Protein 6HXM (pdb70)

InterPro domains:
  IPR002020 Citrate synthase [PF00285] (888-1081)
  IPR002020 Citrate synthase [PTHR23118] (472-1094)
  IPR003781 CoA-binding [PF02629] (495-600)
  IPR003781 CoA-binding [SM00881] (492-601)
  IPR005811 ATP-citrate synthase/succinyl-CoA ligase, C-terminal domain [PF00549] (660-784)
  IPR014608 ATP-citrate synthase [PIRSF036511] (1-1100)
  IPR016102 Succinyl-CoA synthetase-like [G3DSA:3.40.50.261] (243-429)
  IPR016102 Succinyl-CoA synthetase-like [G3DSA:3.40.50.261] (625-810)
  IPR016102 Succinyl-CoA synthetase-like [SSF52210] (262-410)
  IPR016143 Citrate synthase-like, small alpha subdomain [G3DSA:1.10.230.10] (937-1035)
  IPR017440 ATP-citrate lyase/succinyl-CoA ligase, active site [PS00399] (746-762)
  IPR017866 Succinyl-CoA synthetase, beta subunit, conserved site [PS01217] (273-297)
  IPR032263 ATP-citrate synthase, citrate-binding domain [PF16114] (244-420)
  IPR033847 ATP-citrate lyase/succinyl-CoA ligase, conserved site [PS01216] (661-690)
  IPR036291 NAD(P)-binding domain superfamily [SSF51735] (492-623)
  IPR036969 Citrate synthase superfamily [SSF48256] (617-1095)
  IPR056749 ATP-citrate synthase, ATP-grasp domain [PF24948] (2-233)

Organism: Homo sapiens (NCBI:txid9606)

Secondary structure (DSSP, 8-state):
-PPPS----SEE-SSSS-EETTEEHHHHHHTT-HHHHHHHHHHHSS---HHHHHHHHHHHHHTS---SSSHHHHHHHHHHHTT--HHHHHHHHHTT-BTTTB--HHHHHHHHHHHHHHT--HHHHHHHHHHHT---TTB--SS-BTTB--HHHHHHHHHHHHH-S--HHHHHHHHHHHHHHHH-TT--B-HHHHHHHHHHHHHHHSSSS-HHHHHHHHHHTHHHHHHHHHHHHHHHHHHHHHHHTT-------GGG-------/---S----SEE-SSSS-EETTEEHHHHHHTT-HHHHHHIIIII-----HHHHHHHHHHHHHTS---SSSHHHHHHHHHHHTT--HHHHHHHHHTT-SSTTT-HHHHHHHHHHHHHHHT--HHHHHHHHHHHT-PPTTB--SS-BTTB--HHHHHHHHHHHHH-S--HHHHHHHHHHHHHTTT-TT--B-HHHHHHHHHHHHHHHSSS--HHHHHHHHHTTHHHHHHHHHHHHHHHHHHHHHHHTT-------GGG----PPPTT-

Solvent-accessible surface area: 24512 Å² total; per-residue (Å²): 239,144,113,95,56,66,103,55,46,1,8,49,46,203,41,102,33,9,45,0,30,65,19,36,0,45,73,0,35,167,60,152,16,18,5,0,1,0,0,0,6,0,0,2,59,89,114,9,39,154,49,0,12,98,0,0,19,20,0,9,10,0,0,0,0,9,0,27,76,38,58,0,0,59,55,0,1,52,21,6,28,50,69,98,72,5,8,29,0,0,6,34,0,0,96,38,15,25,110,242,36,7,6,9,1,23,28,0,0,93,35,0,11,154,5,74,79,74,61,54,109,27,79,90,3,9,57,94,19,164,186,86,68,118,151,22,29,2,23,16,48,222,84,6,16,99,108,29,75,9,55,4,12,80,20,0,46,77,33,0,125,146,88,16,95,41,14,54,4,0,62,22,0,24,76,0,31,129,32,3,19,98,115,100,64,60,34,10,1,15,7,14,0,0,1,0,0,0,0,3,2,2,0,46,55,18,72,27,20,76,123,130,70,2,64,62,15,14,100,11,8,0,0,24,0,0,6,1,11,2,4,0,8,0,0,0,0,0,4,0,3,2,61,71,39,164,38,46,141,36,176,75,67,166,154,102,74,101,136,133,134,128,220,246,121,92,68,58,101,60,45,0,9,41,23,197,34,111,44,6,53,0,30,65,25,52,0,55,66,0,45,162,55,153,14,18,5,0,0,0,0,0,4,0,2,3,48,47,116,8,40,148,48,0,9,90,0,0,17,22,0,10,10,0,4,0,0,46,0,28,78,40,58,0,0,58,56,0,2,52,21,7,28,53,68,97,72,11,14,28,0,0,6,35,0,0,98,42,13,41,114,238,31,9,6,27,0,15,32,0,0,84,38,0,12,153,7,70,76,80,60,40,98,16,112,95,4,22,83,95,16,138,189,83,69,113,146,20,59,3,24,17,30,238,106,18,27,94,138,65,50,5,48,21,7,52,28,0,25,82,38,0,134,150,84,16,116,43,15,50,3,0,67,19,0,20,85,0,31,148,45,7,16,101,116,117,76,59,41,10,1,23,15,28,0,0,0,0,0,0,0,2,1,2,1,37,58,19,73,30,17,76,114,131,60,2,61,50,8,15,102,12,4,0,0,33,0,0,9,0,9,3,10,0,8,0,0,0,0,0,6,0,0,2,63,36,45,169,36,45,142,32,179,76,44,169,118,99,73,96,141,130,140,115,140,174,175,113

GO terms:
  GO:0006633 fatty acid biosynthetic process (P, IDA)
  GO:0006085 acetyl-CoA biosynthetic process (P, IMP)
  GO:0110076 negative regulation of ferroptosis (P, IMP)
  GO:0005829 cytosol (C, IDA)
  GO:0003878 ATP citrate synthase activity (F, IDA)
  GO:0008610 lipid biosynthetic process (P, IDA)
  GO:0003878 ATP citrate synthase activity (F, TAS)
  GO:0005515 protein binding (F, IPI)
  GO:1904813 ficolin-1-rich granule lumen (C, TAS)
  GO:0035578 azurophil granule lumen (C, TAS)
  GO:0005576 extracellular region (C, TAS)
  GO:0005829 cytosol (C, TAS)
  GO:0006085 acetyl-CoA biosynthetic process (P, IDA)
  GO:0006101 citrate metabolic process (P, IDA)
  GO:0006107 oxaloacetate metabolic process (P, IDA)
  GO:0005524 ATP binding (F, TAS)
  GO:0015936 coenzyme A metabolic process (P, TAS)
  GO:0006695 cholesterol biosynthetic process (P, TAS)
  GO:0015936 coenzyme A metabolic process (P, IDA)
  GO:0070062 extracellular exosome (C, HDA)

Structure (mmCIF, N/CA/C/O backbone):
data_6HXM
#
_entry.id   6HXM
#
_cell.length_a   82.829
_cell.length_b   111.192
_cell.length_c   143.372
_cell.angle_alpha   90.00
_cell.angle_beta   90.00
_cell.angle_gamma   90.00
#
_symmetry.space_group_name_H-M   'C 2 2 21'
#
loop_
_entity.id
_entity.type
_entity.pdbx_description
1 polymer 'ATP-citrate synthase'
2 non-polymer 'COENZYME A'
3 non-polymer 'CITRATE ANION'
4 water water
#
loop_
_atom_site.group_PDB
_atom_site.id
_atom_site.type_symbol
_atom_site.label_atom_id
_atom_site.label_alt_id
_atom_site.label_comp_id
_atom_site.label_asym_id
_atom_site.label_entity_id
_atom_site.label_seq_id
_atom_site.pdbx_PDB_ins_code
_atom_site.Cartn_x
_atom_site.Cartn_y
_atom_site.Cartn_z
_atom_site.occupancy
_atom_site.B_iso_or_equiv
_atom_site.auth_seq_id
_atom_site.auth_comp_id
_atom_site.auth_asym_id
_atom_site.auth_atom_id
_atom_site.pdbx_PDB_model_num
ATOM 1 N N . MET A 1 4 ? 77.732 71.304 29.560 1.00 46.69 835 MET A N 1
ATOM 2 C CA . MET A 1 4 ? 77.954 70.305 30.609 1.00 45.43 835 MET A CA 1
ATOM 3 C C . MET A 1 4 ? 78.479 69.018 29.978 1.00 47.53 835 MET A C 1
ATOM 4 O O . MET A 1 4 ? 78.242 68.764 28.792 1.00 46.97 835 MET A O 1
ATOM 9 N N . LYS A 1 5 ? 79.179 68.204 30.785 1.00 41.97 836 LYS A N 1
ATOM 10 C CA . LYS A 1 5 ? 79.721 66.906 30.390 1.00 40.39 836 LYS A CA 1
ATOM 11 C C . LYS A 1 5 ? 78.532 65.956 30.114 1.00 40.49 836 LYS A C 1
ATOM 12 O O . LYS A 1 5 ? 77.718 65.736 31.012 1.00 39.84 836 LYS A O 1
ATOM 18 N N . PRO A 1 6 ? 78.368 65.451 28.871 1.00 34.43 837 PRO A N 1
ATOM 19 C CA . PRO A 1 6 ? 77.258 64.518 28.606 1.00 32.44 837 PRO A CA 1
ATOM 20 C C . PRO A 1 6 ? 77.407 63.218 29.394 1.00 30.07 837 PRO A C 1
ATOM 21 O O . PRO A 1 6 ? 78.526 62.777 29.642 1.00 28.17 837 PRO A O 1
ATOM 32 N N . ALA A 1 7 ? 76.290 62.596 29.765 1.00 23.00 838 ALA A N 1
ATOM 33 C CA . ALA A 1 7 ? 76.351 61.349 30.524 1.00 20.51 838 ALA A CA 1
ATOM 34 C C . ALA A 1 7 ? 76.965 60.231 29.703 1.00 23.63 838 ALA A C 1
ATOM 35 O O . ALA A 1 7 ? 76.641 60.070 28.526 1.00 25.57 838 ALA A O 1
ATOM 42 N N . SER A 1 8 ? 77.817 59.433 30.329 1.00 19.06 839 SER A N 1
ATOM 43 C CA . SER A 1 8 ? 78.499 58.340 29.656 1.00 18.31 839 SER A CA 1
ATOM 44 C C . SER A 1 8 ? 77.685 57.067 29.619 1.00 20.51 839 SER A C 1
ATOM 45 O O . SER A 1 8 ? 77.990 56.193 28.790 1.00 21.42 839 SER A O 1
ATOM 53 N N . PHE A 1 9 ? 76.699 56.923 30.527 1.00 17.35 840 PHE A N 1
ATOM 54 C CA . PHE A 1 9 ? 75.842 55.749 30.603 1.00 14.27 840 PHE A CA 1
ATOM 55 C C . PHE A 1 9 ? 74.419 56.136 30.335 1.00 15.66 840 PHE A C 1
ATOM 56 O O . PHE A 1 9 ? 74.000 57.242 30.682 1.00 15.88 840 PHE A O 1
ATOM 73 N N . MET A 1 10 ? 73.681 55.234 29.741 1.00 14.55 841 MET A N 1
ATOM 74 C CA . MET A 1 10 ? 72.264 55.420 29.496 1.00 14.22 841 MET A CA 1
ATOM 75 C C . MET A 1 10 ? 71.572 54.177 30.050 1.00 14.71 841 MET A C 1
ATOM 76 O O . MET A 1 10 ? 72.128 53.075 29.973 1.00 13.56 841 MET A O 1
ATOM 90 N N . THR A 1 11 ? 70.373 54.347 30.623 1.00 12.56 842 THR A N 1
ATOM 91 C CA . THR A 1 11 ? 69.619 53.235 31.193 1.00 11.09 842 THR A CA 1
ATOM 92 C C . THR A 1 11 ? 68.137 53.501 31.068 1.00 13.19 842 THR A C 1
ATOM 93 O O . THR A 1 11 ? 67.717 54.676 31.123 1.00 13.30 842 THR A O 1
ATOM 104 N N . SER A 1 12 ? 67.350 52.439 30.939 1.00 11.94 843 SER A N 1
ATOM 105 C CA . SER A 1 12 ? 65.912 52.668 30.818 1.00 12.29 843 SER A CA 1
ATOM 106 C C . SER A 1 12 ? 65.039 51.716 31.583 1.00 13.08 843 SER A C 1
ATOM 107 O O . SER A 1 12 ? 63.831 51.763 31.374 1.00 15.68 843 SER A O 1
ATOM 115 N N . ILE A 1 13 ? 65.571 50.856 32.467 1.00 10.79 844 ILE A N 1
ATOM 116 C CA . ILE A 1 13 ? 64.706 49.810 33.078 1.00 11.20 844 ILE A CA 1
ATOM 117 C C . ILE A 1 13 ? 64.361 50.030 34.512 1.00 12.94 844 ILE A C 1
ATOM 118 O O . ILE A 1 13 ? 63.354 49.483 34.961 1.00 12.29 844 ILE A O 1
ATOM 134 N N . CYS A 1 14 ? 65.203 50.734 35.282 1.00 11.32 845 CYS A N 1
ATOM 135 C CA . CYS A 1 14 ? 64.966 50.846 36.723 1.00 11.97 845 CYS A CA 1
ATOM 136 C C . CYS A 1 14 ? 65.513 52.161 37.230 1.00 12.85 845 CYS A C 1
ATOM 137 O O . CYS A 1 14 ? 66.651 52.533 36.897 1.00 13.59 845 CYS A O 1
ATOM 145 N N . ASP A 1 15 ? 64.714 52.875 38.021 1.00 11.59 846 ASP A N 1
ATOM 146 C CA . ASP A 1 15 ? 65.132 54.146 38.593 1.00 11.73 846 ASP A CA 1
ATOM 147 C C . ASP A 1 15 ? 65.019 54.013 40.105 1.00 12.13 846 ASP A C 1
ATOM 148 O O . ASP A 1 15 ? 63.916 53.903 40.645 1.00 11.86 846 ASP A O 1
ATOM 157 N N . GLU A 1 16 ? 66.146 54.043 40.783 1.00 11.48 847 GLU A N 1
ATOM 158 C CA . GLU A 1 16 ? 66.203 53.917 42.238 1.00 10.90 847 GLU A CA 1
ATOM 159 C C . GLU A 1 16 ? 66.498 55.245 42.930 1.00 13.03 847 GLU A C 1
ATOM 160 O O . GLU A 1 16 ? 66.713 55.261 44.145 1.00 13.78 847 GLU A O 1
ATOM 172 N N . ARG A 1 17 ? 66.471 56.361 42.202 1.00 11.62 848 ARG A N 1
ATOM 173 C CA . ARG A 1 17 ? 66.849 57.637 42.772 1.00 12.06 848 ARG A CA 1
ATOM 174 C C . ARG A 1 17 ? 65.808 58.296 43.658 1.00 14.12 848 ARG A C 1
ATOM 175 O O . ARG A 1 17 ? 66.155 59.190 44.436 1.00 13.92 848 ARG A O 1
ATOM 196 N N . GLY A 1 18 ? 64.544 57.996 43.439 1.00 11.90 849 GLY A N 1
ATOM 197 C CA . GLY A 1 18 ? 63.460 58.695 44.105 1.00 12.35 849 GLY A CA 1
ATOM 198 C C . GLY A 1 18 ? 62.963 58.090 45.375 1.00 13.42 849 GLY A C 1
ATOM 199 O O . GLY A 1 18 ? 63.594 57.226 45.982 1.00 14.77 849 GLY A O 1
ATOM 203 N N . GLN A 1 19 ? 61.732 58.514 45.737 1.00 11.10 850 GLN A N 1
ATOM 204 C CA . GLN A 1 19 ? 61.078 58.063 46.973 1.00 11.54 850 GLN A CA 1
ATOM 205 C C . GLN A 1 19 ? 60.867 56.573 46.983 1.00 14.50 850 GLN A C 1
ATOM 206 O O . GLN A 1 19 ? 61.028 55.945 48.025 1.00 14.38 850 GLN A O 1
ATOM 220 N N . GLU A 1 20 ? 60.533 56.000 45.839 1.00 11.58 851 GLU A N 1
ATOM 221 C CA . GLU A 1 20 ? 60.401 54.552 45.760 1.00 13.47 851 GLU A CA 1
ATOM 222 C C . GLU A 1 20 ? 60.938 54.079 44.437 1.00 13.14 851 GLU A C 1
ATOM 223 O O . GLU A 1 20 ? 61.037 54.800 43.446 1.00 13.28 851 GLU A O 1
ATOM 235 N N . LEU A 1 21 ? 61.382 52.884 44.485 1.00 13.06 852 LEU A N 1
ATOM 236 C CA . LEU A 1 21 ? 61.956 52.193 43.358 1.00 11.85 852 LEU A CA 1
ATOM 237 C C . LEU A 1 21 ? 60.951 52.067 42.205 1.00 12.76 852 LEU A C 1
ATOM 238 O O . LEU A 1 21 ? 59.777 51.828 42.444 1.00 12.22 852 LEU A O 1
ATOM 254 N N A ILE A 1 22 ? 61.410 52.270 40.973 0.36 11.10 853 ILE A N 1
ATOM 255 N N B ILE A 1 22 ? 61.402 52.237 40.964 0.64 12.60 853 ILE A N 1
ATOM 256 C CA A ILE A 1 22 ? 60.581 52.161 39.782 0.36 10.15 853 ILE A CA 1
ATOM 257 C CA B ILE A 1 22 ? 60.554 52.127 39.784 0.64 11.76 853 ILE A CA 1
ATOM 258 C C A ILE A 1 22 ? 61.148 51.063 38.904 0.36 11.67 853 ILE A C 1
ATOM 259 C C B ILE A 1 22 ? 61.120 51.102 38.845 0.64 12.15 853 ILE A C 1
ATOM 260 O O A ILE A 1 22 ? 62.361 51.006 38.688 0.36 9.72 853 ILE A O 1
ATOM 261 O O B ILE A 1 22 ? 62.283 51.187 38.457 0.64 12.24 853 ILE A O 1
ATOM 292 N N . TYR A 1 23 ? 60.281 50.177 38.419 1.00 11.18 854 TYR A N 1
ATOM 293 C CA . TYR A 1 23 ? 60.635 49.189 37.445 1.00 10.77 854 TYR A CA 1
ATOM 294 C C . TYR A 1 23 ? 59.904 49.543 36.141 1.00 12.75 854 TYR A C 1
ATOM 295 O O . TYR A 1 23 ? 58.686 49.446 36.074 1.00 10.87 854 TYR A O 1
ATOM 313 N N A ALA A 1 24 ? 60.655 49.977 35.119 0.41 12.88 855 ALA A N 1
ATOM 314 N N B ALA A 1 24 ? 60.650 49.893 35.086 0.59 12.46 855 ALA A N 1
ATOM 315 C CA A ALA A 1 24 ? 60.165 50.352 33.785 0.41 13.77 855 ALA A CA 1
ATOM 316 C CA B ALA A 1 24 ? 60.114 50.322 33.790 0.59 12.62 855 ALA A CA 1
ATOM 317 C C A ALA A 1 24 ? 58.908 51.227 33.778 0.41 17.04 855 ALA A C 1
ATOM 318 C C B ALA A 1 24 ? 59.093 51.447 34.012 0.59 13.91 855 ALA A C 1
ATOM 319 O O A ALA A 1 24 ? 58.035 51.074 32.931 0.41 19.05 855 ALA A O 1
ATOM 320 O O B ALA A 1 24 ? 59.476 52.466 34.579 0.59 14.19 855 ALA A O 1
ATOM 333 N N A GLY A 1 25 ? 58.854 52.168 34.703 0.41 13.92 856 GLY A N 1
ATOM 334 N N B GLY A 1 25 ? 57.822 51.267 33.669 0.59 11.59 856 GLY A N 1
ATOM 335 C CA A GLY A 1 25 ? 57.735 53.092 34.835 0.41 13.69 856 GLY A CA 1
ATOM 336 C CA B GLY A 1 25 ? 56.798 52.271 33.922 0.59 13.24 856 GLY A CA 1
ATOM 337 C C A GLY A 1 25 ? 56.682 52.745 35.841 0.41 16.60 856 GLY A C 1
ATOM 338 C C B GLY A 1 25 ? 56.107 52.164 35.272 0.59 16.53 856 GLY A C 1
ATOM 339 O O A GLY A 1 25 ? 55.831 53.587 36.131 0.41 16.79 856 GLY A O 1
ATOM 340 O O B GLY A 1 25 ? 55.242 52.982 35.544 0.59 16.21 856 GLY A O 1
ATOM 347 N N A MET A 1 26 ? 56.755 51.553 36.422 0.41 12.64 857 MET A N 1
ATOM 348 N N B MET A 1 26 ? 56.413 51.168 36.132 0.59 14.37 857 MET A N 1
ATOM 349 C CA A MET A 1 26 ? 55.819 51.140 37.422 0.41 11.65 857 MET A CA 1
ATOM 350 C CA B MET A 1 26 ? 55.683 50.984 37.400 0.59 13.59 857 MET A CA 1
ATOM 351 C C A MET A 1 26 ? 56.512 51.225 38.753 0.41 14.38 857 MET A C 1
ATOM 352 C C B MET A 1 26 ? 56.469 51.175 38.728 0.59 15.62 857 MET A C 1
ATOM 353 O O A MET A 1 26 ? 57.486 50.504 39.005 0.41 12.84 857 MET A O 1
ATOM 354 O O B MET A 1 26 ? 57.405 50.408 38.989 0.59 15.08 857 MET A O 1
ATOM 381 N N . PRO A 1 27 ? 55.998 52.056 39.656 1.00 14.21 858 PRO A N 1
ATOM 382 C CA . PRO A 1 27 ? 56.586 52.111 41.005 1.00 13.71 858 PRO A CA 1
ATOM 383 C C . PRO A 1 27 ? 56.390 50.774 41.724 1.00 15.08 858 PRO A C 1
ATOM 384 O O . PRO A 1 27 ? 55.385 50.074 41.480 1.00 14.74 858 PRO A O 1
ATOM 395 N N . ILE A 1 28 ? 57.331 50.397 42.583 1.00 13.56 859 ILE A N 1
ATOM 396 C CA . ILE A 1 28 ? 57.280 49.095 43.258 1.00 14.34 859 ILE A CA 1
ATOM 397 C C . ILE A 1 28 ? 56.001 48.898 44.065 1.00 16.71 859 ILE A C 1
ATOM 398 O O . ILE A 1 28 ? 55.482 47.797 44.111 1.00 15.01 859 ILE A O 1
ATOM 414 N N . THR A 1 29 ? 55.410 49.962 44.614 1.00 15.72 860 THR A N 1
ATOM 415 C CA . THR A 1 29 ? 54.144 49.792 45.336 1.00 15.97 860 THR A CA 1
ATOM 416 C C . THR A 1 29 ? 53.032 49.336 44.393 1.00 17.17 860 THR A C 1
ATOM 417 O O . THR A 1 29 ? 52.187 48.522 44.787 1.00 17.46 860 THR A O 1
ATOM 428 N N A GLU A 1 30 ? 53.028 49.851 43.155 0.44 14.54 861 GLU A N 1
ATOM 429 N N B GLU A 1 30 ? 53.031 49.851 43.153 0.56 15.72 861 GLU A N 1
ATOM 430 C CA A GLU A 1 30 ? 52.025 49.462 42.164 0.44 13.83 861 GLU A CA 1
ATOM 431 C CA B GLU A 1 30 ? 52.030 49.470 42.155 0.56 15.37 861 GLU A CA 1
ATOM 432 C C A GLU A 1 30 ? 52.292 48.044 41.676 0.44 16.78 861 GLU A C 1
ATOM 433 C C B GLU A 1 30 ? 52.295 48.049 41.673 0.56 17.25 861 GLU A C 1
ATOM 434 O O A GLU A 1 30 ? 51.345 47.320 41.398 0.44 16.42 861 GLU A O 1
ATOM 435 O O B GLU A 1 30 ? 51.349 47.322 41.403 0.56 16.85 861 GLU A O 1
ATOM 458 N N . VAL A 1 31 ? 53.564 47.642 41.569 1.00 14.36 862 VAL A N 1
ATOM 459 C CA . VAL A 1 31 ? 53.909 46.268 41.168 1.00 13.28 862 VAL A CA 1
ATOM 460 C C . VAL A 1 31 ? 53.192 45.275 42.109 1.00 16.38 862 VAL A C 1
ATOM 461 O O . VAL A 1 31 ? 52.544 44.331 41.660 1.00 16.81 862 VAL A O 1
ATOM 474 N N . PHE A 1 32 ? 53.239 45.538 43.413 1.00 14.93 863 PHE A N 1
ATOM 475 C CA . PHE A 1 32 ? 52.587 44.669 44.385 1.00 14.62 863 PHE A CA 1
ATOM 476 C C . PHE A 1 32 ? 51.085 44.860 44.424 1.00 19.28 863 PHE A C 1
ATOM 477 O O . PHE A 1 32 ? 50.364 43.872 44.486 1.00 19.75 863 PHE A O 1
ATOM 494 N N . LYS A 1 33 ? 50.587 46.095 44.328 1.00 16.25 864 LYS A N 1
ATOM 495 C CA . LYS A 1 33 ? 49.131 46.301 44.320 1.00 17.51 864 LYS A CA 1
ATOM 496 C C . LYS A 1 33 ? 48.445 45.589 43.149 1.00 21.62 864 LYS A C 1
ATOM 497 O O . LYS A 1 33 ? 47.354 45.029 43.321 1.00 21.46 864 LYS A O 1
ATOM 516 N N . GLU A 1 34 ? 49.097 45.582 41.978 1.00 17.76 865 GLU A N 1
ATOM 517 C CA . GLU A 1 34 ? 48.584 44.941 40.768 1.00 18.27 865 GLU A CA 1
ATOM 518 C C . GLU A 1 34 ? 48.892 43.442 40.696 1.00 21.64 865 GLU A C 1
ATOM 519 O O . GLU A 1 34 ? 48.520 42.791 39.711 1.00 22.01 865 GLU A O 1
ATOM 531 N N . GLU A 1 35 ? 49.534 42.884 41.744 1.00 19.06 866 GLU A N 1
ATOM 532 C CA . GLU A 1 35 ? 49.853 41.452 41.839 1.00 19.07 866 GLU A CA 1
ATOM 533 C C . GLU A 1 35 ? 50.581 40.971 40.587 1.00 21.06 866 GLU A C 1
ATOM 534 O O . GLU A 1 35 ? 50.247 39.929 40.015 1.00 20.83 866 GLU A O 1
ATOM 546 N N A MET A 1 36 ? 51.589 41.708 40.171 0.33 17.53 867 MET A N 1
ATOM 547 N N B MET A 1 36 ? 51.598 41.740 40.172 0.67 16.30 867 MET A N 1
ATOM 548 C CA A MET A 1 36 ? 52.290 41.396 38.928 0.33 16.73 867 MET A CA 1
ATOM 549 C CA B MET A 1 36 ? 52.383 41.484 38.956 0.67 14.22 867 MET A CA 1
ATOM 550 C C A MET A 1 36 ? 53.128 40.131 38.990 0.33 18.51 867 MET A C 1
ATOM 551 C C B MET A 1 36 ? 53.142 40.163 38.996 0.67 16.56 867 MET A C 1
ATOM 552 O O A MET A 1 36 ? 53.284 39.453 37.969 0.33 18.00 867 MET A O 1
ATOM 553 O O B MET A 1 36 ? 53.314 39.512 37.967 0.67 15.36 867 MET A O 1
ATOM 580 N N . GLY A 1 37 ? 53.620 39.795 40.179 1.00 14.54 868 GLY A N 1
ATOM 581 C CA . GLY A 1 37 ? 54.401 38.584 40.367 1.00 12.32 868 GLY A CA 1
ATOM 582 C C . GLY A 1 37 ? 55.768 38.679 39.726 1.00 13.17 868 GLY A C 1
ATOM 583 O O . GLY A 1 37 ? 56.144 39.690 39.114 1.00 12.41 868 GLY A O 1
ATOM 587 N N . ILE A 1 38 ? 56.510 37.578 39.828 1.00 11.92 869 ILE A N 1
ATOM 588 C CA . ILE A 1 38 ? 57.827 37.492 39.239 1.00 10.77 869 ILE A CA 1
ATOM 589 C C . ILE A 1 38 ? 57.741 37.638 37.725 1.00 12.57 869 ILE A C 1
ATOM 590 O O . ILE A 1 38 ? 58.582 38.312 37.130 1.00 12.16 869 ILE A O 1
ATOM 606 N N . GLY A 1 39 ? 56.748 37.003 37.094 1.00 12.35 870 GLY A N 1
ATOM 607 C CA . GLY A 1 39 ? 56.592 37.094 35.641 1.00 11.63 870 GLY A CA 1
ATOM 608 C C . GLY A 1 39 ? 56.350 38.509 35.178 1.00 11.59 870 GLY A C 1
ATOM 609 O O . GLY A 1 39 ? 56.886 38.933 34.158 1.00 12.07 870 GLY A O 1
ATOM 613 N N . GLY A 1 40 ? 55.521 39.234 35.910 1.00 11.98 871 GLY A N 1
ATOM 614 C CA . GLY A 1 40 ? 55.260 40.622 35.579 1.00 10.61 871 GLY A CA 1
ATOM 615 C C . GLY A 1 40 ? 56.465 41.518 35.788 1.00 12.20 871 GLY A C 1
ATOM 616 O O . GLY A 1 40 ? 56.729 42.400 34.981 1.00 11.70 871 GLY A O 1
ATOM 620 N N . VAL A 1 41 ? 57.247 41.276 36.843 1.00 10.64 872 VAL A N 1
ATOM 621 C CA . VAL A 1 41 ? 58.497 42.010 37.038 1.00 9.29 872 VAL A CA 1
ATOM 622 C C . VAL A 1 41 ? 59.461 41.739 35.896 1.00 10.23 872 VAL A C 1
ATOM 623 O O . VAL A 1 41 ? 60.123 42.662 35.388 1.00 11.30 872 VAL A O 1
ATOM 636 N N . LEU A 1 42 ? 59.532 40.487 35.433 1.00 9.83 873 LEU A N 1
ATOM 637 C CA . LEU A 1 42 ? 60.389 40.191 34.298 1.00 9.38 873 LEU A CA 1
ATOM 638 C C . LEU A 1 42 ? 59.917 40.940 33.041 1.00 11.29 873 LEU A C 1
ATOM 639 O O . LEU A 1 42 ? 60.718 41.495 32.284 1.00 11.59 873 LEU A O 1
ATOM 655 N N . GLY A 1 43 ? 58.613 40.979 32.812 1.00 10.10 874 GLY A N 1
ATOM 656 C CA . GLY A 1 43 ? 58.073 41.722 31.678 1.00 10.39 874 GLY A CA 1
ATOM 657 C C . GLY A 1 43 ? 58.485 43.176 31.721 1.00 12.20 874 GLY A C 1
ATOM 658 O O . GLY A 1 43 ? 58.837 43.754 30.701 1.00 13.06 874 GLY A O 1
ATOM 662 N N . LEU A 1 44 ? 58.457 43.774 32.909 1.00 10.96 875 LEU A N 1
ATOM 663 C CA . LEU A 1 44 ? 58.862 45.165 33.058 1.00 11.18 875 LEU A CA 1
ATOM 664 C C . LEU A 1 44 ? 60.345 45.353 32.829 1.00 12.53 875 LEU A C 1
ATOM 665 O O . LEU A 1 44 ? 60.732 46.198 32.024 1.00 11.30 875 LEU A O 1
ATOM 681 N N . LEU A 1 45 ? 61.180 44.559 33.523 1.00 9.81 876 LEU A N 1
ATOM 682 C CA . LEU A 1 45 ? 62.628 44.789 33.456 1.00 9.96 876 LEU A CA 1
ATOM 683 C C . LEU A 1 45 ? 63.272 44.353 32.162 1.00 11.41 876 LEU A C 1
ATOM 684 O O . LEU A 1 45 ? 64.216 44.974 31.719 1.00 12.23 876 LEU A O 1
ATOM 700 N N . TRP A 1 46 ? 62.763 43.270 31.530 1.00 10.80 877 TRP A N 1
ATOM 701 C CA . TRP A 1 46 ? 63.368 42.773 30.295 1.00 11.12 877 TRP A CA 1
ATOM 702 C C . TRP A 1 46 ? 62.678 43.343 29.066 1.00 14.44 877 TRP A C 1
ATOM 703 O O . TRP A 1 46 ? 63.345 43.583 28.072 1.00 14.63 877 TRP A O 1
ATOM 724 N N . PHE A 1 47 ? 61.329 43.419 29.092 1.00 11.68 878 PHE A N 1
ATOM 725 C CA . PHE A 1 47 ? 60.572 43.815 27.900 1.00 12.82 878 PHE A CA 1
ATOM 726 C C . PHE A 1 47 ? 59.967 45.192 27.964 1.00 14.80 878 PHE A C 1
ATOM 727 O O . PHE A 1 47 ? 59.333 45.595 26.979 1.00 16.32 878 PHE A O 1
ATOM 744 N N . GLN A 1 48 ? 60.128 45.924 29.084 1.00 13.93 879 GLN A N 1
ATOM 745 C CA . GLN A 1 48 ? 59.581 47.282 29.258 1.00 14.11 879 GLN A CA 1
ATOM 746 C C . GLN A 1 48 ? 58.075 47.387 29.109 1.00 16.46 879 GLN A C 1
ATOM 747 O O . GLN A 1 48 ? 57.580 48.453 28.721 1.00 16.25 879 GLN A O 1
ATOM 761 N N A LYS A 1 49 ? 57.328 46.336 29.420 0.41 14.13 880 LYS A N 1
ATOM 762 N N B LYS A 1 49 ? 57.337 46.326 29.421 0.59 14.20 880 LYS A N 1
ATOM 763 C CA A LYS A 1 49 ? 55.877 46.376 29.279 0.41 15.06 880 LYS A CA 1
ATOM 764 C CA B LYS A 1 49 ? 55.887 46.310 29.266 0.59 15.14 880 LYS A CA 1
ATOM 765 C C A LYS A 1 49 ? 55.192 45.664 30.433 0.41 16.83 880 LYS A C 1
ATOM 766 C C B LYS A 1 49 ? 55.206 45.679 30.466 0.59 15.98 880 LYS A C 1
ATOM 767 O O A LYS A 1 49 ? 55.780 44.800 31.082 0.41 15.23 880 LYS A O 1
ATOM 768 O O B LYS A 1 49 ? 55.799 44.857 31.160 0.59 13.81 880 LYS A O 1
ATOM 805 N N . ARG A 1 50 ? 53.922 46.012 30.643 1.00 14.64 881 ARG A N 1
ATOM 806 C CA . ARG A 1 50 ? 53.034 45.355 31.587 1.00 14.45 881 ARG A CA 1
ATOM 807 C C . ARG A 1 50 ? 52.362 44.342 30.658 1.00 17.07 881 ARG A C 1
ATOM 808 O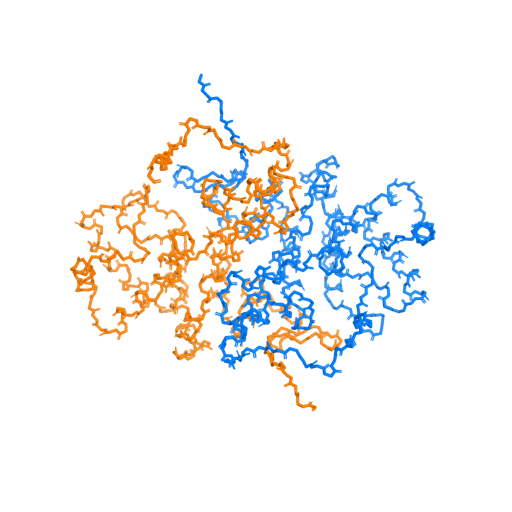 O . ARG A 1 50 ? 51.458 44.655 29.918 1.00 17.43 881 ARG A O 1
ATOM 829 N N . LEU A 1 51 ? 52.832 43.108 30.673 1.00 14.52 882 LEU A N 1
ATOM 830 C CA . LEU A 1 51 ? 52.335 42.050 29.782 1.00 14.89 882 LEU A CA 1
ATOM 831 C C . LEU A 1 51 ? 50.988 41.499 30.244 1.00 17.70 882 LEU A C 1
ATOM 832 O O . LEU A 1 51 ? 50.667 41.581 31.437 1.00 16.32 882 LEU A O 1
ATOM 848 N N . PRO A 1 52 ? 50.228 40.852 29.341 1.00 16.27 883 PRO A N 1
ATOM 849 C CA . PRO A 1 52 ? 48.978 40.211 29.772 1.00 17.53 883 PRO A CA 1
ATOM 850 C C . PRO A 1 52 ? 49.227 39.170 30.861 1.00 18.58 883 PRO A C 1
ATOM 851 O O . PRO A 1 52 ? 50.293 38.569 30.907 1.00 16.90 883 PRO A O 1
ATOM 862 N N . LYS A 1 53 ? 48.230 38.936 31.727 1.00 16.41 884 LYS A N 1
ATOM 863 C CA . LYS A 1 53 ? 48.366 37.961 32.807 1.00 16.64 884 LYS A CA 1
ATOM 864 C C . LYS A 1 53 ? 48.776 36.581 32.295 1.00 17.51 884 LYS A C 1
ATOM 865 O O . LYS A 1 53 ? 49.627 35.937 32.915 1.00 16.04 884 LYS A O 1
ATOM 884 N N . TYR A 1 54 ? 48.227 36.118 31.161 1.00 15.69 885 TYR A N 1
ATOM 885 C CA . TYR A 1 54 ? 48.616 34.791 30.662 1.00 15.08 885 TYR A CA 1
ATOM 886 C C . TYR A 1 54 ? 50.088 34.736 30.226 1.00 15.53 885 TYR A C 1
ATOM 887 O O . TYR A 1 54 ? 50.724 33.682 30.309 1.00 14.89 885 TYR A O 1
ATOM 905 N N . SER A 1 55 ? 50.615 35.865 29.747 1.00 13.70 886 SER A N 1
ATOM 906 C CA . SER A 1 55 ? 52.011 35.928 29.357 1.00 13.30 886 SER A CA 1
ATOM 907 C C . SER A 1 55 ? 5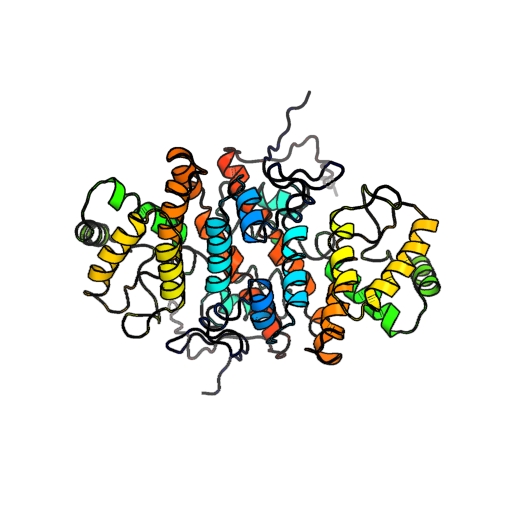2.877 35.894 30.613 1.00 14.73 886 SER A C 1
ATOM 908 O O . SER A 1 55 ? 53.895 35.235 30.635 1.00 13.93 886 SER A O 1
ATOM 916 N N . CYS A 1 56 ? 52.495 36.639 31.673 1.00 12.83 887 CYS A N 1
ATOM 917 C CA . CYS A 1 56 ? 53.241 36.612 32.952 1.00 12.81 887 CYS A CA 1
ATOM 918 C C . CYS A 1 56 ? 53.242 35.212 33.552 1.00 14.19 887 CYS A C 1
ATOM 919 O O . CYS A 1 56 ? 54.271 34.739 34.034 1.00 12.97 887 CYS A O 1
ATOM 927 N N . GLN A 1 57 ? 52.110 34.534 33.500 1.00 12.21 888 GLN A N 1
ATOM 928 C CA . GLN A 1 57 ? 52.019 33.170 34.035 1.00 12.84 888 GLN A CA 1
ATOM 929 C C . GLN A 1 57 ? 52.850 32.219 33.179 1.00 12.76 888 GLN A C 1
ATOM 930 O O . GLN A 1 57 ? 53.497 31.319 33.721 1.00 13.50 888 GLN A O 1
ATOM 944 N N . PHE A 1 58 ? 52.864 32.412 31.850 1.00 12.09 889 PHE A N 1
ATOM 945 C CA . PHE A 1 58 ? 53.726 31.595 30.982 1.00 11.17 889 PHE A CA 1
ATOM 946 C C . PHE A 1 58 ? 55.202 31.805 31.339 1.00 11.79 889 PHE A C 1
ATOM 947 O O . PHE A 1 58 ? 55.975 30.837 31.387 1.00 10.69 889 PHE A O 1
ATOM 964 N N . ILE A 1 59 ? 55.602 33.028 31.588 1.00 9.97 890 ILE A N 1
ATOM 965 C CA . ILE A 1 59 ? 56.978 33.263 31.972 1.00 9.33 890 ILE A CA 1
ATOM 966 C C . ILE A 1 59 ? 57.294 32.487 33.260 1.00 11.31 890 ILE A C 1
ATOM 967 O O . ILE A 1 59 ? 58.335 31.836 33.357 1.00 10.16 890 ILE A O 1
ATOM 983 N N . GLU A 1 60 ? 56.409 32.564 34.255 1.00 10.20 891 GLU A N 1
ATOM 984 C CA . GLU A 1 60 ? 56.660 31.851 35.507 1.00 10.38 891 GLU A CA 1
ATOM 985 C C . GLU A 1 60 ? 56.688 30.347 35.280 1.00 11.53 891 GLU A C 1
ATOM 986 O O . GLU A 1 60 ? 57.540 29.675 35.855 1.00 10.86 891 GLU A O 1
ATOM 998 N N . MET A 1 61 ? 55.810 29.818 34.418 1.00 10.42 892 MET A N 1
ATOM 999 C CA . MET A 1 61 ? 55.839 28.393 34.080 1.00 10.40 892 MET A CA 1
ATOM 1000 C C . MET A 1 61 ? 57.167 28.005 33.468 1.00 10.95 892 MET A C 1
ATOM 1001 O O . MET A 1 61 ? 57.740 26.974 33.828 1.00 10.77 892 MET A O 1
ATOM 1015 N N . CYS A 1 62 ? 57.700 28.844 32.581 1.00 10.80 893 CYS A N 1
ATOM 1016 C CA . CYS A 1 62 ? 59.000 28.579 31.974 1.00 10.33 893 CYS A CA 1
ATOM 1017 C C . CYS A 1 62 ? 60.081 28.524 33.020 1.00 11.99 893 CYS A C 1
ATOM 1018 O O . CYS A 1 62 ? 60.957 27.656 32.965 1.00 11.34 893 CYS A O 1
ATOM 1026 N N . LEU A 1 63 ? 60.078 29.451 33.990 1.00 10.40 894 LEU A N 1
ATOM 1027 C CA . LEU A 1 63 ? 61.083 29.434 35.045 1.00 9.37 894 LEU A CA 1
ATOM 1028 C C . LEU A 1 63 ? 60.923 28.193 35.936 1.00 12.19 894 LEU A C 1
ATOM 1029 O O . LEU A 1 63 ? 61.918 27.605 36.342 1.00 12.08 894 LEU A O 1
ATOM 1045 N N . MET A 1 64 ? 59.702 27.767 36.174 1.00 10.30 895 MET A N 1
ATOM 1046 C CA . MET A 1 64 ? 59.481 26.563 36.989 1.00 9.51 895 MET A CA 1
ATOM 1047 C C . MET A 1 64 ? 59.907 25.315 36.238 1.00 11.64 895 MET A C 1
ATOM 1048 O O . MET A 1 64 ? 60.547 24.443 36.842 1.00 11.64 895 MET A O 1
ATOM 1062 N N . VAL A 1 65 ? 59.563 25.183 34.940 1.00 10.66 896 VAL A N 1
ATOM 1063 C CA . VAL A 1 65 ? 59.911 23.946 34.246 1.00 10.58 896 VAL A CA 1
ATOM 1064 C C . VAL A 1 65 ? 61.372 23.826 33.937 1.00 11.08 896 VAL A C 1
ATOM 1065 O O . VAL A 1 65 ? 61.823 22.709 33.767 1.00 11.33 896 VAL A O 1
ATOM 1078 N N . THR A 1 66 ? 62.122 24.944 33.853 1.00 10.12 897 THR A N 1
ATOM 1079 C CA . THR A 1 66 ? 63.550 24.918 33.585 1.00 9.40 897 THR A CA 1
ATOM 1080 C C . THR A 1 66 ? 64.379 24.910 34.867 1.00 10.16 897 THR A C 1
ATOM 1081 O O . THR A 1 66 ? 65.599 24.880 34.770 1.00 10.02 897 THR A O 1
ATOM 1092 N N . ALA A 1 67 ? 63.751 24.923 36.050 1.00 9.04 898 ALA A N 1
ATOM 1093 C CA . ALA A 1 67 ? 64.466 25.101 37.312 1.00 9.55 898 ALA A CA 1
ATOM 1094 C C . ALA A 1 67 ? 65.565 24.096 37.543 1.00 10.01 898 ALA A C 1
ATOM 1095 O O . ALA A 1 67 ? 66.656 24.478 37.944 1.00 10.03 898 ALA A O 1
ATOM 1102 N N . ASP A 1 68 ? 65.329 22.812 37.254 1.00 8.89 899 ASP A N 1
ATOM 1103 C CA . ASP A 1 68 ? 66.409 21.837 37.375 1.00 9.38 899 ASP A CA 1
ATOM 1104 C C . ASP A 1 68 ? 66.155 20.623 36.492 1.00 9.28 899 ASP A C 1
ATOM 1105 O O . ASP A 1 68 ? 65.011 20.312 36.203 1.00 10.34 899 ASP A O 1
ATOM 1114 N N . HIS A 1 69 ? 67.232 19.938 36.095 1.00 9.45 900 HIS A N 1
ATOM 1115 C CA . HIS A 1 69 ? 67.104 18.676 35.378 1.00 8.85 900 HIS A CA 1
ATOM 1116 C C . HIS A 1 69 ? 68.177 17.704 35.803 1.00 10.76 900 HIS A C 1
ATOM 1117 O O . HIS A 1 69 ? 68.721 16.955 34.983 1.00 11.49 900 HIS A O 1
ATOM 1131 N N . GLY A 1 70 ? 68.489 17.719 37.086 1.00 9.91 901 GLY A N 1
ATOM 1132 C CA . GLY A 1 70 ? 69.413 16.779 37.695 1.00 8.88 901 GLY A CA 1
ATOM 1133 C C . GLY A 1 70 ? 70.862 17.203 37.698 1.00 10.63 901 GLY A C 1
ATOM 1134 O O . GLY A 1 70 ? 71.249 18.220 37.112 1.00 10.02 901 GLY A O 1
ATOM 1138 N N . PRO A 1 71 ? 71.678 16.387 38.370 1.00 9.18 902 PRO A N 1
ATOM 1139 C CA . PRO A 1 71 ? 73.086 16.721 38.585 1.00 8.63 902 PRO A CA 1
ATOM 1140 C C . PRO A 1 71 ? 74.062 16.294 37.515 1.00 10.90 902 PRO A C 1
ATOM 1141 O O . PRO A 1 71 ? 75.257 16.579 37.648 1.00 10.63 902 PRO A O 1
ATOM 1152 N N . ALA A 1 72 ? 73.605 15.592 36.478 1.00 9.65 903 ALA A N 1
ATOM 1153 C CA . ALA A 1 72 ? 74.473 14.996 35.477 1.00 9.16 903 ALA A CA 1
ATOM 1154 C C . ALA A 1 72 ? 74.796 15.928 34.328 1.00 10.01 903 ALA A C 1
ATOM 1155 O O . ALA A 1 72 ? 75.803 15.742 33.635 1.00 10.96 903 ALA A O 1
ATOM 1162 N N . VAL A 1 73 ? 73.923 16.919 34.084 1.00 9.74 904 VAL A N 1
ATOM 1163 C CA . VAL A 1 73 ? 74.089 17.842 32.958 1.00 8.89 904 VAL A CA 1
ATOM 1164 C C . VAL A 1 73 ? 75.282 18.753 33.215 1.00 10.00 904 VAL A C 1
ATOM 1165 O O . VAL A 1 73 ? 75.641 19.023 34.365 1.00 10.14 904 VAL A O 1
ATOM 1178 N N . SER A 1 74 ? 75.886 19.243 32.133 1.00 9.17 905 SER A N 1
ATOM 1179 C CA . SER A 1 74 ? 77.135 19.991 32.213 1.00 9.38 905 SER A CA 1
ATOM 1180 C C . SER A 1 74 ? 77.188 21.034 33.319 1.00 10.05 905 SER A C 1
ATOM 1181 O O . SER A 1 74 ? 78.120 21.046 34.126 1.00 9.40 905 SER A O 1
ATOM 1189 N N . GLY A 1 75 ? 76.226 21.943 33.347 1.00 9.21 906 GLY A N 1
ATOM 1190 C CA . GLY A 1 75 ? 76.300 23.035 34.301 1.00 9.48 906 GLY A CA 1
ATOM 1191 C C . GLY A 1 75 ? 76.087 22.615 35.728 1.00 9.68 906 GLY A C 1
ATOM 1192 O O . GLY A 1 75 ? 76.753 23.129 36.641 1.00 9.27 906 GLY A O 1
ATOM 1196 N N . ALA A 1 76 ? 75.172 21.679 35.961 1.00 8.71 907 ALA A N 1
ATOM 1197 C CA . ALA A 1 76 ? 74.930 21.240 37.339 1.00 8.36 907 ALA A CA 1
ATOM 1198 C C . ALA A 1 76 ? 76.168 20.513 37.842 1.00 9.70 907 ALA A C 1
ATOM 1199 O O . ALA A 1 76 ? 76.583 20.707 38.992 1.00 9.80 907 ALA A O 1
ATOM 1206 N N . HIS A 1 77 ? 76.743 19.669 36.988 1.00 8.18 908 HIS A N 1
ATOM 1207 C CA . HIS A 1 77 ? 77.962 18.950 37.296 1.00 8.75 908 HIS A CA 1
ATOM 1208 C C . HIS A 1 77 ? 79.092 19.889 37.655 1.00 9.20 908 HIS A C 1
ATOM 1209 O O . HIS A 1 77 ? 79.756 19.718 38.682 1.00 9.58 908 HIS A O 1
ATOM 1223 N N . ASN A 1 78 ? 79.291 20.939 36.867 1.00 8.66 909 ASN A N 1
ATOM 1224 C CA . ASN A 1 78 ? 80.347 21.901 37.180 1.00 8.34 909 ASN A CA 1
ATOM 1225 C C . ASN A 1 78 ? 80.097 22.654 38.483 1.00 9.10 909 ASN A C 1
ATOM 1226 O O . ASN A 1 78 ? 81.026 22.863 39.256 1.00 9.17 909 ASN A O 1
ATOM 1237 N N . THR A 1 79 ? 78.849 23.040 38.749 1.00 7.86 910 THR A N 1
ATOM 1238 C CA . THR A 1 79 ? 78.509 23.689 40.018 1.00 7.17 910 THR A CA 1
ATOM 1239 C C . THR A 1 79 ? 78.809 22.739 41.193 1.00 8.55 910 THR A C 1
ATOM 1240 O O . THR A 1 79 ? 79.341 23.178 42.214 1.00 8.71 910 THR A O 1
ATOM 1251 N N . ILE A 1 80 ? 78.461 21.467 41.038 1.00 7.64 911 ILE A N 1
ATOM 1252 C CA . ILE A 1 80 ? 78.708 20.468 42.078 1.00 7.67 911 ILE A CA 1
ATOM 1253 C C . ILE A 1 80 ? 80.165 20.322 42.349 1.00 9.68 911 ILE A C 1
ATOM 1254 O O . ILE A 1 80 ? 80.580 20.257 43.517 1.00 8.74 911 ILE A O 1
ATOM 1270 N N A ILE A 1 81 ? 80.994 20.382 41.288 0.58 8.47 912 ILE A N 1
ATOM 1271 N N B ILE A 1 81 ? 80.952 20.146 41.300 0.42 7.69 912 ILE A N 1
ATOM 1272 C CA A ILE A 1 81 ? 82.461 20.290 41.443 0.58 8.16 912 ILE A CA 1
ATOM 1273 C CA B ILE A 1 81 ? 82.393 19.984 41.494 0.42 6.64 912 ILE A CA 1
ATOM 1274 C C A ILE A 1 81 ? 82.982 21.467 42.264 0.58 9.18 912 ILE A C 1
ATOM 1275 C C B ILE A 1 81 ? 82.971 21.228 42.159 0.42 8.96 912 ILE A C 1
ATOM 1276 O O A ILE A 1 81 ? 83.835 21.298 43.136 0.58 7.63 912 ILE A O 1
ATOM 1277 O O B ILE A 1 81 ? 83.844 21.119 43.020 0.42 9.86 912 ILE A O 1
ATOM 1308 N N A CYS A 1 82 ? 82.521 22.685 41.956 0.58 8.68 913 CYS A N 1
ATOM 1309 N N B CYS A 1 82 ? 82.450 22.405 41.801 0.42 7.65 913 CYS A N 1
ATOM 1310 C CA A CYS A 1 82 ? 82.959 23.847 42.742 0.58 8.22 913 CYS A CA 1
ATOM 1311 C CA B CYS A 1 82 ? 82.913 23.648 42.403 0.42 7.51 913 CYS A CA 1
ATOM 1312 C C A CYS A 1 82 ? 82.550 23.723 44.134 0.58 10.47 913 CYS A C 1
ATOM 1313 C C B CYS A 1 82 ? 82.531 23.732 43.916 0.42 10.61 913 CYS A C 1
ATOM 1314 O O A CYS A 1 82 ? 83.293 24.087 45.067 0.58 9.03 913 CYS A O 1
ATOM 1315 O O B CYS A 1 82 ? 83.375 24.112 44.713 0.42 10.44 913 CYS A O 1
ATOM 1330 N N . ALA A 1 83 ? 81.300 23.312 44.312 1.00 8.90 914 ALA A N 1
ATOM 1331 C CA . ALA A 1 83 ? 80.826 23.228 45.689 1.00 9.68 914 ALA A CA 1
ATOM 1332 C C . ALA A 1 83 ? 81.705 22.237 46.463 1.00 10.75 914 ALA A C 1
ATOM 1333 O O . ALA A 1 83 ? 82.096 22.479 47.628 1.00 11.17 914 ALA A O 1
ATOM 1340 N N . ARG A 1 84 ? 82.042 21.117 45.823 1.00 9.01 915 ARG A N 1
ATOM 1341 C CA . ARG A 1 84 ? 82.899 20.096 46.437 1.00 9.40 915 ARG A CA 1
ATOM 1342 C C . ARG A 1 84 ? 84.333 20.545 46.609 1.00 10.45 915 ARG A C 1
ATOM 1343 O O . ARG A 1 84 ? 85.062 20.004 47.427 1.00 10.40 915 ARG A O 1
ATOM 1364 N N . ALA A 1 85 ? 84.738 21.574 45.865 1.00 9.37 916 ALA A N 1
ATOM 1365 C CA . ALA A 1 85 ? 86.047 22.169 46.013 1.00 8.81 916 ALA A CA 1
ATOM 1366 C C . ALA A 1 85 ? 86.040 23.277 47.082 1.00 10.86 916 ALA A C 1
ATOM 1367 O O . ALA A 1 85 ? 87.068 23.944 47.280 1.00 10.90 916 ALA A O 1
ATOM 1374 N N . GLY A 1 86 ? 84.938 23.425 47.815 1.00 9.61 917 GLY A N 1
ATOM 1375 C CA . GLY A 1 86 ? 84.870 24.361 48.924 1.00 9.65 917 GLY A CA 1
ATOM 1376 C C . GLY A 1 86 ? 84.628 25.801 48.546 1.00 10.85 917 GLY A C 1
ATOM 1377 O O . GLY A 1 86 ? 84.852 26.695 49.362 1.00 12.00 917 GLY A O 1
ATOM 1381 N N . LYS A 1 87 ? 84.133 26.042 47.338 1.00 9.77 918 LYS A N 1
ATOM 1382 C CA . LYS A 1 87 ? 83.907 27.408 46.910 1.00 9.12 918 LYS A CA 1
ATOM 1383 C C . LYS A 1 87 ? 82.591 27.952 47.395 1.00 11.17 918 LYS A C 1
ATOM 1384 O O . LYS A 1 87 ? 81.716 27.235 47.848 1.00 12.01 918 LYS A O 1
ATOM 1403 N N . ASP A 1 88 ? 82.480 29.262 47.309 1.00 10.63 919 ASP A N 1
ATOM 1404 C CA . ASP A 1 88 ? 81.285 30.007 47.659 1.00 10.93 919 ASP A CA 1
ATOM 1405 C C . ASP A 1 88 ? 80.165 29.830 46.627 1.00 12.33 919 ASP A C 1
ATOM 1406 O O . ASP A 1 88 ? 80.383 29.320 45.517 1.00 10.95 919 ASP A O 1
ATOM 1415 N N . LEU A 1 89 ? 78.961 30.233 47.000 1.00 10.44 920 LEU A N 1
ATOM 1416 C CA . LEU A 1 89 ? 77.770 30.075 46.169 1.00 9.78 920 LEU A CA 1
ATOM 1417 C C . LEU A 1 89 ? 77.909 30.761 44.831 1.00 9.93 920 LEU A C 1
ATOM 1418 O O . LEU A 1 89 ? 77.626 30.163 43.799 1.00 9.12 920 LEU A O 1
ATOM 1434 N N . VAL A 1 90 ? 78.350 32.030 44.797 1.00 9.82 921 VAL A N 1
ATOM 1435 C CA . VAL A 1 90 ? 78.431 32.729 43.517 1.00 10.55 921 VAL A CA 1
ATOM 1436 C C . VAL A 1 90 ? 79.427 32.090 42.567 1.00 10.73 921 VAL A C 1
ATOM 1437 O O . VAL A 1 90 ? 79.146 31.954 4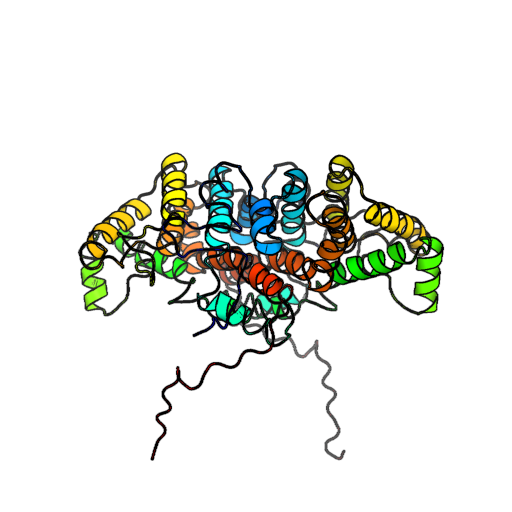1.378 1.00 10.95 921 VAL A O 1
ATOM 1450 N N . SER A 1 91 ? 80.610 31.763 43.067 1.00 10.09 922 SER A N 1
ATOM 1451 C CA . SER A 1 91 ? 81.611 31.134 42.218 1.00 9.58 922 SER A CA 1
ATOM 1452 C C . SER A 1 91 ? 81.090 29.821 41.671 1.00 10.12 922 SER A C 1
ATOM 1453 O O . SER A 1 91 ? 81.304 29.509 40.490 1.00 9.88 922 SER A O 1
ATOM 1461 N N . SER A 1 92 ? 80.427 29.018 42.518 1.00 8.83 923 SER A N 1
ATOM 1462 C CA . SER A 1 92 ? 79.934 27.715 42.094 1.00 9.02 923 SER A CA 1
ATOM 1463 C C . SER A 1 92 ? 78.812 27.815 41.098 1.00 9.47 923 SER A C 1
ATOM 1464 O O . SER A 1 92 ? 78.816 27.104 40.080 1.00 9.40 923 SER A O 1
ATOM 1472 N N . LEU A 1 93 ? 77.852 28.685 41.354 1.00 8.64 924 LEU A N 1
ATOM 1473 C CA . LEU A 1 93 ? 76.758 28.918 40.413 1.00 8.36 924 LEU A CA 1
ATOM 1474 C C . LEU A 1 93 ? 77.339 29.364 39.060 1.00 10.04 924 LEU A C 1
ATOM 1475 O O . LEU A 1 93 ? 76.942 28.844 38.008 1.00 9.82 924 LEU A O 1
ATOM 1491 N N A THR A 1 94 ? 78.250 30.340 39.094 0.60 10.41 925 THR A N 1
ATOM 1492 N N B THR A 1 94 ? 78.240 30.348 39.042 0.40 8.98 925 THR A N 1
ATOM 1493 C CA A THR A 1 94 ? 78.845 30.903 37.881 0.60 10.44 925 THR A CA 1
ATOM 1494 C CA B THR A 1 94 ? 78.727 30.866 37.752 0.40 8.30 925 THR A CA 1
ATOM 1495 C C A THR A 1 94 ? 79.561 29.840 37.062 0.60 11.60 925 THR A C 1
ATOM 1496 C C B THR A 1 94 ? 79.613 29.853 37.015 0.40 10.71 925 THR A C 1
ATOM 1497 O O A THR A 1 94 ? 79.445 29.813 35.834 0.60 10.98 925 THR A O 1
ATOM 1498 O O B THR A 1 94 ? 79.579 29.803 35.782 0.40 9.11 925 THR A O 1
ATOM 1519 N N . SER A 1 95 ? 80.338 28.986 37.732 1.00 8.84 926 SER A N 1
ATOM 1520 C CA . SER A 1 95 ? 81.076 27.936 37.035 1.00 8.97 926 SER A CA 1
ATOM 1521 C C . SER A 1 95 ? 80.128 27.062 36.205 1.00 11.32 926 SER A C 1
ATOM 1522 O O . SER A 1 95 ? 80.466 26.668 35.080 1.00 11.23 926 SER A O 1
ATOM 1530 N N . GLY A 1 96 ? 78.939 26.807 36.743 1.00 9.23 927 GLY A N 1
ATOM 1531 C CA . GLY A 1 96 ? 77.918 26.056 36.018 1.00 8.56 927 GLY A CA 1
ATOM 1532 C C . GLY A 1 96 ? 77.206 26.865 34.951 1.00 9.83 927 GLY A C 1
ATOM 1533 O O . GLY A 1 96 ? 76.952 26.369 33.852 1.00 9.52 927 GLY A O 1
ATOM 1537 N N . LEU A 1 97 ? 76.861 28.122 35.233 1.00 8.63 928 LEU A N 1
ATOM 1538 C CA . LEU A 1 97 ? 76.191 28.939 34.223 1.00 9.10 928 LEU A CA 1
ATOM 1539 C C . LEU A 1 97 ? 77.062 29.087 32.992 1.00 9.48 928 LEU A C 1
ATOM 1540 O O . LEU A 1 97 ? 76.533 29.180 31.881 1.00 9.30 928 LEU A O 1
ATOM 1556 N N . LEU A 1 98 ? 78.381 29.129 33.158 1.00 8.88 929 LEU A N 1
ATOM 1557 C CA . LEU A 1 98 ? 79.282 29.330 32.030 1.00 8.65 929 LEU A CA 1
ATOM 1558 C C . LEU A 1 98 ? 79.301 28.165 31.038 1.00 10.19 929 LEU A C 1
ATOM 1559 O O . LEU A 1 98 ? 79.866 28.321 29.951 1.00 11.65 929 LEU A O 1
ATOM 1575 N N . THR A 1 99 ? 78.660 27.043 31.343 1.00 9.30 930 THR A N 1
ATOM 1576 C CA . THR A 1 99 ? 78.503 25.943 30.382 1.00 8.17 930 THR A CA 1
ATOM 1577 C C . THR A 1 99 ? 77.302 26.144 29.450 1.00 9.38 930 THR A C 1
ATOM 1578 O O . THR A 1 99 ? 77.153 25.393 28.482 1.00 9.47 930 THR A O 1
ATOM 1589 N N . ILE A 1 100 ? 76.454 27.142 29.727 1.00 9.25 931 ILE A N 1
ATOM 1590 C CA . ILE A 1 100 ? 75.219 27.312 28.965 1.00 8.67 931 ILE A CA 1
ATOM 1591 C C . ILE A 1 100 ? 75.492 27.983 27.657 1.00 10.71 931 ILE A C 1
ATOM 1592 O O . ILE A 1 100 ? 76.136 29.032 27.638 1.00 10.82 931 ILE A O 1
ATOM 1608 N N . GLY A 1 101 ? 75.109 27.329 26.558 1.00 9.79 932 GLY A N 1
ATOM 1609 C CA . GLY A 1 101 ? 75.427 27.818 25.238 1.00 9.71 932 GLY A CA 1
ATOM 1610 C C . GLY A 1 101 ? 74.795 26.953 24.177 1.00 11.11 932 GLY A C 1
ATOM 1611 O O . GLY A 1 101 ? 73.698 26.415 24.367 1.00 11.39 932 GLY A O 1
ATOM 1615 N N . ASP A 1 102 ? 75.509 26.805 23.048 1.00 12.12 933 ASP A N 1
ATOM 1616 C CA . ASP A 1 102 ? 74.985 26.179 21.850 1.00 12.85 933 ASP A CA 1
ATOM 1617 C C . ASP A 1 102 ? 74.554 24.759 22.007 1.00 12.79 933 ASP A C 1
ATOM 1618 O O . ASP A 1 102 ? 73.760 24.300 21.165 1.00 13.18 933 ASP A O 1
ATOM 1627 N N . ARG A 1 103 ? 75.187 24.003 22.907 1.00 11.06 934 ARG A N 1
ATOM 1628 C CA . ARG A 1 103 ? 74.866 22.592 23.049 1.00 10.09 934 ARG A CA 1
ATOM 1629 C C . ARG A 1 103 ? 73.986 22.312 24.225 1.00 11.00 934 ARG A C 1
ATOM 1630 O O . ARG A 1 103 ? 73.126 21.420 24.093 1.00 13.02 934 ARG A O 1
ATOM 1651 N N . PHE A 1 104 ? 74.173 23.033 25.347 1.00 10.79 935 PHE A N 1
ATOM 1652 C CA . PHE A 1 104 ? 73.467 22.831 26.610 1.00 10.93 935 PHE A CA 1
ATOM 1653 C C . PHE A 1 104 ? 72.785 24.132 27.024 1.00 11.49 935 PHE A C 1
ATOM 1654 O O . PHE A 1 104 ? 73.461 25.107 27.272 1.00 10.60 935 PHE A O 1
ATOM 1671 N N . GLY A 1 105 ? 71.456 24.138 27.083 1.00 9.73 936 GLY A N 1
ATOM 1672 C CA . GLY A 1 105 ? 70.680 25.237 27.602 1.00 10.27 936 GLY A CA 1
ATOM 1673 C C . GLY A 1 105 ? 70.548 26.540 26.904 1.00 11.96 936 GLY A C 1
ATOM 1674 O O . GLY A 1 105 ? 69.743 27.362 27.395 1.00 11.88 936 GLY A O 1
ATOM 1678 N N . GLY A 1 106 ? 71.405 26.817 25.950 1.00 10.64 937 GLY A N 1
ATOM 1679 C CA . GLY A 1 106 ? 71.477 28.141 25.363 1.00 9.89 937 GLY A CA 1
ATOM 1680 C C . GLY A 1 106 ? 71.145 28.140 23.898 1.00 12.71 937 GLY A C 1
ATOM 1681 O O . GLY A 1 106 ? 71.652 28.970 23.147 1.00 12.87 937 GLY A O 1
ATOM 1685 N N . ALA A 1 107 ? 70.224 27.235 23.501 1.00 10.73 938 ALA A N 1
ATOM 1686 C CA . ALA A 1 107 ? 69.791 27.126 22.100 1.00 9.95 938 ALA A CA 1
ATOM 1687 C C . ALA A 1 107 ? 68.456 27.829 21.855 1.00 12.34 938 ALA A C 1
ATOM 1688 O O . ALA A 1 107 ? 67.907 27.727 20.753 1.00 12.78 938 ALA A O 1
ATOM 1695 N N . LEU A 1 108 ? 67.933 28.572 22.846 1.00 10.60 939 LEU A N 1
ATOM 1696 C CA . LEU A 1 108 ? 66.617 29.224 22.690 1.00 10.94 939 LEU A CA 1
ATOM 1697 C C . LEU A 1 108 ? 66.656 30.339 21.653 1.00 12.63 939 LEU A C 1
ATOM 1698 O O . LEU A 1 108 ? 65.802 30.419 20.756 1.00 12.60 939 LEU A O 1
ATOM 1714 N N . ASP A 1 109 ? 67.675 31.198 21.741 1.00 11.42 940 ASP A N 1
ATOM 1715 C CA . ASP A 1 109 ? 67.797 32.306 20.776 1.00 13.61 940 ASP A CA 1
ATOM 1716 C C . ASP A 1 109 ? 67.920 31.751 19.378 1.00 14.55 940 ASP A C 1
ATOM 1717 O O . ASP A 1 109 ? 67.246 32.251 18.451 1.00 13.81 940 ASP A O 1
ATOM 1726 N N . ALA A 1 110 ? 68.816 30.734 19.216 1.00 12.90 941 ALA A N 1
ATOM 1727 C CA . ALA A 1 110 ? 69.091 30.165 17.884 1.00 13.89 941 ALA A CA 1
ATOM 1728 C C . ALA A 1 110 ? 67.899 29.409 17.334 1.00 14.14 941 ALA A C 1
ATOM 1729 O O . ALA A 1 110 ? 67.632 29.504 16.125 1.00 14.42 941 ALA A O 1
ATOM 1736 N N . ALA A 1 111 ? 67.135 28.737 18.209 1.00 13.03 942 ALA A N 1
ATOM 1737 C CA . ALA A 1 111 ? 65.918 28.047 17.759 1.00 12.07 942 ALA A CA 1
ATOM 1738 C C . ALA A 1 111 ? 64.886 29.056 17.298 1.00 12.75 942 ALA A C 1
ATOM 1739 O O . ALA A 1 111 ? 64.324 28.923 16.206 1.00 13.82 942 ALA A O 1
ATOM 1746 N N . ALA A 1 112 ? 64.674 30.089 18.078 1.00 10.86 943 ALA A N 1
ATOM 1747 C CA . ALA A 1 112 ? 63.725 31.116 17.688 1.00 12.24 943 ALA A CA 1
ATOM 1748 C C . ALA A 1 112 ? 64.117 31.733 16.332 1.00 15.07 943 ALA A C 1
ATOM 1749 O O . ALA A 1 112 ? 63.274 31.921 15.445 1.00 14.69 943 ALA A O 1
ATOM 1756 N N . LYS A 1 113 ? 65.388 32.059 16.138 1.00 13.87 944 LYS A N 1
ATOM 1757 C CA . LYS A 1 113 ? 65.828 32.695 14.904 1.00 14.05 944 LYS A CA 1
ATOM 1758 C C . LYS A 1 113 ? 65.713 31.776 13.718 1.00 14.76 944 LYS A C 1
ATOM 1759 O O . LYS A 1 113 ? 65.233 32.209 12.668 1.00 15.14 944 LYS A O 1
ATOM 1778 N N . MET A 1 114 ? 66.207 30.531 13.834 1.00 14.31 945 MET A N 1
ATOM 1779 C CA . MET A 1 114 ? 66.201 29.652 12.664 1.00 14.35 945 MET A CA 1
ATOM 1780 C C . MET A 1 114 ? 64.795 29.151 12.307 1.00 14.95 945 MET A C 1
ATOM 1781 O O . MET A 1 114 ? 64.481 29.090 11.115 1.00 15.32 945 MET A O 1
ATOM 1795 N N . PHE A 1 115 ? 63.937 28.842 13.305 1.00 13.54 946 PHE A N 1
ATOM 1796 C CA . PHE A 1 115 ? 62.552 28.503 12.984 1.00 13.72 946 PHE A CA 1
ATOM 1797 C C . PHE A 1 115 ? 61.819 29.686 12.385 1.00 16.27 946 PHE A C 1
ATOM 1798 O O . PHE A 1 115 ? 61.065 29.508 11.416 1.00 15.69 946 PHE A O 1
ATOM 1815 N N A SER A 1 116 ? 61.988 30.870 12.950 0.74 14.52 947 SER A N 1
ATOM 1816 N N B SER A 1 116 ? 61.978 30.875 12.960 0.26 13.40 947 SER A N 1
ATOM 1817 C CA A SER A 1 116 ? 61.306 32.042 12.400 0.74 15.05 947 SER A CA 1
ATOM 1818 C CA B SER A 1 116 ? 61.287 32.051 12.435 0.26 13.68 947 SER A CA 1
ATOM 1819 C C A SER A 1 116 ? 61.729 32.289 10.968 0.74 15.68 947 SER A C 1
ATOM 1820 C C B SER A 1 116 ? 61.737 32.379 11.003 0.26 17.59 947 SER A C 1
ATOM 1821 O O A SER A 1 116 ? 60.884 32.568 10.135 0.74 15.82 947 SER A O 1
ATOM 1822 O O B SER A 1 116 ? 60.900 32.750 10.189 0.26 17.53 947 SER A O 1
ATOM 1837 N N . LYS A 1 117 ? 63.043 32.255 10.702 1.00 15.24 948 LYS A N 1
ATOM 1838 C CA . LYS A 1 117 ? 63.568 32.542 9.355 1.00 15.12 948 LYS A CA 1
ATOM 1839 C C . LYS A 1 117 ? 62.992 31.564 8.348 1.00 18.14 948 LYS A C 1
ATOM 1840 O O . LYS A 1 117 ? 62.553 31.959 7.264 1.00 17.96 948 LYS A O 1
ATOM 1859 N N . ALA A 1 118 ? 62.944 30.285 8.710 1.00 16.46 949 ALA A N 1
ATOM 1860 C CA . ALA A 1 118 ? 62.380 29.268 7.833 1.00 17.18 949 ALA A CA 1
ATOM 1861 C C . ALA A 1 118 ? 60.889 29.504 7.609 1.00 16.94 949 ALA A C 1
ATOM 1862 O O . ALA A 1 118 ? 60.415 29.554 6.455 1.00 17.20 949 ALA A O 1
ATOM 1869 N N . PHE A 1 119 ? 60.144 29.727 8.694 1.00 16.21 950 PHE A N 1
ATOM 1870 C CA . PHE A 1 119 ? 58.714 29.990 8.591 1.00 16.85 950 PHE A CA 1
ATOM 1871 C C . PHE A 1 119 ? 58.440 31.201 7.719 1.00 19.06 950 PHE A C 1
ATOM 1872 O O . PHE A 1 119 ? 57.628 31.099 6.791 1.00 20.17 950 PHE A O 1
ATOM 1889 N N . ASP A 1 120 ? 59.099 32.327 8.022 1.00 18.23 951 ASP A N 1
ATOM 1890 C CA . ASP A 1 120 ? 58.886 33.588 7.330 1.00 19.39 951 ASP A CA 1
ATOM 1891 C C . ASP A 1 120 ? 59.230 33.495 5.842 1.00 22.12 951 ASP A C 1
ATOM 1892 O O . ASP A 1 120 ? 58.599 34.196 5.038 1.00 22.77 951 ASP A O 1
ATOM 1901 N N . SER A 1 121 ? 60.171 32.615 5.464 1.00 19.11 952 SER A N 1
ATOM 1902 C CA . SER A 1 121 ? 60.580 32.456 4.064 1.00 20.07 952 SER A CA 1
ATOM 1903 C C . SER A 1 121 ? 59.564 31.677 3.237 1.00 24.82 952 SER A C 1
ATOM 1904 O O . SER A 1 121 ? 59.660 31.696 2.009 1.00 24.44 952 SER A O 1
ATOM 1912 N N . GLY A 1 122 ? 58.623 30.988 3.877 1.00 19.60 953 GLY A N 1
ATOM 1913 C CA . GLY A 1 122 ? 57.633 30.172 3.185 1.00 20.97 953 GLY A CA 1
ATOM 1914 C C . GLY A 1 122 ? 58.084 28.756 2.862 1.00 21.81 953 GLY A C 1
ATOM 1915 O O . GLY A 1 122 ? 57.338 28.007 2.220 1.00 22.24 953 GLY A O 1
ATOM 1919 N N . ILE A 1 123 ? 59.292 28.329 3.284 1.00 18.46 954 ILE A N 1
ATOM 1920 C CA . ILE A 1 123 ? 59.704 26.960 2.941 1.00 17.05 954 ILE A CA 1
ATOM 1921 C C . ILE A 1 123 ? 59.004 25.985 3.854 1.00 19.00 954 ILE A C 1
ATOM 1922 O O . ILE A 1 123 ? 58.760 26.246 5.047 1.00 18.09 954 ILE A O 1
ATOM 1938 N N . ILE A 1 124 ? 58.703 24.844 3.313 1.00 15.85 955 ILE A N 1
ATOM 1939 C CA . ILE A 1 124 ? 58.007 23.861 4.104 1.00 13.85 955 ILE A CA 1
ATOM 1940 C C . ILE A 1 124 ? 58.961 23.205 5.117 1.00 15.08 955 ILE A C 1
ATOM 1941 O O . ILE A 1 124 ? 60.188 23.163 4.919 1.00 15.02 955 ILE A O 1
ATOM 1957 N N . PRO A 1 125 ? 58.401 22.603 6.171 1.00 14.09 956 PRO A N 1
ATOM 1958 C CA . PRO A 1 125 ? 59.258 21.954 7.174 1.00 13.36 956 PRO A CA 1
ATOM 1959 C C . PRO A 1 125 ? 60.302 20.969 6.618 1.00 15.94 956 PRO A C 1
ATOM 1960 O O . PRO A 1 125 ? 61.461 21.015 7.035 1.00 16.45 956 PRO A O 1
ATOM 1971 N N . MET A 1 126 ? 59.960 20.097 5.663 1.00 14.36 957 MET A N 1
ATOM 1972 C CA . MET A 1 126 ? 60.983 19.179 5.116 1.00 15.01 957 MET A CA 1
ATOM 1973 C C . MET A 1 126 ? 62.129 19.902 4.413 1.00 17.24 957 MET A C 1
ATOM 1974 O O . MET A 1 126 ? 63.286 19.464 4.494 1.00 16.76 9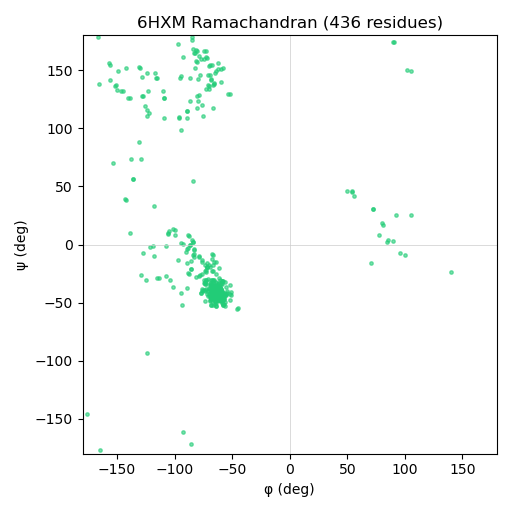57 MET A O 1
ATOM 1988 N N A GLU A 1 127 ? 61.833 21.012 3.763 0.64 15.52 958 GLU A N 1
ATOM 1989 N N B GLU A 1 127 ? 61.809 20.988 3.700 0.36 16.00 958 GLU A N 1
ATOM 1990 C CA A GLU A 1 127 ? 62.870 21.769 3.051 0.64 15.00 958 GLU A CA 1
ATOM 1991 C CA B GLU A 1 127 ? 62.807 21.799 2.988 0.36 16.11 958 GLU A CA 1
ATOM 1992 C C A GLU A 1 127 ? 63.761 22.466 4.018 0.64 18.11 958 GLU A C 1
ATOM 1993 C C B GLU A 1 127 ? 63.756 22.396 3.996 0.36 20.12 958 GLU A C 1
ATOM 1994 O O A GLU A 1 127 ? 64.948 22.646 3.779 0.64 18.11 958 GLU A O 1
ATOM 1995 O O B GLU A 1 127 ? 64.961 22.451 3.759 0.36 21.08 958 GLU A O 1
ATOM 2018 N N . PHE A 1 128 ? 63.215 22.833 5.131 1.00 16.75 959 PHE A N 1
ATOM 2019 C CA . PHE A 1 128 ? 64.037 23.391 6.165 1.00 16.12 959 PHE A CA 1
ATOM 2020 C C . PHE A 1 128 ? 64.974 22.294 6.734 1.00 16.82 959 PHE A C 1
ATOM 2021 O O . PHE A 1 128 ? 66.190 22.509 6.857 1.00 16.07 959 PHE A O 1
ATOM 2038 N N . VAL A 1 129 ? 64.430 21.112 7.021 1.00 14.26 960 VAL A N 1
ATOM 2039 C CA . VAL A 1 129 ? 65.254 20.018 7.520 1.00 13.99 960 VAL A CA 1
ATOM 2040 C C . VAL A 1 129 ? 66.354 19.637 6.518 1.00 18.44 960 VAL A C 1
ATOM 2041 O O . VAL A 1 129 ? 67.525 19.509 6.890 1.00 17.65 960 VAL A O 1
ATOM 2054 N N . ASN A 1 130 ? 65.990 19.476 5.265 1.00 16.95 961 ASN A N 1
ATOM 2055 C CA . ASN A 1 130 ? 66.965 19.095 4.244 1.00 17.61 961 ASN A CA 1
ATOM 2056 C C . ASN A 1 130 ? 68.020 20.160 4.005 1.00 21.29 961 ASN A C 1
ATOM 2057 O O . ASN A 1 130 ? 69.182 19.824 3.761 1.00 21.73 961 ASN A O 1
ATOM 2068 N N . LYS A 1 131 ? 67.632 21.431 4.056 1.00 18.37 962 LYS A N 1
ATOM 2069 C CA . LYS A 1 131 ? 68.556 22.546 3.857 1.00 18.76 962 LYS A CA 1
ATOM 2070 C C . LYS A 1 131 ? 69.588 22.596 4.978 1.00 23.34 962 LYS A C 1
ATOM 2071 O O . LYS A 1 131 ? 70.781 22.788 4.725 1.00 24.28 962 LYS A O 1
ATOM 2090 N N . MET A 1 132 ? 69.143 22.419 6.218 1.00 19.02 963 MET A N 1
ATOM 2091 C CA . MET A 1 132 ? 70.050 22.452 7.344 1.00 18.19 963 MET A CA 1
ATOM 2092 C C . MET A 1 132 ? 71.008 21.275 7.260 1.00 21.99 963 MET A C 1
ATOM 2093 O O . MET A 1 132 ? 72.201 21.453 7.504 1.00 22.15 963 MET A O 1
ATOM 2107 N N . LYS A 1 133 ? 70.528 20.098 6.850 1.00 19.69 964 LYS A N 1
ATOM 2108 C CA . LYS A 1 133 ? 71.412 18.948 6.716 1.00 21.80 964 LYS A CA 1
ATOM 2109 C C . LYS A 1 133 ? 72.460 19.188 5.613 1.00 27.60 964 LYS A C 1
ATOM 2110 O O . LYS A 1 133 ? 73.630 18.856 5.817 1.00 27.74 964 LYS A O 1
ATOM 2129 N N . LYS A 1 134 ? 72.070 19.822 4.493 1.00 26.08 965 LYS A N 1
ATOM 2130 C CA . LYS A 1 134 ? 73.025 20.121 3.408 1.00 27.94 965 LYS A CA 1
ATOM 2131 C C . LYS A 1 134 ? 74.074 21.150 3.818 1.00 31.77 965 LYS A C 1
ATOM 2132 O O . LYS A 1 134 ? 75.226 21.053 3.383 1.00 32.94 965 LYS A O 1
ATOM 2151 N N . GLU A 1 135 ? 73.684 22.131 4.643 1.00 27.33 966 GLU A N 1
ATOM 2152 C CA . GLU A 1 135 ? 74.597 23.160 5.144 1.00 27.13 966 GLU A CA 1
ATOM 2153 C C . GLU A 1 135 ? 75.483 22.674 6.304 1.00 31.19 966 GLU A C 1
ATOM 2154 O O . GLU A 1 135 ? 76.398 23.397 6.701 1.00 32.47 966 GLU A O 1
ATOM 2166 N N . GLY A 1 136 ? 75.193 21.489 6.856 1.00 28.87 967 GLY A N 1
ATOM 2167 C CA . GLY A 1 136 ? 75.926 20.937 7.989 1.00 28.20 967 GLY A CA 1
ATOM 2168 C C . GLY A 1 136 ? 75.615 21.671 9.282 1.00 30.42 967 GLY A C 1
ATOM 2169 O O . GLY A 1 136 ? 76.471 21.743 10.167 1.00 30.40 967 GLY A O 1
ATOM 2173 N N . LYS A 1 137 ? 74.377 22.207 9.403 1.00 24.12 968 LYS A N 1
ATOM 2174 C CA . LYS A 1 137 ? 73.938 22.977 10.553 1.00 21.99 968 LYS A CA 1
ATOM 2175 C C . LYS A 1 137 ? 72.935 22.178 11.347 1.00 20.62 968 LYS A C 1
ATOM 2176 O O . LYS A 1 137 ? 71.930 21.741 10.802 1.00 19.11 968 LYS A O 1
ATOM 2195 N N . LEU A 1 138 ? 73.182 22.007 12.630 1.00 16.12 969 LEU A N 1
ATOM 2196 C CA . LEU A 1 138 ? 72.214 21.352 13.484 1.00 14.98 969 LEU A CA 1
ATOM 2197 C C . LEU A 1 138 ? 70.985 22.251 13.660 1.00 15.65 969 LEU A C 1
ATOM 2198 O O . LEU A 1 138 ? 71.138 23.483 13.678 1.00 15.73 969 LEU A O 1
ATOM 2214 N N . ILE A 1 139 ? 69.791 21.652 13.773 1.00 12.92 970 ILE A N 1
ATOM 2215 C CA . ILE A 1 139 ? 68.565 22.413 14.033 1.00 12.18 970 ILE A CA 1
ATOM 2216 C C . ILE A 1 139 ? 68.566 22.722 15.523 1.00 12.95 970 ILE A C 1
ATOM 2217 O O . ILE A 1 139 ? 68.469 21.819 16.375 1.00 12.40 970 ILE A O 1
ATOM 2233 N N A MET A 1 140 ? 68.725 24.006 15.857 0.63 12.28 971 MET A N 1
ATOM 2234 N N B MET A 1 140 ? 68.751 24.006 15.860 0.37 9.78 971 MET A N 1
ATOM 2235 C CA A MET A 1 140 ? 68.781 24.410 17.253 0.63 11.18 971 MET A CA 1
ATOM 2236 C CA B MET A 1 140 ? 68.796 24.432 17.256 0.37 8.01 971 MET A CA 1
ATOM 2237 C C A MET A 1 140 ? 67.377 24.254 17.828 0.63 12.47 971 MET A C 1
ATOM 2238 C C B MET A 1 140 ? 67.390 24.289 17.838 0.37 12.37 971 MET A C 1
ATOM 2239 O O A MET A 1 140 ? 66.397 24.554 17.172 0.63 13.12 971 MET A O 1
ATOM 2240 O O B MET A 1 140 ? 66.424 24.684 17.201 0.37 13.18 971 MET A O 1
ATOM 2267 N N . GLY A 1 141 ? 67.285 23.663 19.010 1.00 10.95 972 GLY A N 1
ATOM 2268 C CA . GLY A 1 141 ? 66.001 23.387 19.640 1.00 10.47 972 GLY A CA 1
ATOM 2269 C C . GLY A 1 141 ? 65.478 21.995 19.346 1.00 12.78 972 GLY A C 1
ATOM 2270 O O . GLY A 1 141 ? 64.412 21.637 19.828 1.00 11.30 972 GLY A O 1
ATOM 2274 N N . ILE A 1 142 ? 66.232 21.193 18.591 1.00 10.36 973 ILE A N 1
ATOM 2275 C CA . ILE A 1 142 ? 65.932 19.795 18.311 1.00 9.89 973 ILE A CA 1
ATOM 2276 C C . ILE A 1 142 ? 67.058 18.948 18.917 1.00 11.84 973 ILE A C 1
ATOM 2277 O O . ILE A 1 142 ? 68.234 19.319 18.875 1.00 10.98 973 ILE A O 1
ATOM 2293 N N . GLY A 1 143 ? 66.686 17.797 19.448 1.00 10.60 974 GLY A N 1
ATOM 2294 C CA . GLY A 1 143 ? 67.615 16.814 19.978 1.00 10.43 974 GLY A CA 1
ATOM 2295 C C . GLY A 1 143 ? 67.723 16.802 21.477 1.00 11.24 974 GLY A C 1
ATOM 2296 O O . GLY A 1 143 ? 67.588 17.838 22.133 1.00 11.04 974 GLY A O 1
ATOM 2300 N N . HIS A 1 144 ? 68.015 15.629 22.028 1.00 10.04 975 HIS A N 1
ATOM 2301 C CA . HIS A 1 144 ? 68.230 15.499 23.449 1.00 9.93 975 HIS A CA 1
ATOM 2302 C C . HIS A 1 144 ? 69.083 14.273 23.722 1.00 11.02 975 HIS A C 1
ATOM 2303 O O . HIS A 1 144 ? 68.903 13.272 23.063 1.00 11.73 975 HIS A O 1
ATOM 2317 N N . ARG A 1 145 ? 70.004 14.345 24.685 1.00 11.05 976 ARG A N 1
ATOM 2318 C CA . ARG A 1 145 ? 70.853 13.194 25.021 1.00 10.66 976 ARG A CA 1
ATOM 2319 C C . ARG A 1 145 ? 70.082 12.042 25.613 1.00 12.41 976 ARG A C 1
ATOM 2320 O O . ARG A 1 145 ? 70.449 10.911 25.337 1.00 13.18 976 ARG A O 1
ATOM 2341 N N . VAL A 1 146 ? 69.047 12.316 26.421 1.00 11.00 977 VAL A N 1
ATOM 2342 C CA . VAL A 1 146 ? 68.311 11.247 27.113 1.00 11.12 977 VAL A CA 1
ATOM 2343 C C . VAL A 1 146 ? 66.802 11.246 26.871 1.00 13.13 977 VAL A C 1
ATOM 2344 O O . VAL A 1 146 ? 66.254 10.123 26.875 1.00 15.72 977 VAL A O 1
ATOM 2357 N N . LYS A 1 147 ? 66.131 1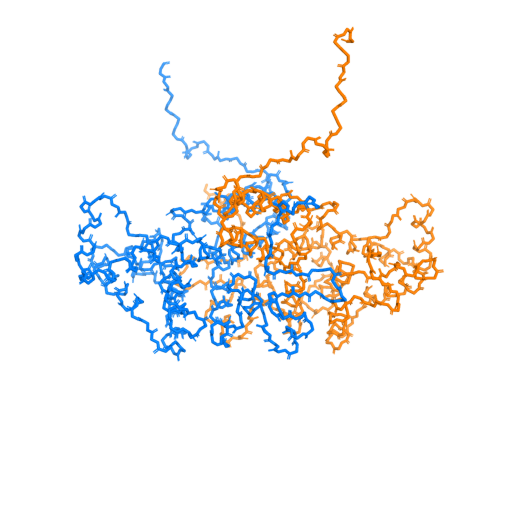2.368 26.644 1.00 10.81 978 LYS A N 1
ATOM 2358 C CA . LYS A 1 147 ? 64.697 12.358 26.358 1.00 9.58 978 LYS A CA 1
ATOM 2359 C C . LYS A 1 147 ? 64.524 12.049 24.877 1.00 11.64 978 LYS A C 1
ATOM 2360 O O . LYS A 1 147 ? 65.408 12.288 24.051 1.00 12.68 978 LYS A O 1
ATOM 2379 N N . SER A 1 148 ? 63.405 11.444 24.528 1.00 10.97 979 SER A N 1
ATOM 2380 C CA . SER A 1 148 ? 63.168 10.957 23.176 1.00 10.16 979 SER A CA 1
ATOM 2381 C C . SER A 1 148 ? 61.713 10.652 22.968 1.00 12.04 979 SER A C 1
ATOM 2382 O O . SER A 1 148 ? 60.935 10.781 23.898 1.00 12.60 979 SER A O 1
ATOM 2390 N N . ILE A 1 149 ? 61.307 10.132 21.813 1.00 11.02 980 ILE A N 1
ATOM 2391 C CA . ILE A 1 149 ? 59.909 9.700 21.659 1.00 11.50 980 ILE A CA 1
ATOM 2392 C C . ILE A 1 149 ? 59.578 8.500 22.537 1.00 14.00 980 ILE A C 1
ATOM 2393 O O . ILE A 1 149 ? 58.406 8.223 22.741 1.00 14.61 980 ILE A O 1
ATOM 2409 N N . ASN A 1 150 ? 60.586 7.773 23.025 1.00 11.54 981 ASN A N 1
ATOM 2410 C CA . ASN A 1 150 ? 60.371 6.642 23.941 1.00 11.41 981 ASN A CA 1
ATOM 2411 C C . ASN A 1 150 ? 60.388 7.074 25.404 1.00 13.61 981 ASN A C 1
ATOM 2412 O O . ASN A 1 150 ? 60.221 6.252 26.311 1.00 14.07 981 ASN A O 1
ATOM 2423 N N . ASN A 1 151 ? 60.708 8.325 25.660 1.00 12.06 982 ASN A N 1
ATOM 2424 C CA . ASN A 1 151 ? 60.959 8.861 27.003 1.00 12.28 982 ASN A CA 1
ATOM 2425 C C . ASN A 1 151 ? 60.638 10.364 26.928 1.00 12.32 982 ASN A C 1
ATOM 2426 O O . ASN A 1 151 ? 61.554 11.205 26.833 1.00 12.49 982 ASN A O 1
ATOM 2437 N N . PRO A 1 152 ? 59.350 10.680 26.791 1.00 11.97 983 PRO A N 1
ATOM 2438 C CA . PRO A 1 152 ? 58.964 12.066 26.481 1.00 12.12 983 PRO A CA 1
ATOM 2439 C C . PRO A 1 152 ? 59.248 13.045 27.585 1.00 14.22 983 PRO A C 1
ATOM 2440 O O . PRO A 1 152 ? 59.298 12.683 28.765 1.00 12.78 983 PRO A O 1
ATOM 2451 N N . ASP A 1 153 ? 59.427 14.301 27.195 1.00 12.44 984 ASP A N 1
ATOM 2452 C CA . ASP A 1 153 ? 59.709 15.370 28.119 1.00 12.15 984 ASP A CA 1
ATOM 2453 C C . ASP A 1 153 ? 58.412 15.993 28.629 1.00 14.13 984 ASP A C 1
ATOM 2454 O O . ASP A 1 153 ? 57.754 16.748 27.911 1.00 13.41 984 ASP A O 1
ATOM 2463 N N . MET A 1 154 ? 58.080 15.760 29.908 1.00 10.34 985 MET A N 1
ATOM 2464 C CA . MET A 1 154 ? 56.854 16.322 30.460 1.00 11.58 985 MET A CA 1
ATOM 2465 C C . MET A 1 154 ? 56.924 17.840 30.550 1.00 13.18 985 MET A C 1
ATOM 2466 O O . MET A 1 154 ? 55.882 18.477 30.495 1.00 12.69 985 MET A O 1
ATOM 2480 N N . ARG A 1 155 ? 58.121 18.435 30.596 1.00 11.21 986 ARG A N 1
ATOM 2481 C CA . ARG A 1 155 ? 58.202 19.894 30.573 1.00 10.52 986 ARG A CA 1
ATOM 2482 C C . ARG A 1 155 ? 57.613 20.431 29.268 1.00 12.70 986 ARG A C 1
ATOM 2483 O O . ARG A 1 155 ? 56.900 21.436 29.285 1.00 12.27 986 ARG A O 1
ATOM 2504 N N . VAL A 1 156 ? 57.939 19.788 28.142 1.00 11.58 987 VAL A N 1
ATOM 2505 C CA . VAL A 1 156 ? 57.413 20.190 26.843 1.00 11.40 987 VAL A CA 1
ATOM 2506 C C . VAL A 1 156 ? 55.919 20.012 26.815 1.00 12.19 987 VAL A C 1
ATOM 2507 O O . VAL A 1 156 ? 55.224 20.890 26.283 1.00 13.37 987 VAL A O 1
ATOM 2520 N N . GLN A 1 157 ? 55.408 18.893 27.335 1.00 12.33 988 GLN A N 1
ATOM 2521 C CA . GLN A 1 157 ? 53.982 18.681 27.355 1.00 11.71 988 GLN A CA 1
ATOM 2522 C C . GLN A 1 157 ? 53.233 19.769 28.127 1.00 15.16 988 GLN A C 1
ATOM 2523 O O . GLN A 1 157 ? 52.227 20.299 27.632 1.00 14.37 988 GLN A O 1
ATOM 2537 N N . ILE A 1 158 ? 53.733 20.109 29.332 1.00 12.73 989 ILE A N 1
ATOM 2538 C CA . ILE A 1 158 ? 53.122 21.136 30.176 1.00 11.60 989 ILE A CA 1
ATOM 2539 C C . ILE A 1 158 ? 53.109 22.472 29.449 1.00 13.72 989 ILE A C 1
ATOM 2540 O O . ILE A 1 158 ? 52.094 23.154 29.436 1.00 14.39 989 ILE A O 1
ATOM 2556 N N . LEU A 1 159 ? 54.229 22.871 28.834 1.00 12.24 990 LEU A N 1
ATOM 2557 C CA . LEU A 1 159 ? 54.297 24.145 28.101 1.00 12.77 990 LEU A CA 1
ATOM 2558 C C . LEU A 1 159 ? 53.366 24.167 26.920 1.00 14.53 990 LEU A C 1
ATOM 2559 O O . LEU A 1 159 ? 52.689 25.170 26.700 1.00 14.82 990 LEU A O 1
ATOM 2575 N N . LYS A 1 160 ? 53.327 23.071 26.134 1.00 13.15 991 LYS A N 1
ATOM 2576 C CA . LYS A 1 160 ? 52.432 23.016 24.978 1.00 14.77 991 LYS A CA 1
ATOM 2577 C C . LYS A 1 160 ? 50.984 23.133 25.384 1.00 17.42 991 LYS A C 1
ATOM 2578 O O . LYS A 1 160 ? 50.207 23.799 24.704 1.00 18.62 991 LYS A O 1
ATOM 2597 N N . ASP A 1 161 ? 50.578 22.424 26.440 1.00 14.82 992 ASP A N 1
ATOM 2598 C CA . ASP A 1 161 ? 49.191 22.475 26.902 1.00 15.17 992 ASP A CA 1
ATOM 2599 C C . ASP A 1 161 ? 48.811 23.911 27.314 1.00 17.99 992 ASP A C 1
ATOM 2600 O O . ASP A 1 161 ? 47.747 24.413 26.949 1.00 18.06 992 ASP A O 1
ATOM 2609 N N . TYR A 1 162 ? 49.684 24.582 28.044 1.00 14.75 993 TYR A N 1
ATOM 2610 C CA . TYR A 1 162 ? 49.410 25.949 28.465 1.00 14.40 993 TYR A CA 1
ATOM 2611 C C . TYR A 1 162 ? 49.272 26.871 27.265 1.00 16.97 993 TYR A C 1
ATOM 2612 O O . TYR A 1 162 ? 48.336 27.650 27.170 1.00 16.47 993 TYR A O 1
ATOM 2630 N N . VAL A 1 163 ? 50.214 26.776 26.356 1.00 15.41 994 VAL A N 1
ATOM 2631 C CA . VAL A 1 163 ? 50.278 27.643 25.206 1.00 19.08 994 VAL A CA 1
ATOM 2632 C C . VAL A 1 163 ? 49.012 27.425 24.341 1.00 22.57 994 VAL A C 1
ATOM 2633 O O . VAL A 1 163 ? 48.352 28.404 23.967 1.00 22.31 994 VAL A O 1
ATOM 2646 N N . ARG A 1 164 ? 48.585 26.141 24.109 1.00 19.19 995 ARG A N 1
ATOM 2647 C CA . ARG A 1 164 ? 47.356 25.874 23.323 1.00 20.33 995 ARG A CA 1
ATOM 2648 C C . ARG A 1 164 ? 46.106 26.398 24.000 1.00 24.95 995 ARG A C 1
ATOM 2649 O O . ARG A 1 164 ? 45.168 26.839 23.324 1.00 24.69 995 ARG A O 1
ATOM 2670 N N . GLN A 1 165 ? 46.079 26.391 25.317 1.00 21.05 996 GLN A N 1
ATOM 2671 C CA . GLN A 1 165 ? 44.895 26.834 26.027 1.00 22.18 996 GLN A CA 1
ATOM 2672 C C . GLN A 1 165 ? 44.788 28.344 26.177 1.00 22.77 996 GLN A C 1
ATOM 2673 O O . GLN A 1 165 ? 43.671 28.844 26.307 1.00 23.91 996 GLN A O 1
ATOM 2687 N N . HIS A 1 166 ? 45.924 29.080 26.206 1.00 18.28 997 HIS A N 1
ATOM 2688 C CA . HIS A 1 166 ? 45.921 30.511 26.516 1.00 18.25 997 HIS A CA 1
ATOM 2689 C C . HIS A 1 166 ? 46.356 31.451 25.416 1.00 21.61 997 HIS A C 1
ATOM 2690 O O . HIS A 1 166 ? 45.932 32.605 25.442 1.00 22.88 997 HIS A O 1
ATOM 2704 N N . PHE A 1 167 ? 47.233 31.023 24.491 1.00 18.06 998 PHE A N 1
ATOM 2705 C CA . PHE A 1 167 ? 47.721 31.955 23.481 1.00 18.11 998 PHE A CA 1
ATOM 2706 C C . PHE A 1 167 ? 46.716 32.139 22.358 1.00 22.29 998 PHE A C 1
ATOM 2707 O O . PHE A 1 167 ? 46.188 31.161 21.847 1.00 21.67 998 PHE A O 1
ATOM 2724 N N . PRO A 1 168 ? 46.590 33.370 21.845 1.00 22.81 999 PRO A N 1
ATOM 2725 C CA . PRO A 1 168 ? 45.643 33.600 20.736 1.00 23.34 999 PRO A CA 1
ATOM 2726 C C . PRO A 1 168 ? 45.978 32.954 19.380 1.00 28.53 999 PRO A C 1
ATOM 2727 O O . PRO A 1 168 ? 45.107 32.721 18.566 1.00 28.35 999 PRO A O 1
ATOM 2738 N N . ALA A 1 169 ? 47.228 32.642 19.147 1.00 25.29 1000 ALA A N 1
ATOM 2739 C CA . ALA A 1 169 ? 47.722 32.099 17.881 1.00 26.56 1000 ALA A CA 1
ATOM 2740 C C . ALA A 1 169 ? 49.110 31.531 18.104 1.00 25.84 1000 ALA A C 1
ATOM 2741 O O . ALA A 1 169 ? 49.869 32.106 18.870 1.00 25.28 1000 ALA A O 1
ATOM 2748 N N . THR A 1 170 ? 49.433 30.354 17.528 1.00 20.81 1001 THR A N 1
ATOM 2749 C CA . THR A 1 170 ? 50.757 29.744 17.719 1.00 18.88 1001 THR A CA 1
ATOM 2750 C C . THR A 1 170 ? 51.309 29.208 16.402 1.00 19.97 1001 THR A C 1
ATOM 2751 O O . THR A 1 170 ? 51.678 28.048 16.311 1.00 18.58 1001 THR A O 1
ATOM 2762 N N . PRO A 1 171 ? 51.430 30.049 15.381 1.00 16.96 1002 PRO A N 1
ATOM 2763 C CA . PRO A 1 171 ? 51.880 29.526 14.082 1.00 17.79 1002 PRO A CA 1
ATOM 2764 C C . PRO A 1 171 ? 53.300 28.968 14.053 1.00 16.99 1002 PRO A C 1
ATOM 2765 O O . PRO A 1 171 ? 53.565 27.983 13.349 1.00 15.93 1002 PRO A O 1
ATOM 2776 N N . LEU A 1 172 ? 54.222 29.568 14.795 1.00 15.87 1003 LEU A N 1
ATOM 2777 C CA . LEU A 1 172 ? 55.595 29.064 14.783 1.00 14.18 1003 LEU A CA 1
ATOM 2778 C C . LEU A 1 172 ? 55.711 27.753 15.562 1.00 16.24 1003 LEU A C 1
ATOM 2779 O O . LEU A 1 172 ? 56.427 26.838 15.127 1.00 15.07 1003 LEU A O 1
ATOM 2795 N N . LEU A 1 173 ? 55.000 27.644 16.686 1.00 15.09 1004 LEU A N 1
ATOM 2796 C CA . LEU A 1 173 ? 54.990 26.371 17.408 1.00 14.85 1004 LEU A CA 1
ATOM 2797 C C . LEU A 1 173 ? 54.418 25.280 16.482 1.00 14.39 1004 LEU A C 1
ATOM 2798 O O . LEU A 1 173 ? 54.961 24.161 16.422 1.00 14.19 1004 LEU A O 1
ATOM 2814 N N . ASP A 1 174 ? 53.344 25.593 15.743 1.00 14.68 1005 ASP A N 1
ATOM 2815 C CA . ASP A 1 174 ? 52.752 24.602 14.854 1.00 14.53 1005 ASP A CA 1
ATOM 2816 C C . ASP A 1 174 ? 53.769 24.143 13.796 1.00 15.89 1005 ASP A C 1
ATOM 2817 O O . ASP A 1 174 ? 53.910 22.945 13.543 1.00 14.38 1005 ASP A O 1
ATOM 2826 N N . TYR A 1 175 ? 54.528 25.066 13.239 1.00 13.19 1006 TYR A N 1
ATOM 2827 C CA . TYR A 1 175 ? 55.587 24.747 12.263 1.00 13.02 1006 TYR A CA 1
ATOM 2828 C C . TYR A 1 175 ? 56.679 23.883 12.897 1.00 13.79 1006 TYR A C 1
ATOM 2829 O O . TYR A 1 175 ? 57.106 22.887 12.301 1.00 12.96 1006 TYR A O 1
ATOM 2847 N N . ALA A 1 176 ? 57.124 24.256 14.094 1.00 12.53 1007 ALA A N 1
ATOM 2848 C CA . ALA A 1 176 ? 58.168 23.490 14.774 1.00 11.13 1007 ALA A CA 1
ATOM 2849 C C . ALA A 1 176 ? 57.718 22.076 15.084 1.00 12.51 1007 ALA A C 1
ATOM 2850 O O . ALA A 1 176 ? 58.527 21.141 15.015 1.00 12.48 1007 ALA A O 1
ATOM 2857 N N . LEU A 1 177 ? 56.435 21.905 15.418 1.00 12.04 1008 LEU A N 1
ATOM 2858 C CA . LEU A 1 177 ? 55.913 20.565 15.690 1.00 11.67 1008 LEU A CA 1
ATOM 2859 C C . LEU A 1 177 ? 55.884 19.745 14.382 1.00 12.82 1008 LEU A C 1
ATOM 2860 O O . LEU A 1 177 ? 56.093 18.529 14.423 1.00 13.20 1008 LEU A O 1
ATOM 2876 N N . GLU A 1 178 ? 55.651 20.385 13.230 1.00 12.14 1009 GLU A N 1
ATOM 2877 C CA . GLU A 1 178 ? 55.747 19.656 11.964 1.00 12.48 1009 GLU A CA 1
ATOM 2878 C C . GLU A 1 178 ? 57.197 19.237 11.685 1.00 14.17 1009 GLU A C 1
ATOM 2879 O O . GLU A 1 178 ? 57.423 18.175 11.111 1.00 13.34 1009 GLU A O 1
ATOM 2891 N N . VAL A 1 179 ? 58.190 20.101 11.989 1.00 11.39 1010 VAL A N 1
ATOM 2892 C CA . VAL A 1 179 ? 59.622 19.756 11.862 1.00 11.40 1010 VAL A CA 1
ATOM 2893 C C . VAL A 1 179 ? 59.925 18.564 12.757 1.00 13.53 1010 VAL A C 1
ATOM 2894 O O . VAL A 1 179 ? 60.575 17.636 12.304 1.00 13.06 1010 VAL A O 1
ATOM 2907 N N . GLU A 1 180 ? 59.426 18.570 14.019 1.00 11.82 1011 GLU A N 1
ATOM 2908 C CA . GLU A 1 180 ? 59.668 17.470 14.964 1.00 11.32 1011 GLU A CA 1
ATOM 2909 C C . GLU A 1 180 ? 59.118 16.154 14.432 1.00 13.27 1011 GLU A C 1
ATOM 2910 O O . GLU A 1 180 ? 59.729 15.117 14.652 1.00 12.44 1011 GLU A O 1
ATOM 2922 N N . LYS A 1 181 ? 57.956 16.166 13.763 1.00 12.28 1012 LYS A N 1
ATOM 2923 C CA . LYS A 1 181 ? 57.434 14.909 13.195 1.00 12.68 1012 LYS A CA 1
ATOM 2924 C C . LYS A 1 181 ? 58.443 14.336 12.215 1.00 15.05 1012 LYS A C 1
ATOM 2925 O O . LYS A 1 181 ? 58.706 13.133 12.236 1.00 14.54 1012 LYS A O 1
ATOM 2944 N N . ILE A 1 182 ? 59.070 15.187 11.401 1.00 12.53 1013 ILE A N 1
ATOM 2945 C CA . ILE A 1 182 ? 60.073 14.735 10.448 1.00 12.08 1013 ILE A CA 1
ATOM 2946 C C . ILE A 1 182 ? 61.338 14.258 11.128 1.00 12.90 1013 ILE A C 1
ATOM 2947 O O . ILE A 1 182 ? 61.848 13.191 10.764 1.00 14.02 1013 ILE A O 1
ATOM 2963 N N . THR A 1 183 ? 61.864 15.023 12.062 1.00 11.85 1014 THR A N 1
ATOM 2964 C CA . THR A 1 183 ? 63.126 14.646 12.669 1.00 11.19 1014 THR A CA 1
ATOM 2965 C C . THR A 1 183 ? 63.000 13.420 13.549 1.00 13.41 1014 THR A C 1
ATOM 2966 O O . THR A 1 183 ? 63.849 12.536 13.449 1.00 13.20 1014 THR A O 1
ATOM 2977 N N . THR A 1 184 ? 61.914 13.309 14.322 1.00 12.20 1015 THR A N 1
ATOM 2978 C CA . THR A 1 184 ? 61.744 12.098 15.155 1.00 11.84 1015 THR A CA 1
ATOM 2979 C C . THR A 1 184 ? 61.500 10.890 14.298 1.00 15.67 1015 THR A C 1
ATOM 2980 O O . THR A 1 184 ? 61.846 9.789 14.724 1.00 14.75 1015 THR A O 1
ATOM 2991 N N A SER A 1 185 ? 60.890 11.054 13.117 0.34 13.05 1016 SER A N 1
ATOM 2992 N N B SER A 1 185 ? 60.885 11.049 13.118 0.66 13.55 1016 SER A N 1
ATOM 2993 C CA A SER A 1 185 ? 60.689 9.920 12.222 0.34 13.31 1016 SER A CA 1
ATOM 2994 C CA B SER A 1 185 ? 60.704 9.898 12.237 0.66 13.68 1016 SER A CA 1
ATOM 2995 C C A SER A 1 185 ? 62.049 9.378 11.731 0.34 16.69 1016 SER A C 1
ATOM 2996 C C B SER A 1 185 ? 62.056 9.374 11.745 0.66 16.11 1016 SER A C 1
ATOM 2997 O O A SER A 1 185 ? 62.138 8.188 11.436 0.34 17.38 1016 SER A O 1
ATOM 2998 O O B SER A 1 185 ? 62.147 8.183 11.460 0.66 17.31 1016 SER A O 1
ATOM 3013 N N . LYS A 1 186 ? 63.101 10.231 11.671 1.00 13.51 1017 LYS A N 1
ATOM 3014 C CA . LYS A 1 186 ? 64.455 9.826 11.267 1.00 14.73 1017 LYS A CA 1
ATOM 3015 C C . LYS A 1 186 ? 65.169 9.156 12.457 1.00 16.34 1017 LYS A C 1
ATOM 3016 O O . LYS A 1 186 ? 65.783 8.101 12.288 1.00 16.33 1017 LYS A O 1
ATOM 3035 N N . LYS A 1 187 ? 65.133 9.799 13.640 1.00 14.20 1018 LYS A N 1
ATOM 3036 C CA . LYS A 1 187 ? 65.852 9.326 14.820 1.00 14.71 1018 LYS A CA 1
ATOM 3037 C C . LYS A 1 187 ? 65.043 9.669 16.044 1.00 14.56 1018 LYS A C 1
ATOM 3038 O O . LYS A 1 187 ? 64.652 10.828 16.221 1.00 14.13 1018 LYS A O 1
ATOM 3057 N N . PRO A 1 188 ? 64.832 8.719 16.968 1.00 12.31 1019 PRO A N 1
ATOM 3058 C CA . PRO A 1 188 ? 63.933 8.971 18.092 1.00 12.55 1019 PRO A CA 1
ATOM 3059 C C . PRO A 1 188 ? 64.354 10.029 19.081 1.00 13.60 1019 PRO A C 1
ATOM 3060 O O . PRO A 1 188 ? 63.482 10.529 19.790 1.00 13.87 1019 PRO A O 1
ATOM 3071 N N A ASN A 1 189 ? 65.665 10.366 19.116 0.45 11.53 1020 ASN A N 1
ATOM 3072 N N B ASN A 1 189 ? 65.649 10.394 19.162 0.55 12.29 1020 ASN A N 1
ATOM 3073 C CA A ASN A 1 189 ? 66.242 11.410 19.977 0.45 11.46 1020 ASN A CA 1
ATOM 3074 C CA B ASN A 1 189 ? 66.042 11.442 20.115 0.55 12.20 1020 ASN A CA 1
ATOM 3075 C C A ASN A 1 189 ? 65.983 12.823 19.475 0.45 13.21 1020 ASN A C 1
ATOM 3076 C C B ASN A 1 189 ? 65.923 12.850 19.507 0.55 13.23 1020 ASN A C 1
ATOM 3077 O O A ASN A 1 189 ? 66.276 13.765 20.206 0.45 11.96 1020 ASN A O 1
ATOM 3078 O O B ASN A 1 189 ? 66.157 13.819 20.225 0.55 11.92 1020 ASN A O 1
ATOM 3099 N N . LEU A 1 190 ? 65.511 13.003 18.234 1.00 11.23 1021 LEU A N 1
ATOM 3100 C CA . LEU A 1 190 ? 65.402 14.339 17.642 1.00 11.48 1021 LEU A CA 1
ATOM 3101 C C . LEU A 1 190 ? 64.071 15.018 17.934 1.00 12.02 1021 LEU A C 1
ATOM 3102 O O . LEU A 1 190 ? 63.377 15.515 17.066 1.00 11.72 1021 LEU A O 1
ATOM 3118 N N . ILE A 1 191 ? 63.748 15.087 19.217 1.00 10.92 1022 ILE A N 1
ATOM 3119 C CA . ILE A 1 191 ? 62.544 15.748 19.684 1.00 10.21 1022 ILE A CA 1
ATOM 3120 C C . ILE A 1 191 ? 62.747 17.251 19.710 1.00 11.23 1022 ILE A C 1
ATOM 3121 O O . ILE A 1 191 ? 63.881 17.757 19.740 1.00 11.74 1022 ILE A O 1
ATOM 3137 N N . LEU A 1 192 ? 61.648 17.951 19.754 1.00 11.46 1023 LEU A N 1
ATOM 3138 C CA . LEU A 1 192 ? 61.615 19.379 20.020 1.00 11.14 1023 LEU A CA 1
ATOM 3139 C C . LEU A 1 192 ? 61.876 19.486 21.515 1.00 12.58 1023 LEU A C 1
ATOM 3140 O O . LEU A 1 192 ? 61.078 19.018 22.353 1.00 12.95 1023 LEU A O 1
ATOM 3156 N N . ASN A 1 193 ? 63.060 20.004 21.869 1.00 10.76 1024 ASN A N 1
ATOM 3157 C CA . ASN A 1 193 ? 63.497 20.019 23.250 1.00 10.52 1024 ASN A CA 1
ATOM 3158 C C . ASN A 1 193 ? 62.987 21.275 23.968 1.00 12.75 1024 ASN A C 1
ATOM 3159 O O . ASN A 1 193 ? 62.292 22.101 23.361 1.00 11.82 1024 ASN A O 1
ATOM 3170 N N A VAL A 1 194 ? 63.302 21.404 25.258 0.69 11.34 1025 VAL A N 1
ATOM 3171 N N B VAL A 1 194 ? 63.270 21.417 25.273 0.31 10.46 1025 VAL A N 1
ATOM 3172 C CA A VAL A 1 194 ? 62.783 22.507 26.038 0.69 11.68 1025 VAL A CA 1
ATOM 3173 C CA B VAL A 1 194 ? 62.761 22.569 26.016 0.31 10.60 1025 VAL A CA 1
ATOM 3174 C C A VAL A 1 194 ? 63.272 23.862 25.489 0.69 11.98 1025 VAL A C 1
ATOM 3175 C C B VAL A 1 194 ? 63.260 23.883 25.428 0.31 12.74 1025 VAL A C 1
ATOM 3176 O O A VAL A 1 194 ? 62.531 24.862 25.541 0.69 12.81 1025 VAL A O 1
ATOM 3177 O O B VAL A 1 194 ? 62.505 24.867 25.399 0.31 12.39 1025 VAL A O 1
ATOM 3202 N N . ASP A 1 195 ? 64.508 23.912 24.935 1.00 10.49 1026 ASP A N 1
ATOM 3203 C CA . ASP A 1 195 ? 65.043 25.154 24.343 1.00 11.06 1026 ASP A CA 1
ATOM 3204 C C . ASP A 1 195 ? 64.211 25.547 23.109 1.00 11.26 1026 ASP A C 1
ATOM 3205 O O . ASP A 1 195 ? 63.833 26.695 22.899 1.00 11.84 1026 ASP A O 1
ATOM 3214 N N . GLY A 1 196 ? 63.934 24.550 22.288 1.00 10.70 1027 GLY A N 1
ATOM 3215 C CA . GLY A 1 196 ? 63.161 24.770 21.084 1.00 10.08 1027 GLY A CA 1
ATOM 3216 C C . GLY A 1 196 ? 61.737 25.176 21.379 1.00 11.47 1027 GLY A C 1
ATOM 3217 O O . GLY A 1 196 ? 61.204 26.097 20.745 1.00 11.79 1027 GLY A O 1
ATOM 3221 N N A LEU A 1 197 ? 61.108 24.491 22.342 1.00 10.43 1028 LEU A N 1
ATOM 3222 C CA A LEU A 1 197 ? 59.709 24.809 22.667 1.00 10.51 1028 LEU A CA 1
ATOM 3223 C C A LEU A 1 197 ? 59.579 26.237 23.221 1.00 11.68 1028 LEU A C 1
ATOM 3224 O O A LEU A 1 197 ? 58.754 27.032 22.782 1.00 12.24 1028 LEU A O 1
ATOM 3240 N N . ILE A 1 198 ? 60.404 26.554 24.212 1.00 10.92 1029 ILE A N 1
ATOM 3241 C CA . ILE A 1 198 ? 60.332 27.874 24.824 1.00 11.05 1029 ILE A CA 1
ATOM 3242 C C . ILE A 1 198 ? 60.687 28.937 23.784 1.00 12.19 1029 ILE A C 1
ATOM 3243 O O . ILE A 1 198 ? 60.022 29.975 23.690 1.00 12.23 1029 ILE A O 1
ATOM 3259 N N . GLY A 1 199 ? 61.707 28.681 22.972 1.00 11.66 1030 GLY A N 1
ATOM 3260 C CA . GLY A 1 199 ? 62.103 29.621 21.911 1.00 11.71 1030 GLY A CA 1
ATOM 3261 C C . GLY A 1 199 ? 60.971 29.962 20.955 1.00 13.11 1030 GLY A C 1
ATOM 3262 O O . GLY A 1 199 ? 60.669 31.139 20.719 1.00 13.21 1030 GLY A O 1
ATOM 3266 N N . VAL A 1 200 ? 60.332 28.932 20.386 1.00 10.95 1031 VAL A N 1
ATOM 3267 C CA . VAL A 1 200 ? 59.273 29.218 19.408 1.00 11.31 1031 VAL A CA 1
ATOM 3268 C C . VAL A 1 200 ? 58.015 29.730 20.059 1.00 13.55 1031 VAL A C 1
ATOM 3269 O O . VAL A 1 200 ? 57.356 30.604 19.484 1.00 13.85 1031 VAL A O 1
ATOM 3282 N N . ALA A 1 201 ? 57.690 29.282 21.286 1.00 12.38 1032 ALA A N 1
ATOM 3283 C CA . ALA A 1 201 ? 56.489 29.792 21.952 1.00 13.16 1032 ALA A CA 1
ATOM 3284 C C . ALA A 1 201 ? 56.694 31.256 22.306 1.00 14.15 1032 ALA A C 1
ATOM 3285 O O . ALA A 1 201 ? 55.743 32.025 22.253 1.00 14.76 1032 ALA A O 1
ATOM 3292 N N . PHE A 1 202 ? 57.924 31.689 22.664 1.00 12.34 1033 PHE A N 1
ATOM 3293 C CA . PHE A 1 202 ? 58.155 33.124 22.907 1.00 13.21 1033 PHE A CA 1
ATOM 3294 C C . PHE A 1 202 ? 58.016 33.945 21.653 1.00 15.66 1033 PHE A C 1
ATOM 3295 O O . PHE A 1 202 ? 57.529 35.082 21.731 1.00 16.37 1033 PHE A O 1
ATOM 3312 N N . VAL A 1 203 ? 58.403 33.408 20.493 1.00 14.37 1034 VAL A N 1
ATOM 3313 C CA . VAL A 1 203 ? 58.192 34.170 19.285 1.00 14.37 1034 VAL A CA 1
ATOM 3314 C C . VAL A 1 203 ? 56.689 34.356 19.101 1.00 16.81 1034 VAL A C 1
ATOM 3315 O O . VAL A 1 203 ? 56.227 35.482 18.856 1.00 16.63 1034 VAL A O 1
ATOM 3328 N N . ASP A 1 204 ? 55.910 33.264 19.247 1.00 14.30 1035 ASP A N 1
ATOM 3329 C CA . ASP A 1 204 ? 54.469 33.381 19.115 1.00 15.33 1035 ASP A CA 1
ATOM 3330 C C . ASP A 1 204 ? 53.887 34.360 20.150 1.00 17.56 1035 ASP A C 1
ATOM 3331 O O . ASP A 1 204 ? 53.015 35.164 19.810 1.00 18.77 1035 ASP A O 1
ATOM 3340 N N . MET A 1 205 ? 54.359 34.311 21.381 1.00 15.02 1036 MET A N 1
ATOM 3341 C CA . MET A 1 205 ? 53.869 35.232 22.399 1.00 16.02 1036 MET A CA 1
ATOM 3342 C C . MET A 1 205 ? 54.234 36.679 22.060 1.00 17.09 1036 MET A C 1
ATOM 3343 O O . MET A 1 205 ? 53.336 37.535 22.123 1.00 19.29 1036 MET A O 1
ATOM 3357 N N . LEU A 1 206 ? 55.532 36.963 21.707 1.00 16.67 1037 LEU A N 1
ATOM 3358 C CA . LEU A 1 206 ? 55.970 38.335 21.397 1.00 18.90 1037 LEU A CA 1
ATOM 3359 C C . LEU A 1 206 ? 55.224 38.888 20.186 1.00 19.51 1037 LEU A C 1
ATOM 3360 O O . LEU A 1 206 ? 54.826 40.070 20.193 1.00 20.18 1037 LEU A O 1
ATOM 3376 N N . ARG A 1 207 ? 55.043 38.069 19.149 1.00 17.18 1038 ARG A N 1
ATOM 3377 C CA . ARG A 1 207 ? 54.396 38.543 17.930 1.00 17.51 1038 ARG A CA 1
ATOM 3378 C C . ARG A 1 207 ? 52.908 38.762 18.093 1.00 22.31 1038 ARG A C 1
ATOM 3379 O O . ARG A 1 207 ? 52.360 39.626 17.396 1.00 24.15 1038 ARG A O 1
ATOM 3400 N N . ASN A 1 208 ? 52.234 37.992 18.976 1.00 21.79 1039 ASN A N 1
ATOM 3401 C CA . ASN A 1 208 ? 50.785 38.022 19.034 1.00 22.08 1039 ASN A CA 1
ATOM 3402 C C . ASN A 1 208 ? 50.157 38.480 20.356 1.00 27.13 1039 ASN A C 1
ATOM 3403 O O . ASN A 1 208 ? 48.940 38.627 20.359 1.00 27.44 1039 ASN A O 1
ATOM 3414 N N . CYS A 1 209 ? 50.911 38.808 21.426 1.00 23.22 1040 CYS A N 1
ATOM 3415 C CA . CYS A 1 209 ? 50.293 39.203 22.716 1.00 23.91 1040 CYS A CA 1
ATOM 3416 C C . CYS A 1 209 ? 49.682 40.592 22.689 1.00 31.53 1040 CYS A C 1
ATOM 3417 O O . CYS A 1 209 ? 48.893 40.919 23.581 1.00 31.51 1040 CYS A O 1
ATOM 3425 N N . GLY A 1 210 ? 50.067 41.407 21.708 1.00 25.97 1041 GLY A N 1
ATOM 3426 C CA . GLY A 1 210 ? 49.548 42.757 21.548 1.00 27.89 1041 GLY A CA 1
ATOM 3427 C C . GLY A 1 210 ? 50.392 43.863 22.163 1.00 30.66 1041 GLY A C 1
ATOM 3428 O O . GLY A 1 210 ? 50.082 45.033 21.954 1.00 31.30 1041 GLY A O 1
ATOM 3432 N N . SER A 1 211 ? 51.452 43.530 22.926 1.00 26.43 1042 SER A N 1
ATOM 3433 C CA . SER A 1 211 ? 52.314 44.541 23.554 1.00 25.85 1042 SER A CA 1
ATOM 3434 C C . SER A 1 211 ? 53.428 45.026 22.642 1.00 29.18 1042 SER A C 1
ATOM 3435 O O . SER A 1 211 ? 54.055 46.043 22.955 1.00 29.75 1042 SER A O 1
ATOM 3443 N N . PHE A 1 212 ? 53.691 44.302 21.533 1.00 23.90 1043 PHE A N 1
ATOM 3444 C CA . PHE A 1 212 ? 54.801 44.601 20.653 1.00 22.14 1043 PHE A CA 1
ATOM 3445 C C . PHE A 1 212 ? 54.398 44.674 19.199 1.00 26.29 1043 PHE A C 1
ATOM 3446 O O . PHE A 1 212 ? 53.487 43.975 18.747 1.00 25.55 1043 PHE A O 1
ATOM 3463 N N . THR A 1 213 ? 55.141 45.469 18.435 1.00 26.00 1044 THR A N 1
ATOM 3464 C CA . THR A 1 213 ? 55.037 45.494 16.970 1.00 26.10 1044 THR A CA 1
ATOM 3465 C C . THR A 1 213 ? 55.930 44.325 16.490 1.00 28.38 1044 THR A C 1
ATOM 3466 O O . THR A 1 213 ? 56.726 43.815 17.282 1.00 25.38 1044 THR A O 1
ATOM 3477 N N . ARG A 1 214 ? 55.858 43.938 15.215 1.00 26.92 1045 ARG A N 1
ATOM 3478 C CA . ARG A 1 214 ? 56.725 42.882 14.680 1.00 25.87 1045 ARG A CA 1
ATOM 3479 C C . ARG A 1 214 ? 58.194 43.269 14.818 1.00 28.70 1045 ARG A C 1
ATOM 3480 O O . ARG A 1 214 ? 59.033 42.437 15.157 1.00 26.39 1045 ARG A O 1
ATOM 3501 N N . GLU A 1 215 ? 58.496 44.546 14.597 1.00 25.84 1046 GLU A N 1
ATOM 3502 C CA . GLU A 1 215 ? 59.864 45.063 14.684 1.00 26.46 1046 GLU A CA 1
ATOM 3503 C C . GLU A 1 215 ? 60.393 44.913 16.119 1.00 26.64 1046 GLU A C 1
ATOM 3504 O O . GLU A 1 215 ? 61.528 44.479 16.313 1.00 24.22 1046 GLU A O 1
ATOM 3516 N N . GLU A 1 216 ? 59.555 45.230 17.132 1.00 23.89 1047 GLU A N 1
ATOM 3517 C CA . GLU A 1 216 ? 59.954 45.095 18.533 1.00 23.00 1047 GLU A CA 1
ATOM 3518 C C . GLU A 1 216 ? 60.161 43.630 18.883 1.00 21.93 1047 GLU A C 1
ATOM 3519 O O . GLU A 1 216 ? 61.179 43.301 19.506 1.00 20.65 1047 GLU A O 1
ATOM 3531 N N . ALA A 1 217 ? 59.233 42.746 18.447 1.00 20.27 1048 ALA A N 1
ATOM 3532 C CA . ALA A 1 217 ? 59.357 41.294 18.691 1.00 19.65 1048 ALA A CA 1
ATOM 3533 C C . ALA A 1 217 ? 60.647 40.761 18.076 1.00 22.02 1048 ALA A C 1
ATOM 3534 O O . ALA A 1 217 ? 61.419 40.109 18.768 1.00 21.24 1048 ALA A O 1
ATOM 3541 N N . ASP A 1 218 ? 60.928 41.109 16.816 1.00 20.75 1049 ASP A N 1
ATOM 3542 C CA . ASP A 1 218 ? 62.150 40.667 16.142 1.00 20.99 1049 ASP A CA 1
ATOM 3543 C C . ASP A 1 218 ? 63.423 41.198 16.866 1.00 23.01 1049 ASP A C 1
ATOM 3544 O O . ASP A 1 218 ? 64.415 40.475 16.966 1.00 21.69 1049 ASP A O 1
ATOM 3553 N N . GLU A 1 219 ? 63.373 42.393 17.443 1.00 20.25 1050 GLU A N 1
ATOM 3554 C CA . GLU A 1 219 ? 64.528 42.943 18.157 1.00 19.76 1050 GLU A CA 1
ATOM 3555 C C . GLU A 1 219 ? 64.807 42.164 19.434 1.00 20.35 1050 GLU A C 1
ATOM 3556 O O . GLU A 1 219 ? 65.960 41.841 19.711 1.00 18.06 1050 GLU A O 1
ATOM 3568 N N . TYR A 1 220 ? 63.776 41.880 20.213 1.00 19.76 1051 TYR A N 1
ATOM 3569 C CA . TYR A 1 220 ? 64.003 41.118 21.454 1.00 19.77 1051 TYR A CA 1
ATOM 3570 C C . TYR A 1 220 ? 64.608 39.749 21.187 1.00 21.00 1051 TYR A C 1
ATOM 3571 O O . TYR A 1 220 ? 65.463 39.261 21.946 1.00 20.61 1051 TYR A O 1
ATOM 3589 N N . ILE A 1 221 ? 64.226 39.142 20.073 1.00 19.86 1052 ILE A N 1
ATOM 3590 C CA . ILE A 1 221 ? 64.824 37.872 19.707 1.00 20.04 1052 ILE A CA 1
ATOM 3591 C C . ILE A 1 221 ? 66.303 38.093 19.308 1.00 21.38 1052 ILE A C 1
ATOM 3592 O O . ILE A 1 221 ? 67.180 37.375 19.782 1.00 20.11 1052 ILE A O 1
ATOM 3608 N N . ASP A 1 222 ? 66.570 39.135 18.509 1.00 19.25 1053 ASP A N 1
ATOM 3609 C CA . ASP A 1 222 ? 67.919 39.447 18.045 1.00 20.09 1053 ASP A CA 1
ATOM 3610 C C . ASP A 1 222 ? 68.902 39.742 19.168 1.00 21.75 1053 ASP A C 1
ATOM 3611 O O . ASP A 1 222 ? 70.067 39.319 19.099 1.00 21.04 1053 ASP A O 1
ATOM 3620 N N . ILE A 1 223 ? 68.454 40.442 20.212 1.00 17.33 1054 ILE A N 1
ATOM 3621 C CA . ILE A 1 223 ? 69.354 40.824 21.299 1.00 16.88 1054 ILE A CA 1
ATOM 3622 C C . ILE A 1 223 ? 69.565 39.736 22.346 1.00 19.52 1054 ILE A C 1
ATOM 3623 O O . ILE A 1 223 ? 70.401 39.912 23.241 1.00 19.12 1054 ILE A O 1
ATOM 3639 N N . GLY A 1 224 ? 68.861 38.615 22.232 1.00 17.57 1055 GLY A N 1
ATOM 3640 C CA . GLY A 1 224 ? 69.117 37.471 23.094 1.00 16.06 1055 GLY A CA 1
ATOM 3641 C C . GLY A 1 224 ? 68.316 37.349 24.370 1.00 17.38 1055 GLY A C 1
ATOM 3642 O O . GLY A 1 224 ? 68.771 36.713 25.320 1.00 16.24 1055 GLY A O 1
ATOM 3646 N N . ALA A 1 225 ? 67.144 37.923 24.425 1.00 14.37 1056 ALA A N 1
ATOM 3647 C CA . ALA A 1 225 ? 66.330 37.840 25.624 1.00 12.95 1056 ALA A CA 1
ATOM 3648 C C . ALA A 1 225 ? 65.866 36.402 25.954 1.00 15.04 1056 ALA A C 1
ATOM 3649 O O . ALA A 1 225 ? 65.786 36.018 27.129 1.00 14.38 1056 ALA A O 1
ATOM 3656 N N . LEU A 1 226 ? 65.597 35.581 24.933 1.00 12.53 1057 LEU A N 1
ATOM 3657 C CA . LEU A 1 226 ? 65.035 34.266 25.206 1.00 11.83 1057 LEU A CA 1
ATOM 3658 C C . LEU A 1 226 ? 65.957 33.354 25.973 1.00 12.61 1057 LEU A C 1
ATOM 3659 O O . LEU A 1 226 ? 65.517 32.660 26.895 1.00 11.83 1057 LEU A O 1
ATOM 3675 N N . ASN A 1 227 ? 67.258 33.369 25.665 1.00 10.64 1058 ASN A N 1
ATOM 3676 C CA . ASN A 1 227 ? 68.196 32.552 26.422 1.00 9.63 1058 ASN A CA 1
ATOM 3677 C C . ASN A 1 227 ? 68.168 32.903 27.899 1.00 11.25 1058 ASN A C 1
ATOM 3678 O O . ASN A 1 227 ? 68.406 32.039 28.726 1.00 10.52 1058 ASN A O 1
ATOM 3689 N N . GLY A 1 228 ? 67.948 34.164 28.238 1.00 10.45 1059 GLY A N 1
ATOM 3690 C CA . GLY A 1 228 ? 67.844 34.622 29.625 1.00 9.94 1059 GLY A CA 1
ATOM 3691 C C . GLY A 1 228 ? 66.856 33.817 30.439 1.00 10.45 1059 GLY A C 1
ATOM 3692 O O . GLY A 1 228 ? 67.034 33.604 31.649 1.00 10.58 1059 GLY A O 1
ATOM 3696 N N . ILE A 1 229 ? 65.773 33.367 29.792 1.00 9.93 1060 ILE A N 1
ATOM 3697 C CA . ILE A 1 229 ? 64.769 32.597 30.517 1.00 9.39 1060 ILE A CA 1
ATOM 3698 C C . ILE A 1 229 ? 65.370 31.309 31.086 1.00 11.37 1060 ILE A C 1
ATOM 3699 O O . ILE A 1 229 ? 65.126 30.967 32.273 1.00 10.28 1060 ILE A O 1
ATOM 3715 N N . PHE A 1 230 ? 66.128 30.578 30.265 1.00 9.82 1061 PHE A N 1
ATOM 3716 C CA . PHE A 1 230 ? 66.765 29.356 30.757 1.00 9.52 1061 PHE A CA 1
ATOM 3717 C C . PHE A 1 230 ? 67.780 29.662 31.836 1.00 10.53 1061 PHE A C 1
ATOM 3718 O O . PHE A 1 230 ? 67.852 28.951 32.845 1.00 10.55 1061 PHE A O 1
ATOM 3735 N N . VAL A 1 231 ? 68.589 30.678 31.629 1.00 9.18 1062 VAL A N 1
ATOM 3736 C CA . VAL A 1 231 ? 69.624 31.017 32.598 1.00 7.98 1062 VAL A CA 1
ATOM 3737 C C . VAL A 1 231 ? 69.016 31.362 33.953 1.00 10.11 1062 VAL A C 1
ATOM 3738 O O . VAL A 1 231 ? 69.463 30.853 34.984 1.00 9.27 1062 VAL A O 1
ATOM 3751 N N . LEU A 1 232 ? 67.984 32.215 33.967 1.00 8.95 1063 LEU A N 1
ATOM 3752 C CA . LEU A 1 232 ? 67.371 32.597 35.223 1.00 9.08 1063 LEU A CA 1
ATOM 3753 C C . LEU A 1 232 ? 66.656 31.395 35.858 1.00 9.36 1063 LEU A C 1
ATOM 3754 O O . LEU A 1 232 ? 66.726 31.212 37.076 1.00 9.91 1063 LEU A O 1
ATOM 3770 N N . GLY A 1 233 ? 65.987 30.589 35.055 1.00 9.05 1064 GLY A N 1
ATOM 3771 C CA . GLY A 1 233 ? 65.288 29.437 35.585 1.00 9.17 1064 GLY A CA 1
ATOM 3772 C C . GLY A 1 233 ? 66.217 28.402 36.182 1.00 9.44 1064 GLY A C 1
ATOM 3773 O O . GLY A 1 233 ? 66.072 28.020 37.347 1.00 8.58 1064 GLY A O 1
ATOM 3777 N N . ARG A 1 234 ? 67.217 28.006 35.426 1.00 9.18 1065 ARG A N 1
ATOM 3778 C CA . ARG A 1 234 ? 68.144 26.966 35.859 1.00 8.62 1065 ARG A CA 1
ATOM 3779 C C . ARG A 1 234 ? 69.080 27.415 36.962 1.00 9.65 1065 ARG A C 1
ATOM 3780 O O . ARG A 1 234 ? 69.578 26.571 37.725 1.00 9.88 1065 ARG A O 1
ATOM 3801 N N . SER A 1 235 ? 69.257 28.729 37.145 1.00 8.76 1066 SER A N 1
ATOM 3802 C CA . SER A 1 235 ? 69.998 29.224 38.297 1.00 8.11 1066 SER A CA 1
ATOM 3803 C C . SER A 1 235 ? 69.383 28.696 39.600 1.00 9.55 1066 SER A C 1
ATOM 3804 O O . SER A 1 235 ? 70.122 28.449 40.570 1.00 9.81 1066 SER A O 1
ATOM 3812 N N A MET A 1 236 ? 68.053 28.550 39.683 0.60 8.54 1067 MET A N 1
ATOM 3813 N N B MET A 1 236 ? 68.042 28.530 39.651 0.40 7.90 1067 MET A N 1
ATOM 3814 C CA A MET A 1 236 ? 67.476 28.014 40.909 0.60 7.71 1067 MET A CA 1
ATOM 3815 C CA B MET A 1 236 ? 67.338 27.968 40.808 0.40 7.31 1067 MET A CA 1
ATOM 3816 C C A MET A 1 236 ? 67.982 26.597 41.182 0.60 9.67 1067 MET A C 1
ATOM 3817 C C B MET A 1 236 ? 67.915 26.605 41.165 0.40 10.23 1067 MET A C 1
ATOM 3818 O O A MET A 1 236 ? 68.407 26.301 42.309 0.60 8.22 1067 MET A O 1
ATOM 3819 O O B MET A 1 236 ? 68.275 26.349 42.318 0.40 9.64 1067 MET A O 1
ATOM 3846 N N . GLY A 1 237 ? 67.982 25.729 40.181 1.00 8.48 1068 GLY A N 1
ATOM 3847 C CA . GLY A 1 237 ? 68.485 24.382 40.394 1.00 8.32 1068 GLY A CA 1
ATOM 3848 C C . GLY A 1 237 ? 69.961 24.326 40.690 1.00 8.47 1068 GLY A C 1
ATOM 3849 O O . GLY A 1 237 ? 70.383 23.572 41.573 1.00 9.08 1068 GLY A O 1
ATOM 3853 N N . PHE A 1 238 ? 70.782 25.123 39.999 1.00 7.58 1069 PHE A N 1
ATOM 3854 C CA . PHE A 1 238 ? 72.213 25.118 40.295 1.00 7.77 1069 PHE A CA 1
ATOM 3855 C C . PHE A 1 238 ? 72.483 25.579 41.703 1.00 8.82 1069 PHE A C 1
ATOM 3856 O O . PHE A 1 238 ? 73.317 24.959 42.385 1.00 8.45 1069 PHE A O 1
ATOM 3873 N N . ILE A 1 239 ? 71.771 26.599 42.198 1.00 8.10 1070 ILE A N 1
ATOM 3874 C CA . ILE A 1 239 ? 71.946 26.960 43.613 1.00 7.88 1070 ILE A CA 1
ATOM 3875 C C . ILE A 1 239 ? 71.484 25.794 44.517 1.00 8.97 1070 ILE A C 1
ATOM 3876 O O . ILE A 1 239 ? 72.127 25.478 45.514 1.00 9.13 1070 ILE A O 1
ATOM 3892 N N . GLY A 1 240 ? 70.395 25.126 44.160 1.00 8.18 1071 GLY A N 1
ATOM 3893 C CA . GLY A 1 240 ? 69.957 23.951 44.902 1.00 8.19 1071 GLY A CA 1
ATOM 3894 C C . GLY A 1 240 ? 71.039 22.876 44.996 1.00 8.95 1071 GLY A C 1
ATOM 3895 O O . GLY A 1 240 ? 71.253 22.279 46.051 1.00 9.14 1071 GLY A O 1
ATOM 3899 N N . HIS A 1 241 ? 71.723 22.624 43.886 1.00 9.37 1072 HIS A N 1
ATOM 3900 C CA . HIS A 1 241 ? 72.821 21.646 43.892 1.00 8.34 1072 HIS A CA 1
ATOM 3901 C C . HIS A 1 241 ? 73.982 22.085 44.750 1.00 9.03 1072 HIS A C 1
ATOM 3902 O O . HIS A 1 241 ? 74.541 21.251 45.476 1.00 9.09 1072 HIS A O 1
ATOM 3916 N N . TYR A 1 242 ? 74.345 23.370 44.698 1.00 8.26 1073 TYR A N 1
ATOM 3917 C CA . TYR A 1 242 ? 75.392 23.885 45.570 1.00 8.24 1073 TYR A CA 1
ATOM 3918 C C . TYR A 1 242 ? 75.025 23.610 47.046 1.00 9.60 1073 TYR A C 1
ATOM 3919 O O . TYR A 1 242 ? 75.844 23.097 47.815 1.00 9.43 1073 TYR A O 1
ATOM 3937 N N . LEU A 1 243 ? 73.784 23.971 47.443 1.00 8.96 1074 LEU A N 1
ATOM 3938 C CA . LEU A 1 243 ? 73.360 23.788 48.833 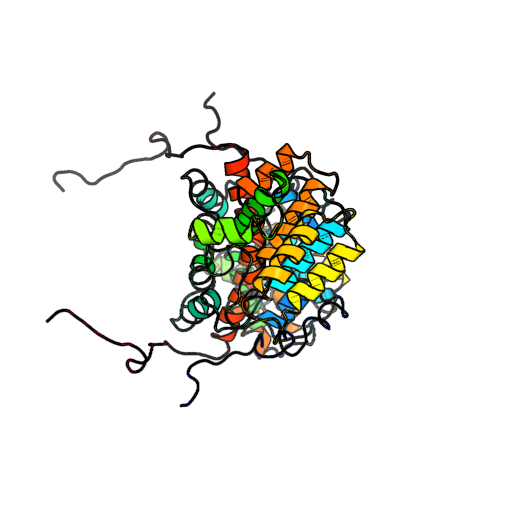1.00 9.07 1074 LEU A CA 1
ATOM 3939 C C . LEU A 1 243 ? 73.361 22.329 49.234 1.00 10.06 1074 LEU A C 1
ATOM 3940 O O . LEU A 1 243 ? 73.760 21.967 50.338 1.00 10.15 1074 LEU A O 1
ATOM 3956 N N . ASP A 1 244 ? 72.913 21.472 48.319 1.00 8.94 1075 ASP A N 1
ATOM 3957 C CA . ASP A 1 244 ? 72.844 20.040 48.585 1.00 9.60 1075 ASP A CA 1
ATOM 3958 C C . ASP A 1 244 ? 74.216 19.458 48.828 1.00 10.93 1075 ASP A C 1
ATOM 3959 O O . ASP A 1 244 ? 74.408 18.708 49.776 1.00 9.97 1075 ASP A O 1
ATOM 3968 N N . GLN A 1 245 ? 75.203 19.800 47.992 1.00 9.21 1076 GLN A N 1
ATOM 3969 C CA . GLN A 1 245 ? 76.542 19.271 48.168 1.00 8.82 1076 GLN A CA 1
ATOM 3970 C C . GLN A 1 245 ? 77.165 19.717 49.497 1.00 10.88 1076 GLN A C 1
ATOM 3971 O O . GLN A 1 245 ? 77.872 18.940 50.135 1.00 11.78 1076 GLN A O 1
ATOM 3985 N N A LYS A 1 246 ? 76.893 20.942 49.931 0.40 9.79 1077 LYS A N 1
ATOM 3986 N N B LYS A 1 246 ? 76.887 21.000 49.880 0.60 10.81 1077 LYS A N 1
ATOM 3987 C CA A LYS A 1 246 ? 77.450 21.348 51.215 0.40 10.17 1077 LYS A CA 1
ATOM 3988 C CA B LYS A 1 246 ? 77.366 21.556 51.150 0.60 12.03 1077 LYS A CA 1
ATOM 3989 C C A LYS A 1 246 ? 76.766 20.649 52.363 0.40 12.85 1077 LYS A C 1
ATOM 3990 C C B LYS A 1 246 ? 76.713 20.855 52.336 0.60 14.94 1077 LYS A C 1
ATOM 3991 O O A LYS A 1 246 ? 77.451 20.125 53.246 0.40 12.00 1077 LYS A O 1
ATOM 3992 O O B LYS A 1 246 ? 77.407 20.591 53.321 0.60 16.12 1077 LYS A O 1
ATOM 4029 N N A ARG A 1 247 ? 75.444 20.531 52.315 0.40 10.51 1078 ARG A N 1
ATOM 4030 N N B ARG A 1 247 ? 75.414 20.526 52.254 0.60 12.63 1078 ARG A N 1
ATOM 4031 C CA A ARG A 1 247 ? 74.714 19.820 53.370 0.40 10.84 1078 ARG A CA 1
ATOM 4032 C CA B ARG A 1 247 ? 74.714 19.822 53.349 0.60 13.82 1078 ARG A CA 1
ATOM 4033 C C A ARG A 1 247 ? 75.121 18.338 53.429 0.40 15.10 1078 ARG A C 1
ATOM 4034 C C B ARG A 1 247 ? 75.161 18.366 53.428 0.60 16.13 1078 ARG A C 1
ATOM 4035 O O A ARG A 1 247 ? 75.210 17.770 54.524 0.40 15.78 1078 ARG A O 1
ATOM 4036 O O B ARG A 1 247 ? 75.308 17.833 54.537 0.60 17.35 1078 ARG A O 1
ATOM 4077 N N . LEU A 1 248 ? 75.439 17.727 52.278 1.00 13.10 1079 LEU A N 1
ATOM 4078 C CA . LEU A 1 248 ? 75.883 16.330 52.230 1.00 13.73 1079 LEU A CA 1
ATOM 4079 C C . LEU A 1 248 ? 77.380 16.197 52.578 1.00 15.50 1079 LEU A C 1
ATOM 4080 O O . LEU A 1 248 ? 77.892 15.077 52.603 1.00 15.99 1079 LEU A O 1
ATOM 4096 N N . LYS A 1 249 ? 78.071 17.323 52.856 1.00 16.47 1080 LYS A N 1
ATOM 4097 C CA . LYS A 1 249 ? 79.481 17.362 53.265 1.00 17.75 1080 LYS A CA 1
ATOM 4098 C C . LYS A 1 249 ? 80.347 16.633 52.290 1.00 19.43 1080 LYS A C 1
ATOM 4099 O O . LYS A 1 249 ? 81.231 15.837 52.661 1.00 19.43 1080 LYS A O 1
ATOM 4118 N N . GLN A 1 250 ? 80.096 16.897 51.004 1.00 16.45 1081 GLN A N 1
ATOM 4119 C CA . GLN A 1 250 ? 80.828 16.222 49.948 1.00 14.19 1081 GLN A CA 1
ATOM 4120 C C . GLN A 1 250 ? 82.215 16.857 49.767 1.00 14.76 1081 GLN A C 1
ATOM 4121 O O . GLN A 1 250 ? 82.311 18.073 49.632 1.00 17.51 1081 GLN A O 1
ATOM 4135 N N . GLY A 1 251 ? 83.250 16.026 49.772 1.00 13.08 1082 GLY A N 1
ATOM 4136 C CA . GLY A 1 251 ? 84.651 16.439 49.692 1.00 12.43 1082 GLY A CA 1
ATOM 4137 C C . GLY A 1 251 ? 85.140 16.648 48.282 1.00 11.37 1082 GLY A C 1
ATOM 4138 O O . GLY A 1 251 ? 84.453 16.352 47.300 1.00 10.77 1082 GLY A O 1
ATOM 4142 N N . LEU A 1 252 ? 86.384 17.110 48.190 1.00 9.62 1083 LEU A N 1
ATOM 4143 C CA . LEU A 1 252 ? 87.019 17.435 46.919 1.00 9.36 1083 LEU A CA 1
ATOM 4144 C C . LEU A 1 252 ? 86.914 16.275 45.925 1.00 10.36 1083 LEU A C 1
ATOM 4145 O O . LEU A 1 252 ? 87.268 15.124 46.275 1.00 11.76 1083 LEU A O 1
ATOM 4161 N N . TYR A 1 253 ? 86.454 16.553 44.714 1.00 8.70 1084 TYR A N 1
ATOM 4162 C CA . TYR A 1 253 ? 86.344 15.547 43.657 1.00 9.07 1084 TYR A CA 1
ATOM 4163 C C . TYR A 1 253 ? 87.563 15.580 42.771 1.00 11.36 1084 TYR A C 1
ATOM 4164 O O . TYR A 1 253 ? 88.126 16.643 42.497 1.00 10.48 1084 TYR A O 1
ATOM 4182 N N . ARG A 1 254 ? 87.995 14.399 42.320 1.00 10.10 1085 ARG A N 1
ATOM 4183 C CA . ARG A 1 254 ? 89.061 14.273 41.328 1.00 9.10 1085 ARG A CA 1
ATOM 4184 C C . ARG A 1 254 ? 88.588 13.166 40.398 1.00 11.10 1085 ARG A C 1
ATOM 4185 O O . ARG A 1 254 ? 88.217 12.094 40.885 1.00 11.24 1085 ARG A O 1
ATOM 4206 N N . HIS A 1 255 ? 88.531 13.415 39.099 1.00 9.28 1086 HIS A N 1
ATOM 4207 C CA . HIS A 1 255 ? 87.976 12.418 38.182 1.00 9.88 1086 HIS A CA 1
ATOM 4208 C C . HIS A 1 255 ? 88.867 11.190 38.083 1.00 10.43 1086 HIS A C 1
ATOM 4209 O O . HIS A 1 255 ? 90.092 11.307 38.085 1.00 10.69 1086 HIS A O 1
ATOM 4223 N N . PRO A 1 256 ? 88.284 9.983 37.974 1.00 10.33 1087 PRO A N 1
ATOM 4224 C CA . PRO A 1 256 ? 89.114 8.778 37.923 1.00 11.35 1087 PRO A CA 1
ATOM 4225 C C . PRO A 1 256 ? 89.897 8.644 36.636 1.00 11.51 1087 PRO A C 1
ATOM 4226 O O . PRO A 1 256 ? 89.361 8.788 35.551 1.00 11.55 1087 PRO A O 1
ATOM 4237 N N . TRP A 1 257 ? 91.163 8.270 36.782 1.00 10.67 1088 TRP A N 1
ATOM 4238 C CA . TRP A 1 257 ? 92.029 8.035 35.648 1.00 10.03 1088 TRP A CA 1
ATOM 4239 C C . TRP A 1 257 ? 91.491 6.949 34.713 1.00 11.30 1088 TRP A C 1
ATOM 4240 O O . TRP A 1 257 ? 91.685 7.079 33.512 1.00 11.85 1088 TRP A O 1
ATOM 4261 N N . ASP A 1 258 ? 90.765 5.947 35.219 1.00 11.95 1089 ASP A N 1
ATOM 4262 C CA . ASP A 1 258 ? 90.257 4.893 34.340 1.00 12.52 1089 ASP A CA 1
ATOM 4263 C C . ASP A 1 258 ? 89.225 5.380 33.338 1.00 14.53 1089 ASP A C 1
ATOM 4264 O O . ASP A 1 258 ? 88.991 4.704 32.322 1.00 16.39 1089 ASP A O 1
ATOM 4273 N N . ASP A 1 259 ? 88.671 6.573 33.545 1.00 11.25 1090 ASP A N 1
ATOM 4274 C CA . ASP A 1 259 ? 87.702 7.136 32.604 1.00 10.92 1090 ASP A CA 1
ATOM 4275 C C . ASP A 1 259 ? 88.360 8.158 31.676 1.00 12.98 1090 ASP A C 1
ATOM 4276 O O . ASP A 1 259 ? 87.647 8.860 30.949 1.00 12.43 1090 ASP A O 1
ATOM 4285 N N . ILE A 1 260 ? 89.701 8.225 31.643 1.00 10.59 1091 ILE A N 1
ATOM 4286 C CA . ILE A 1 260 ? 90.419 9.182 30.821 1.00 9.81 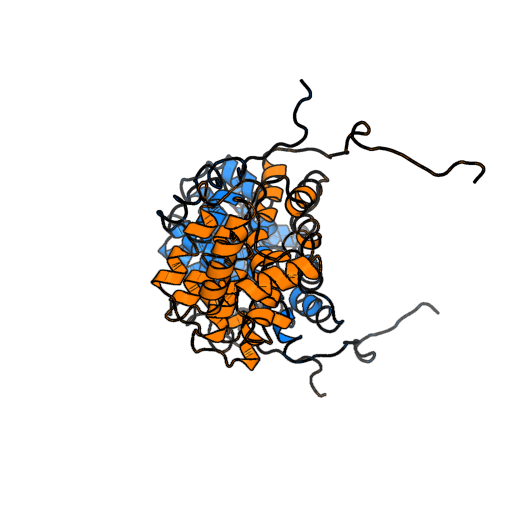1091 ILE A CA 1
ATOM 4287 C C . ILE A 1 260 ? 91.450 8.430 29.988 1.00 11.66 1091 ILE A C 1
ATOM 4288 O O . ILE A 1 260 ? 92.266 7.687 30.530 1.00 12.33 1091 ILE A O 1
ATOM 4304 N N . SER A 1 261 ? 91.438 8.645 28.673 1.00 10.56 1092 SER A N 1
ATOM 4305 C CA . SER A 1 261 ? 92.428 8.079 27.773 1.00 11.31 1092 SER A CA 1
ATOM 4306 C C . SER A 1 261 ? 93.526 9.124 27.543 1.00 10.87 1092 SER A C 1
ATOM 4307 O O . SER A 1 261 ? 93.275 10.145 26.913 1.00 12.23 1092 SER A O 1
ATOM 4315 N N . TYR A 1 262 ? 94.721 8.891 28.104 1.00 10.42 1093 TYR A N 1
ATOM 4316 C CA . TYR A 1 262 ? 95.875 9.765 27.938 1.00 10.55 1093 TYR A CA 1
ATOM 4317 C C . TYR A 1 262 ? 96.612 9.292 26.714 1.00 13.28 1093 TYR A C 1
ATOM 4318 O O . TYR A 1 262 ? 97.157 8.179 26.712 1.00 13.92 1093 TYR A O 1
ATOM 4336 N N . VAL A 1 263 ? 96.647 10.121 25.687 1.00 12.49 1094 VAL A N 1
ATOM 4337 C CA . VAL A 1 263 ? 97.395 9.802 24.465 1.00 13.85 1094 VAL A CA 1
ATOM 4338 C C . VAL A 1 263 ? 98.244 11.018 24.118 1.00 14.66 1094 VAL A C 1
ATOM 4339 O O . VAL A 1 263 ? 97.816 11.932 23.425 1.00 16.59 1094 VAL A O 1
ATOM 4352 N N . LEU A 1 264 ? 99.416 11.044 24.679 1.00 14.77 1095 LEU A N 1
ATOM 4353 C CA . LEU A 1 264 ? 100.377 12.131 24.509 1.00 14.20 1095 LEU A CA 1
ATOM 4354 C C . LEU A 1 264 ? 101.325 11.830 23.359 1.00 17.30 1095 LEU A C 1
ATOM 4355 O O . LEU A 1 264 ? 101.516 10.660 22.964 1.00 17.87 1095 LEU A O 1
ATOM 4371 N N . PRO A 1 265 ? 102.002 12.849 22.825 1.00 15.69 1096 PRO A N 1
ATOM 4372 C CA . PRO A 1 265 ? 103.015 12.582 21.794 1.00 17.93 1096 PRO A CA 1
ATOM 4373 C C . PRO A 1 265 ? 104.160 11.724 22.318 1.00 24.37 1096 PRO A C 1
ATOM 4374 O O . PRO A 1 265 ? 104.486 11.785 23.509 1.00 22.25 1096 PRO A O 1
ATOM 4385 N N . GLU A 1 266 ? 104.796 10.940 21.419 1.00 26.46 1097 GLU A N 1
ATOM 4386 C CA . GLU A 1 266 ? 105.943 10.108 21.796 1.00 64.03 1097 GLU A CA 1
ATOM 4387 C C . GLU A 1 266 ? 107.171 10.998 21.991 1.00 92.07 1097 GLU A C 1
ATOM 4388 O O . GLU A 1 266 ? 107.565 11.255 23.126 1.00 56.90 1097 GLU A O 1
ATOM 4400 N N . LYS B 1 5 ? 82.847 0.397 41.609 1.00 42.87 836 LYS B N 1
ATOM 4401 C CA . LYS B 1 5 ? 81.444 0.506 41.221 1.00 40.46 836 LYS B CA 1
ATOM 4402 C C . LYS B 1 5 ? 80.597 1.401 42.149 1.00 38.47 836 LYS B C 1
ATOM 4403 O O . LYS B 1 5 ? 79.494 1.755 41.731 1.00 37.79 836 LYS B O 1
ATOM 4422 N N . PRO B 1 6 ? 81.011 1.776 43.389 1.00 30.79 837 PRO B N 1
ATOM 4423 C CA . PRO B 1 6 ? 80.148 2.685 44.177 1.00 28.60 837 PRO B CA 1
ATOM 4424 C C . PRO B 1 6 ? 80.021 4.054 43.512 1.00 25.84 837 PRO B C 1
ATOM 4425 O O . PRO B 1 6 ? 80.960 4.523 42.884 1.00 24.24 837 PRO B O 1
ATOM 4436 N N . ALA B 1 7 ? 78.872 4.691 43.667 1.00 20.18 838 ALA B N 1
ATOM 4437 C CA . ALA B 1 7 ? 78.669 6.001 43.049 1.00 16.61 838 ALA B CA 1
ATOM 4438 C C . ALA B 1 7 ? 79.550 7.067 43.656 1.00 18.67 838 ALA B C 1
ATOM 4439 O O . ALA B 1 7 ? 79.679 7.147 44.875 1.00 20.17 838 ALA B O 1
ATOM 4446 N N . SER B 1 8 ? 80.126 7.919 42.823 1.00 13.56 839 SER B N 1
ATOM 4447 C CA . SER B 1 8 ? 80.997 8.990 43.271 1.00 14.43 839 SER B CA 1
ATOM 4448 C C . SER B 1 8 ? 80.255 10.251 43.661 1.00 14.60 839 SER B C 1
ATOM 4449 O O . SER B 1 8 ? 80.835 11.094 44.355 1.00 16.90 839 SER B O 1
ATOM 4457 N N . PHE B 1 9 ? 79.015 10.425 43.174 1.00 12.53 840 PHE B N 1
ATOM 4458 C CA . PHE B 1 9 ? 78.212 11.605 43.448 1.00 11.16 840 PHE B CA 1
ATOM 4459 C C . PHE B 1 9 ? 76.954 11.227 44.170 1.00 13.26 840 PHE B C 1
ATOM 4460 O O . PHE B 1 9 ? 76.454 10.114 44.001 1.00 13.88 840 PHE B O 1
ATOM 4477 N N A MET B 1 10 ? 76.472 12.117 45.038 0.74 11.70 841 MET B N 1
ATOM 4478 N N B MET B 1 10 ? 76.448 12.175 44.943 0.26 11.11 841 MET B N 1
ATOM 4479 C CA A MET B 1 10 ? 75.197 11.980 45.735 0.74 11.78 841 MET B CA 1
ATOM 4480 C CA B MET B 1 10 ? 75.237 12.024 45.709 0.26 11.24 841 MET B CA 1
ATOM 4481 C C A MET B 1 10 ? 74.361 13.199 45.371 0.74 11.97 841 MET B C 1
ATOM 4482 C C B MET B 1 10 ? 74.364 13.245 45.474 0.26 12.72 841 MET B C 1
ATOM 4483 O O A MET B 1 10 ? 74.904 14.272 45.115 0.74 11.38 841 MET B O 1
ATOM 4484 O O B MET B 1 10 ? 74.865 14.371 45.497 0.26 11.98 841 MET B O 1
ATOM 4511 N N . THR B 1 11 ? 73.059 13.031 45.281 1.00 9.33 842 THR B N 1
ATOM 4512 C CA . THR B 1 11 ? 72.141 14.114 44.961 1.00 9.23 842 THR B CA 1
ATOM 4513 C C . THR B 1 11 ? 70.786 13.855 45.621 1.00 10.76 842 THR B C 1
ATOM 4514 O O . THR B 1 11 ? 70.353 12.698 45.728 1.00 11.46 842 THR B O 1
ATOM 4525 N N . SER B 1 12 ? 70.105 14.947 46.003 1.00 10.44 843 SER B N 1
ATOM 4526 C CA . SER B 1 12 ? 68.860 14.868 46.743 1.00 10.28 843 SER B CA 1
ATOM 4527 C C . SER B 1 12 ? 67.711 15.638 46.165 1.00 11.37 843 SER B C 1
ATOM 4528 O O . SER B 1 12 ? 66.630 15.566 46.759 1.00 11.63 843 SER B O 1
ATOM 4536 N N . ILE B 1 13 ? 67.918 16.451 45.121 1.00 10.77 844 ILE B N 1
ATOM 4537 C CA . ILE B 1 13 ? 66.942 17.480 44.805 1.00 10.79 844 ILE B CA 1
ATOM 4538 C C . ILE B 1 13 ? 66.046 17.208 43.630 1.00 12.26 844 ILE B C 1
ATOM 4539 O O . ILE B 1 13 ? 64.916 17.723 43.631 1.00 11.63 844 ILE B O 1
ATOM 4555 N N . CYS B 1 14 ? 66.516 16.478 42.636 1.00 9.17 845 CYS B N 1
ATOM 4556 C CA . CYS B 1 14 ? 65.774 16.335 41.376 1.00 10.49 845 CYS B CA 1
ATOM 4557 C C . CYS B 1 14 ? 66.104 15.011 40.742 1.00 10.31 845 CYS B C 1
ATOM 4558 O O . CYS B 1 14 ? 67.275 14.610 40.751 1.00 12.56 845 CYS B O 1
ATOM 4566 N N . ASP B 1 15 ? 65.103 14.304 40.232 1.00 10.32 846 ASP B N 1
ATOM 4567 C CA . ASP B 1 15 ? 65.325 13.059 39.536 1.00 10.59 846 ASP B CA 1
ATOM 4568 C C . ASP B 1 15 ? 64.707 13.191 38.149 1.00 11.27 846 ASP B C 1
ATOM 4569 O O . ASP B 1 15 ? 63.479 13.239 38.009 1.00 10.63 846 ASP B O 1
ATOM 4578 N N . GLU B 1 16 ? 65.572 13.236 37.125 1.00 9.89 847 GLU B N 1
ATOM 4579 C CA . GLU B 1 16 ? 65.126 13.373 35.732 1.00 9.95 847 GLU B CA 1
ATOM 4580 C C . GLU B 1 16 ? 65.256 12.062 34.977 1.00 10.64 847 GLU B C 1
ATOM 4581 O O . GLU B 1 16 ? 65.052 12.061 33.750 1.00 11.76 847 GLU B O 1
ATOM 4593 N N . ARG B 1 17 ? 65.560 10.952 35.648 1.00 10.13 848 ARG B N 1
ATOM 4594 C CA . ARG B 1 17 ? 65.810 9.690 34.971 1.00 10.23 848 ARG B CA 1
ATOM 4595 C C . ARG B 1 17 ? 64.563 8.990 34.467 1.00 13.69 848 ARG B C 1
ATOM 4596 O O . ARG B 1 17 ? 64.677 8.144 33.572 1.00 14.52 848 ARG B O 1
ATOM 4617 N N . GLY B 1 18 ? 63.425 9.239 35.075 1.00 10.81 849 GLY B N 1
ATOM 4618 C CA . GLY B 1 18 ? 62.197 8.530 34.723 1.00 12.30 849 GLY B CA 1
ATOM 4619 C C . GLY B 1 18 ? 61.437 9.145 33.575 1.00 14.95 849 GLY B C 1
ATOM 4620 O O . GLY B 1 18 ? 61.915 10.090 32.948 1.00 14.62 849 GLY B O 1
ATOM 4624 N N . GLN B 1 19 ? 60.250 8.672 33.314 1.00 14.21 850 GLN B N 1
ATOM 4625 C CA . GLN B 1 19 ? 59.463 9.233 32.220 1.00 14.84 850 GLN B CA 1
ATOM 4626 C C . GLN B 1 19 ? 59.078 10.684 32.552 1.00 16.32 850 GLN B C 1
ATOM 4627 O O . GLN B 1 19 ? 59.280 11.603 31.724 1.00 16.58 850 GLN B O 1
ATOM 4641 N N . GLU B 1 20 ? 58.676 10.922 33.809 1.00 12.64 851 GLU B N 1
ATOM 4642 C CA . GLU B 1 20 ? 58.289 12.231 34.276 1.00 11.97 851 GLU B CA 1
ATOM 4643 C C . GLU B 1 20 ? 59.308 12.806 35.266 1.00 12.69 851 GLU B C 1
ATOM 4644 O O . GLU B 1 20 ? 59.657 12.133 36.248 1.00 12.67 851 GLU B O 1
ATOM 4656 N N . LEU B 1 21 ? 59.720 14.098 35.064 1.00 11.00 852 LEU B N 1
ATOM 4657 C CA . LEU B 1 21 ? 60.622 14.830 35.946 1.00 11.66 852 LEU B CA 1
ATOM 4658 C C . LEU B 1 21 ? 60.035 14.924 37.352 1.00 12.74 852 LEU B C 1
ATOM 4659 O O . LEU B 1 21 ? 58.829 15.163 37.505 1.00 12.61 852 LEU B O 1
ATOM 4675 N N . ILE B 1 22 ? 60.895 14.776 38.359 1.00 11.25 853 ILE B N 1
ATOM 4676 C CA . ILE B 1 22 ? 60.529 14.878 39.763 1.00 10.37 853 ILE B CA 1
ATOM 4677 C C . ILE B 1 22 ? 61.398 15.955 40.431 1.00 12.20 853 ILE B C 1
ATOM 4678 O O . ILE B 1 22 ? 62.635 15.929 40.278 1.00 11.24 853 ILE B O 1
ATOM 4694 N N . TYR B 1 23 ? 60.769 16.881 41.211 1.00 10.96 854 TYR B N 1
ATOM 4695 C CA . TYR B 1 23 ? 61.475 17.860 42.080 1.00 10.47 854 TYR B CA 1
ATOM 4696 C C . TYR B 1 23 ? 61.233 17.431 43.519 1.00 12.76 854 TYR B C 1
ATOM 4697 O O . TYR B 1 23 ? 60.095 17.465 44.002 1.00 12.35 854 TYR B O 1
ATOM 4715 N N . ALA B 1 24 ? 62.275 16.920 44.165 1.00 12.07 855 ALA B N 1
ATOM 4716 C CA . ALA B 1 24 ? 62.273 16.538 45.583 1.00 12.46 855 ALA B CA 1
ATOM 4717 C C . ALA B 1 24 ? 61.084 15.665 45.968 1.00 14.70 855 ALA B C 1
ATOM 4718 O O . ALA B 1 24 ? 60.398 15.900 46.977 1.00 15.37 855 ALA B O 1
ATOM 4725 N N . GLY B 1 25 ? 60.812 14.665 45.146 1.00 12.78 856 GLY B N 1
ATOM 4726 C CA . GLY B 1 25 ? 59.734 13.722 45.404 1.00 14.32 856 GLY B CA 1
ATOM 4727 C C . GLY B 1 25 ? 58.393 14.030 44.764 1.00 17.64 856 GLY B C 1
ATOM 4728 O O . GLY B 1 25 ? 57.520 13.154 44.747 1.00 20.35 856 GLY B O 1
ATOM 4732 N N A MET B 1 26 ? 58.215 15.240 44.213 0.55 13.32 857 MET B N 1
ATOM 4733 N N B MET B 1 26 ? 58.197 15.262 44.250 0.45 14.59 857 MET B N 1
ATOM 4734 C CA A MET B 1 26 ? 56.980 15.632 43.564 0.55 12.69 857 MET B CA 1
ATOM 4735 C CA B MET B 1 26 ? 56.951 15.706 43.634 0.45 14.57 857 MET B CA 1
ATOM 4736 C C A MET B 1 26 ? 57.132 15.606 42.073 0.55 15.17 857 MET B C 1
ATOM 4737 C C B MET B 1 26 ? 57.080 15.674 42.102 0.45 16.48 857 MET B C 1
ATOM 4738 O O A MET B 1 26 ? 57.969 16.330 41.510 0.55 14.39 857 MET B O 1
ATOM 4739 O O B MET B 1 26 ? 57.912 16.409 41.548 0.45 15.83 857 MET B O 1
ATOM 4766 N N . PRO B 1 27 ? 56.295 14.835 41.387 1.00 13.36 858 PRO B N 1
ATOM 4767 C CA . PRO B 1 27 ? 56.340 14.874 39.919 1.00 11.57 858 PRO B CA 1
ATOM 4768 C C . PRO B 1 27 ? 55.977 16.286 39.435 1.00 13.95 858 PRO B C 1
ATOM 4769 O O . PRO B 1 27 ? 55.177 17.000 40.073 1.00 14.35 858 PRO B O 1
ATOM 4780 N N . ILE B 1 28 ? 56.571 16.715 38.332 1.00 11.71 859 ILE B N 1
ATOM 4781 C CA . ILE B 1 28 ? 56.342 18.082 37.829 1.00 11.14 859 ILE B CA 1
ATOM 4782 C C . ILE B 1 28 ? 54.874 18.378 37.583 1.00 12.98 859 ILE B C 1
ATOM 4783 O O . ILE B 1 28 ? 54.436 19.508 37.838 1.00 14.26 859 ILE B O 1
ATOM 4799 N N . THR B 1 29 ? 54.074 17.379 37.183 1.00 12.81 860 THR B N 1
ATOM 4800 C CA . THR B 1 29 ? 52.646 17.640 36.994 1.00 13.77 860 THR B CA 1
ATOM 4801 C C . THR B 1 29 ? 51.966 18.008 38.316 1.00 16.94 860 THR B C 1
ATOM 4802 O O . THR B 1 29 ? 51.072 18.852 38.329 1.00 16.21 860 THR B O 1
ATOM 4813 N N A GLU B 1 30 ? 52.415 17.419 39.436 0.55 14.72 861 GLU B N 1
ATOM 4814 N N B GLU B 1 30 ? 52.411 17.411 39.427 0.45 14.25 861 GLU B N 1
ATOM 4815 C CA A GLU B 1 30 ? 51.843 17.709 40.749 0.55 14.50 861 GLU B CA 1
ATOM 4816 C CA B GLU B 1 30 ? 51.837 17.696 40.734 0.45 13.88 861 GLU B CA 1
ATOM 4817 C C A GLU B 1 30 ? 52.258 19.095 41.203 0.55 16.11 861 GLU B C 1
ATOM 4818 C C B GLU B 1 30 ? 52.269 19.074 41.226 0.45 16.05 861 GLU B C 1
ATOM 4819 O O A GLU B 1 30 ? 51.467 19.781 41.829 0.55 16.12 861 GLU B O 1
ATOM 4820 O O B GLU B 1 30 ? 51.494 19.733 41.901 0.45 15.81 861 GLU B O 1
ATOM 4843 N N . VAL B 1 31 ? 53.484 19.529 40.871 1.00 13.69 862 VAL B N 1
ATOM 4844 C CA . VAL B 1 31 ? 53.964 20.875 41.228 1.00 13.13 862 VAL B CA 1
ATOM 4845 C C . VAL B 1 31 ? 52.975 21.921 40.663 1.00 15.00 862 VAL B C 1
ATOM 4846 O O . VAL B 1 31 ? 52.546 22.831 41.383 1.00 16.08 862 VAL B O 1
ATOM 4859 N N . PHE B 1 32 ? 52.557 21.727 39.397 1.00 13.49 863 PHE B N 1
ATOM 4860 C CA . PHE B 1 32 ? 51.602 22.637 38.767 1.00 13.58 863 PHE B CA 1
ATOM 4861 C C . PHE B 1 32 ? 50.182 22.426 39.258 1.00 17.90 863 PHE B C 1
ATOM 4862 O O . PHE B 1 32 ? 49.472 23.405 39.499 1.00 18.21 863 PHE B O 1
ATOM 4879 N N . LYS B 1 33 ? 49.748 21.178 39.486 1.00 16.57 864 LYS B N 1
ATOM 4880 C CA . LYS B 1 33 ? 48.392 20.936 40.014 1.00 17.63 864 LYS B CA 1
ATOM 4881 C C . LYS B 1 33 ? 48.189 21.590 41.385 1.00 19.86 864 LYS B C 1
ATOM 4882 O O . LYS B 1 33 ? 47.113 22.124 41.661 1.00 20.50 864 LYS B O 1
ATOM 4901 N N . GLU B 1 34 ? 49.224 21.567 42.225 1.00 16.53 865 GLU B N 1
ATOM 4902 C CA . GLU B 1 34 ? 49.190 22.142 43.565 1.00 16.38 865 GLU B CA 1
ATOM 4903 C C . GLU B 1 34 ? 49.491 23.646 43.565 1.00 18.99 865 GLU B C 1
ATOM 4904 O O . GLU B 1 34 ? 49.499 24.261 44.639 1.00 19.45 865 GLU B O 1
ATOM 4916 N N . GLU B 1 35 ? 49.697 24.256 42.390 1.00 17.12 866 GLU B N 1
ATOM 4917 C CA . GLU B 1 35 ? 49.939 25.698 42.243 1.00 16.85 866 GLU B CA 1
ATOM 4918 C C . GLU B 1 35 ? 51.077 26.154 43.155 1.00 18.24 866 GLU B C 1
ATOM 4919 O O . GLU B 1 35 ? 50.971 27.178 43.838 1.00 18.05 866 GLU B O 1
ATOM 4931 N N A MET B 1 36 ? 52.177 25.420 43.139 0.58 15.08 867 MET B N 1
ATOM 4932 N N B MET B 1 36 ? 52.184 25.388 43.135 0.42 14.51 867 MET B N 1
ATOM 4933 C CA A MET B 1 36 ? 53.287 25.704 44.039 0.58 13.86 867 MET B CA 1
ATOM 4934 C CA B MET B 1 36 ? 53.362 25.619 43.978 0.42 13.37 867 MET B CA 1
ATOM 4935 C C A MET B 1 36 ? 54.039 26.985 43.709 0.58 16.24 867 MET B C 1
ATOM 4936 C C B MET B 1 36 ? 54.050 26.954 43.696 0.42 16.59 867 MET B C 1
ATOM 4937 O O A MET B 1 36 ? 54.564 27.638 44.614 0.58 14.80 867 MET B O 1
ATOM 4938 O O B MET B 1 36 ? 54.590 27.578 44.607 0.42 15.89 867 MET B O 1
ATOM 4965 N N . GLY B 1 37 ? 54.057 27.363 42.440 1.00 15.06 868 GLY B N 1
ATOM 4966 C CA . GLY B 1 37 ? 54.715 28.584 42.017 1.00 13.87 868 GLY B CA 1
ATOM 4967 C C . GLY B 1 37 ? 56.220 28.508 42.123 1.00 12.73 868 GLY B C 1
ATOM 4968 O O . GLY B 1 37 ? 56.794 27.476 42.528 1.00 12.66 868 GLY B O 1
ATOM 4972 N N . ILE B 1 38 ? 56.874 29.612 41.786 1.00 11.46 869 ILE B N 1
ATOM 4973 C CA . ILE B 1 38 ? 58.329 29.679 41.856 1.00 10.30 869 ILE B CA 1
ATOM 4974 C C . ILE B 1 38 ? 58.803 29.509 43.287 1.00 12.16 869 ILE B C 1
ATOM 4975 O O . ILE B 1 38 ? 59.796 28.834 43.531 1.00 12.16 869 ILE B O 1
ATOM 4991 N N . GLY B 1 39 ? 58.106 30.111 44.245 1.00 11.71 870 GLY B N 1
ATOM 4992 C CA . GLY B 1 39 ? 58.503 30.006 45.635 1.00 10.49 870 GLY B CA 1
ATOM 4993 C C . GLY B 1 39 ? 58.434 28.569 46.125 1.00 11.85 870 GLY B C 1
ATOM 4994 O O . GLY B 1 39 ? 59.301 28.116 46.879 1.00 11.72 870 GLY B O 1
ATOM 4998 N N . GLY B 1 40 ? 57.403 27.840 45.725 1.00 11.32 871 GLY B N 1
ATOM 4999 C CA . GLY B 1 40 ? 57.274 26.430 46.084 1.00 10.98 871 GLY B CA 1
ATOM 5000 C C . GLY B 1 40 ? 58.326 25.554 45.438 1.00 11.69 871 GLY B C 1
ATOM 5001 O O . GLY B 1 40 ? 58.868 24.629 46.071 1.00 11.04 871 GLY B O 1
ATOM 5005 N N . VAL B 1 41 ? 58.659 25.836 44.173 1.00 11.26 872 VAL B N 1
ATOM 5006 C CA . VAL B 1 41 ? 59.740 25.116 43.511 1.00 9.54 872 VAL B CA 1
ATOM 5007 C C . VAL B 1 41 ? 61.063 25.397 44.226 1.00 10.74 872 VAL B C 1
ATOM 5008 O O . VAL B 1 41 ? 61.837 24.459 44.423 1.00 10.51 872 VAL B O 1
ATOM 5021 N N . LEU B 1 42 ? 61.296 26.639 44.693 1.00 10.59 873 LEU B N 1
ATOM 5022 C CA . LEU B 1 42 ? 62.505 26.929 45.439 1.00 10.06 873 LEU B CA 1
ATOM 5023 C C . LEU B 1 42 ? 62.534 26.130 46.738 1.00 11.17 873 LEU B C 1
ATOM 5024 O O . LEU B 1 42 ? 63.564 25.559 47.102 1.00 10.60 873 LEU B O 1
ATOM 5040 N N . GLY B 1 43 ? 61.404 26.038 47.425 1.00 10.57 874 GLY B N 1
ATOM 5041 C CA . GLY B 1 43 ? 61.348 25.246 48.645 1.00 10.16 874 GLY B CA 1
ATOM 5042 C C . GLY B 1 43 ? 61.745 23.794 48.389 1.00 10.61 874 GLY B C 1
ATOM 5043 O O . GLY B 1 43 ? 62.465 23.161 49.177 1.00 11.15 874 GLY B O 1
ATOM 5047 N N . LEU B 1 44 ? 61.265 23.236 47.278 1.00 10.51 875 LEU B N 1
ATOM 5048 C CA . LEU B 1 44 ? 61.585 21.847 46.924 1.00 10.11 875 LEU B CA 1
ATOM 5049 C C . LEU B 1 44 ? 63.055 21.702 46.567 1.00 11.39 875 LEU B C 1
ATOM 5050 O O . LEU B 1 44 ? 63.728 20.792 47.073 1.00 10.63 875 LEU B O 1
ATOM 5066 N N . LEU B 1 45 ? 63.554 22.541 45.647 1.00 9.89 876 LEU B N 1
ATOM 5067 C CA . LEU B 1 45 ? 64.919 22.398 45.151 1.00 8.38 876 LEU B CA 1
ATOM 5068 C C . LEU B 1 45 ? 66.004 22.820 46.114 1.00 11.04 876 LEU B C 1
ATOM 5069 O O . LEU B 1 45 ? 67.096 22.238 46.083 1.00 11.05 876 LEU B O 1
ATOM 5085 N N . TRP B 1 46 ? 65.762 23.839 46.938 1.00 9.12 877 TRP B N 1
ATOM 5086 C CA . TRP B 1 46 ? 66.785 24.285 47.875 1.00 9.98 877 TRP B CA 1
ATOM 5087 C C . TRP B 1 46 ? 66.710 23.562 49.196 1.00 10.47 877 TRP B C 1
ATOM 5088 O O . TRP B 1 46 ? 67.775 23.295 49.763 1.00 11.02 877 TRP B O 1
ATOM 5109 N N . PHE B 1 47 ? 65.490 23.257 49.683 1.00 9.61 878 PHE B N 1
ATOM 5110 C CA . PHE B 1 47 ? 65.310 22.712 51.021 1.00 9.99 878 PHE B CA 1
ATOM 5111 C C . PHE B 1 47 ? 64.708 21.343 51.090 1.00 12.96 878 PHE B C 1
ATOM 5112 O O . PHE B 1 47 ? 64.670 20.768 52.164 1.00 12.66 878 PHE B O 1
ATOM 5129 N N . GLN B 1 48 ? 64.200 20.821 49.977 1.00 10.83 879 GLN B N 1
ATOM 5130 C CA . GLN B 1 48 ? 63.515 19.551 49.921 1.00 10.90 879 GLN B CA 1
ATOM 5131 C C . GLN B 1 48 ? 62.350 19.512 50.893 1.00 13.21 879 GLN B C 1
ATOM 5132 O O . GLN B 1 48 ? 62.099 18.497 51.569 1.00 13.83 879 GLN B O 1
ATOM 5146 N N . LYS B 1 49 ? 61.610 20.630 50.946 1.00 11.87 880 LYS B N 1
ATOM 5147 C CA . LYS B 1 49 ? 60.438 20.741 51.789 1.00 12.35 880 LYS B CA 1
ATOM 5148 C C . LYS B 1 49 ? 59.290 21.275 50.983 1.00 14.48 880 LYS B C 1
ATOM 5149 O O . LYS B 1 49 ? 59.486 22.072 50.075 1.00 14.44 880 LYS B O 1
ATOM 5168 N N . ARG B 1 50 ? 58.085 20.917 51.420 1.00 15.35 881 ARG B N 1
ATOM 5169 C CA . ARG B 1 50 ? 56.846 21.461 50.889 1.00 17.84 881 ARG B CA 1
ATOM 5170 C C . ARG B 1 50 ? 56.508 22.606 51.821 1.00 21.23 881 ARG B C 1
ATOM 5171 O O . ARG B 1 50 ? 55.983 22.378 52.903 1.00 20.49 881 ARG B O 1
ATOM 5192 N N . LEU B 1 51 ? 56.835 23.850 51.450 1.00 17.68 882 LEU B N 1
ATOM 5193 C CA . LEU B 1 51 ? 56.627 24.936 52.380 1.00 17.21 882 LEU B CA 1
ATOM 5194 C C . LEU B 1 51 ? 55.183 25.417 52.419 1.00 19.46 882 LEU B C 1
ATOM 5195 O O . LEU B 1 51 ? 54.471 25.326 51.430 1.00 19.89 882 LEU B O 1
ATOM 5211 N N . PRO B 1 52 ? 54.761 26.046 53.518 1.00 16.65 883 PRO B N 1
ATOM 5212 C CA . PRO B 1 52 ? 53.410 26.631 53.537 1.00 17.31 883 PRO B CA 1
ATOM 5213 C C . PRO B 1 52 ? 53.236 27.686 52.444 1.00 17.17 883 PRO B C 1
ATOM 5214 O O . PRO B 1 52 ? 54.223 28.346 52.066 1.00 15.04 883 PRO B O 1
ATOM 5225 N N . LYS B 1 53 ? 52.014 27.871 51.953 1.00 16.83 884 LYS B N 1
ATOM 5226 C CA . LYS B 1 53 ? 51.740 28.845 50.882 1.00 16.42 884 LYS B CA 1
ATOM 5227 C C . LYS B 1 53 ? 52.236 30.239 51.229 1.00 16.60 884 LYS B C 1
ATOM 5228 O O . LYS B 1 53 ? 52.808 30.918 50.379 1.00 14.99 884 LYS B O 1
ATOM 5247 N N . TYR B 1 54 ? 52.048 30.682 52.477 1.00 15.65 885 TYR B N 1
ATOM 5248 C CA . TYR B 1 54 ? 52.493 32.016 52.827 1.00 15.70 885 TYR B CA 1
ATOM 5249 C C . TYR B 1 54 ? 54.025 32.162 52.786 1.00 15.27 885 TYR B C 1
ATOM 5250 O O . TYR B 1 54 ? 54.549 33.248 52.483 1.00 14.17 885 TYR B O 1
ATOM 5268 N N . SER B 1 55 ? 54.745 31.075 53.090 1.00 12.60 886 SER B N 1
ATOM 5269 C CA . SER B 1 55 ? 56.212 31.072 52.995 1.00 12.58 886 SER B CA 1
ATOM 5270 C C . SER B 1 55 ? 56.654 31.169 51.547 1.00 14.27 886 SER B C 1
ATOM 5271 O O . SER B 1 55 ? 57.614 31.893 51.224 1.00 12.97 886 SER B O 1
ATOM 5279 N N . CYS B 1 56 ? 55.981 30.412 50.666 1.00 12.62 887 CYS B N 1
ATOM 5280 C CA . CYS B 1 56 ? 56.275 30.462 49.234 1.00 12.15 887 CYS B CA 1
ATOM 5281 C C . CYS B 1 56 ? 56.045 31.865 48.687 1.00 13.77 887 CYS B C 1
ATOM 5282 O O . CYS B 1 56 ? 56.864 32.359 47.917 1.00 13.10 887 CYS B O 1
ATOM 5290 N N . GLN B 1 57 ? 54.957 32.508 49.098 1.00 11.87 888 GLN B N 1
ATOM 5291 C CA . GLN B 1 57 ? 54.660 33.859 48.629 1.00 12.48 888 GLN B CA 1
ATOM 5292 C C . GLN B 1 57 ? 55.690 34.840 49.150 1.00 12.51 888 GLN B C 1
ATOM 5293 O O . GLN B 1 57 ? 56.117 35.733 48.417 1.00 12.39 888 GLN B O 1
ATOM 5307 N N . PHE B 1 58 ? 56.130 34.678 50.396 1.00 11.31 889 PHE B N 1
ATOM 5308 C CA . PHE B 1 58 ? 57.178 35.520 50.956 1.00 10.79 889 PHE B CA 1
ATOM 5309 C C . PHE B 1 58 ? 58.472 35.383 50.123 1.00 11.91 889 PHE B C 1
ATOM 5310 O O . PHE B 1 58 ? 59.127 36.395 49.826 1.00 12.15 889 PHE B O 1
ATOM 5327 N N . ILE B 1 59 ? 58.867 34.138 49.770 1.00 10.71 890 ILE B N 1
ATOM 5328 C CA . ILE B 1 59 ? 60.081 33.931 48.947 1.00 10.40 890 ILE B CA 1
ATOM 5329 C C . ILE B 1 59 ? 59.952 34.703 47.635 1.00 11.81 890 ILE B C 1
ATOM 5330 O O . ILE B 1 59 ? 60.896 35.369 47.212 1.00 11.21 890 ILE B O 1
ATOM 5346 N N . GLU B 1 60 ? 58.770 34.615 46.990 1.00 9.70 891 GLU B N 1
ATOM 5347 C CA . GLU B 1 60 ? 58.576 35.306 45.719 1.00 9.25 891 GLU B CA 1
ATOM 5348 C C . GLU B 1 60 ? 58.680 36.816 45.911 1.00 11.33 891 GLU B C 1
ATOM 5349 O O . GLU B 1 60 ? 59.289 37.501 45.079 1.00 11.82 891 GLU B O 1
ATOM 5361 N N A MET B 1 61 ? 58.116 37.337 46.981 0.68 11.67 892 MET B N 1
ATOM 5362 N N B MET B 1 61 ? 58.103 37.342 46.993 0.32 10.24 892 MET B N 1
ATOM 5363 C CA A MET B 1 61 ? 58.216 38.773 47.250 0.68 10.78 892 MET B CA 1
ATOM 5364 C CA B MET B 1 61 ? 58.199 38.772 47.290 0.32 9.69 892 MET B CA 1
ATOM 5365 C C A MET B 1 61 ? 59.677 39.203 47.432 0.68 11.62 892 MET B C 1
ATOM 5366 C C B MET B 1 61 ? 59.668 39.196 47.444 0.32 12.72 892 MET B C 1
ATOM 5367 O O A MET B 1 61 ? 60.048 40.288 47.006 0.68 11.73 892 MET B O 1
ATOM 5368 O O B MET B 1 61 ? 60.033 40.269 46.978 0.32 12.54 892 MET B O 1
ATOM 5395 N N . CYS B 1 62 ? 60.507 38.362 48.100 1.00 10.43 893 CYS B N 1
ATOM 5396 C CA . CYS B 1 62 ? 61.951 38.658 48.237 1.00 10.53 893 CYS B CA 1
ATOM 5397 C C . CYS B 1 62 ? 62.621 38.728 46.885 1.00 11.27 893 CYS B C 1
ATOM 5398 O O . CYS B 1 62 ? 63.446 39.617 46.664 1.00 11.80 893 CYS B O 1
ATOM 5406 N N . LEU B 1 63 ? 62.300 37.801 45.988 1.00 10.33 894 LEU B N 1
ATOM 5407 C CA . LEU B 1 63 ? 62.896 37.827 44.651 1.00 11.01 894 LEU B CA 1
ATOM 5408 C C . LEU B 1 63 ? 62.424 39.069 43.868 1.00 12.25 894 LEU B C 1
ATOM 5409 O O . LEU B 1 63 ? 63.204 39.664 43.117 1.00 11.86 894 LEU B O 1
ATOM 5425 N N . MET B 1 64 ? 61.178 39.490 44.069 1.00 10.12 895 MET B N 1
ATOM 5426 C CA . MET B 1 64 ? 60.681 40.690 43.382 1.00 10.25 895 MET B CA 1
ATOM 5427 C C . MET B 1 64 ? 61.334 41.956 43.917 1.00 12.26 895 MET B C 1
ATOM 5428 O O . MET B 1 64 ? 61.692 42.853 43.125 1.00 11.45 895 MET B O 1
ATOM 5442 N N . VAL B 1 65 ? 61.483 42.078 45.246 1.00 10.71 896 VAL B N 1
ATOM 5443 C CA . VAL B 1 65 ? 62.056 43.314 45.776 1.00 11.71 896 VAL B CA 1
ATOM 5444 C C . VAL B 1 65 ? 63.540 43.427 45.544 1.00 13.62 896 VAL B C 1
ATOM 5445 O O . VAL B 1 65 ? 64.030 44.558 45.541 1.00 13.85 896 VAL B O 1
ATOM 5458 N N . THR B 1 66 ? 64.266 42.308 45.348 1.00 10.64 897 THR B N 1
ATOM 5459 C CA . THR B 1 66 ? 65.716 42.348 45.100 1.00 9.61 897 THR B CA 1
ATOM 5460 C C . THR B 1 66 ? 66.036 42.346 43.600 1.00 10.62 897 THR B C 1
ATOM 5461 O O . THR B 1 66 ? 67.211 42.338 43.247 1.00 10.90 897 THR B O 1
ATOM 5472 N N . ALA B 1 67 ? 65.016 42.330 42.728 1.00 9.20 898 ALA B N 1
ATOM 5473 C CA . ALA B 1 67 ? 65.234 42.165 41.300 1.00 9.00 898 ALA B CA 1
ATOM 5474 C C . ALA B 1 67 ? 66.177 43.167 40.699 1.00 10.54 898 ALA B C 1
ATOM 5475 O O . ALA B 1 67 ? 67.039 42.790 39.909 1.00 10.23 898 ALA B O 1
ATOM 5482 N N . ASP B 1 68 ? 66.079 44.431 41.063 1.00 9.54 899 ASP B N 1
ATOM 5483 C CA . ASP B 1 68 ? 67.046 45.414 40.575 1.00 8.98 899 ASP B CA 1
ATOM 5484 C C . ASP B 1 68 ? 67.113 46.604 41.511 1.00 9.52 899 ASP B C 1
ATOM 5485 O O . ASP B 1 68 ? 66.158 46.868 42.229 1.00 11.05 899 ASP B O 1
ATOM 5494 N N . HIS B 1 69 ? 68.236 47.312 41.490 1.00 10.52 900 HIS B N 1
ATOM 5495 C CA . HIS B 1 69 ? 68.345 48.578 42.204 1.00 9.64 900 HIS B CA 1
ATOM 5496 C C . HIS B 1 69 ? 69.173 49.569 41.415 1.00 11.03 900 HIS B C 1
ATOM 5497 O O . HIS B 1 69 ? 69.957 50.350 41.978 1.00 12.16 900 HIS B O 1
ATOM 5511 N N . GLY B 1 70 ? 68.989 49.561 40.112 1.00 10.24 901 GLY B N 1
ATOM 5512 C CA . GLY B 1 70 ? 69.613 50.513 39.228 1.00 9.69 901 GLY B CA 1
ATOM 5513 C C . GLY B 1 70 ? 70.957 50.110 38.674 1.00 10.80 901 GLY B C 1
ATOM 5514 O O . GLY B 1 70 ? 71.545 49.100 39.076 1.00 10.58 901 GLY B O 1
ATOM 5518 N N . PRO B 1 71 ? 71.469 50.951 37.768 1.00 9.93 902 PRO B N 1
ATOM 5519 C CA . PRO B 1 71 ? 72.706 50.636 37.035 1.00 9.60 902 PRO B CA 1
ATOM 5520 C C . PRO B 1 71 ? 74.000 51.071 37.677 1.00 11.64 902 PRO B C 1
ATOM 5521 O O . PRO B 1 71 ? 75.072 50.823 37.093 1.00 12.94 902 PRO B O 1
ATOM 5532 N N . ALA B 1 72 ? 73.932 51.773 38.818 1.00 10.67 903 ALA B N 1
ATOM 5533 C CA . ALA B 1 72 ? 75.118 52.385 39.422 1.00 10.56 903 ALA B CA 1
ATOM 5534 C C . ALA B 1 72 ? 75.861 51.441 40.355 1.00 12.22 903 ALA B C 1
ATOM 5535 O O . ALA B 1 72 ? 77.058 51.650 40.625 1.00 13.10 903 ALA B O 1
ATOM 5542 N N . VAL B 1 73 ? 75.150 50.452 40.911 1.00 10.96 904 VAL B N 1
ATOM 5543 C CA . VAL B 1 73 ? 75.748 49.521 41.869 1.00 11.10 904 VAL B CA 1
ATOM 5544 C C . VAL B 1 73 ? 76.760 48.613 41.186 1.00 11.53 904 VAL B C 1
ATOM 5545 O O . VAL B 1 73 ? 76.671 48.359 39.990 1.00 10.19 904 VAL B O 1
ATOM 5558 N N . SER B 1 74 ? 77.720 48.104 41.953 1.00 10.32 905 SER B N 1
ATOM 5559 C CA . SER B 1 74 ? 78.858 47.369 41.403 1.00 9.57 905 SER B CA 1
ATOM 5560 C C . SER B 1 74 ? 78.511 46.330 40.357 1.00 10.81 905 SER B C 1
ATOM 5561 O O . SER B 1 74 ? 79.077 46.318 39.264 1.00 11.03 905 SER B O 1
ATOM 5569 N N . GLY B 1 75 ? 77.623 45.396 40.689 1.00 9.38 906 GLY B N 1
ATOM 5570 C CA . GLY B 1 75 ? 77.356 44.313 39.764 1.00 9.18 906 GLY B CA 1
ATOM 5571 C C . GLY B 1 75 ? 76.618 44.751 38.525 1.00 9.63 906 GLY B C 1
ATOM 5572 O O . GLY B 1 75 ? 76.912 44.255 37.430 1.00 9.44 906 GLY B O 1
ATOM 5576 N N . ALA B 1 76 ? 75.673 45.692 38.654 1.00 9.24 907 ALA B N 1
ATOM 5577 C CA . ALA B 1 76 ? 74.925 46.129 37.468 1.00 8.47 907 ALA B CA 1
ATOM 5578 C C . ALA B 1 76 ? 75.883 46.871 36.555 1.00 9.85 907 ALA B C 1
ATOM 5579 O O . ALA B 1 76 ? 75.869 46.667 35.340 1.00 10.46 907 ALA B O 1
ATOM 5586 N N . HIS B 1 77 ? 76.740 47.715 37.146 1.00 8.91 908 HIS B N 1
ATOM 5587 C CA . HIS B 1 77 ? 77.755 48.453 36.410 1.00 10.01 908 HIS B CA 1
ATOM 5588 C C . HIS B 1 77 ? 78.682 47.508 35.650 1.00 10.69 908 HIS B C 1
ATOM 5589 O O . HIS B 1 77 ? 78.902 47.686 34.444 1.00 9.84 908 HIS B O 1
ATOM 5603 N N . ASN B 1 78 ? 79.174 46.465 36.298 1.00 9.55 909 ASN B N 1
ATOM 5604 C CA . ASN B 1 78 ? 80.038 45.507 35.615 1.00 9.17 909 ASN B CA 1
ATOM 5605 C C . ASN B 1 78 ? 79.325 44.759 34.487 1.00 10.37 909 ASN B C 1
ATOM 5606 O O . ASN B 1 78 ? 79.893 44.559 33.414 1.00 10.22 909 ASN B O 1
ATOM 5617 N N . THR B 1 79 ? 78.073 44.358 34.700 1.00 8.50 910 THR B N 1
ATOM 5618 C CA . THR B 1 79 ? 77.300 43.702 33.636 1.00 8.07 910 THR B CA 1
ATOM 5619 C C . THR B 1 79 ? 77.133 44.650 32.451 1.00 10.28 910 THR B C 1
ATOM 5620 O O . THR B 1 79 ? 77.263 44.240 31.297 1.00 9.25 910 THR B O 1
ATOM 5631 N N . ILE B 1 80 ? 76.852 45.943 32.740 1.00 9.34 911 ILE B N 1
ATOM 5632 C CA . ILE B 1 80 ? 76.707 46.935 31.696 1.00 9.06 911 ILE B CA 1
ATOM 5633 C C . ILE B 1 80 ? 77.966 47.084 30.887 1.00 9.58 911 ILE B C 1
ATOM 5634 O O . ILE B 1 80 ? 77.900 47.142 29.647 1.00 9.75 911 ILE B O 1
ATOM 5650 N N A ILE B 1 81 ? 79.095 47.229 31.556 0.61 9.62 912 ILE B N 1
ATOM 5651 N N B ILE B 1 81 ? 79.142 47.007 31.538 0.39 8.15 912 ILE B N 1
ATOM 5652 C CA A ILE B 1 81 ? 80.357 47.392 30.849 0.61 8.69 912 ILE B CA 1
ATOM 5653 C CA B ILE B 1 81 ? 80.437 47.104 30.841 0.39 7.31 912 ILE B CA 1
ATOM 5654 C C A ILE B 1 81 ? 80.646 46.147 30.022 0.61 7.72 912 ILE B C 1
ATOM 5655 C C B ILE B 1 81 ? 80.629 45.946 29.875 0.39 10.91 912 ILE B C 1
ATOM 5656 O O A ILE B 1 81 ? 81.117 46.247 28.874 0.61 9.08 912 ILE B O 1
ATOM 5657 O O B ILE B 1 81 ? 81.026 46.165 28.727 0.39 10.63 912 ILE B O 1
ATOM 5688 N N A CYS B 1 82 ? 80.325 44.970 30.568 0.61 7.98 913 CYS B N 1
ATOM 5689 N N B CYS B 1 82 ? 80.368 44.711 30.326 0.39 9.75 913 CYS B N 1
ATOM 5690 C CA A CYS B 1 82 ? 80.547 43.730 29.831 0.61 8.65 913 CYS B CA 1
ATOM 5691 C CA B CYS B 1 82 ? 80.467 43.545 29.436 0.39 9.15 913 CYS B CA 1
ATOM 5692 C C A CYS B 1 82 ? 79.636 43.649 28.550 0.61 11.14 913 CYS B C 1
ATOM 5693 C C B CYS B 1 82 ? 79.583 43.699 28.313 0.39 11.85 913 CYS B C 1
ATOM 5694 O O A CYS B 1 82 ? 80.127 43.253 27.496 0.61 10.62 913 CYS B O 1
ATOM 5695 O O B CYS B 1 82 ? 79.950 43.400 27.167 0.39 10.59 913 CYS B O 1
ATOM 5710 N N . ALA B 1 83 ? 78.357 44.080 28.625 1.00 9.79 914 ALA B N 1
ATOM 5711 C CA . ALA B 1 83 ? 77.400 44.172 27.517 1.00 9.20 914 ALA B CA 1
ATOM 5712 C C . ALA B 1 83 ? 77.913 45.167 26.476 1.00 11.62 914 ALA B C 1
ATOM 5713 O O . ALA B 1 83 ? 77.864 44.924 25.259 1.00 11.61 914 ALA B O 1
ATOM 5720 N N . ARG B 1 84 ? 78.451 46.308 26.950 1.00 9.99 915 ARG B N 1
ATOM 5721 C CA . ARG B 1 84 ? 78.977 47.333 26.057 1.00 10.01 915 ARG B CA 1
ATOM 5722 C C . ARG B 1 84 ? 80.260 46.910 25.359 1.00 10.95 915 ARG B C 1
ATOM 5723 O O . ARG B 1 84 ? 80.602 47.463 24.311 1.00 11.03 915 ARG B O 1
ATOM 5744 N N . ALA B 1 85 ? 80.934 45.878 25.885 1.00 9.80 916 ALA B N 1
ATOM 5745 C CA . ALA B 1 85 ? 82.110 45.306 25.249 1.00 8.42 916 ALA B CA 1
ATOM 5746 C C . ALA B 1 85 ? 81.699 44.198 24.238 1.00 10.81 916 ALA B C 1
ATOM 5747 O O . ALA B 1 85 ? 82.570 43.559 23.652 1.00 10.75 916 ALA B O 1
ATOM 5754 N N . GLY B 1 86 ? 80.402 44.046 23.987 1.00 9.98 917 GLY B N 1
ATOM 5755 C CA . GLY B 1 86 ? 79.919 43.139 22.961 1.00 10.61 917 GLY B CA 1
ATOM 5756 C C . GLY B 1 86 ? 79.838 41.684 23.365 1.00 11.27 917 GLY B C 1
ATOM 5757 O O . GLY B 1 86 ? 79.705 40.814 22.490 1.00 12.18 917 GLY B O 1
ATOM 5761 N N . LYS B 1 87 ? 79.865 41.413 24.666 1.00 9.65 918 LYS B N 1
ATOM 5762 C CA . LYS B 1 87 ? 79.817 40.028 25.148 1.00 8.82 918 LYS B CA 1
ATOM 5763 C C . LYS B 1 87 ? 78.424 39.477 25.199 1.00 11.61 918 LYS B C 1
ATOM 5764 O O . LYS B 1 87 ? 77.438 40.191 25.069 1.00 12.07 918 LYS B O 1
ATOM 5783 N N . ASP B 1 88 ? 78.354 38.166 25.325 1.00 10.47 919 ASP B N 1
ATOM 5784 C CA . ASP B 1 88 ? 77.122 37.409 25.422 1.00 10.10 919 ASP B CA 1
ATOM 5785 C C . ASP B 1 88 ? 76.460 37.571 26.800 1.00 10.79 919 ASP B C 1
ATOM 5786 O O . ASP B 1 88 ? 77.080 38.062 27.758 1.00 9.73 919 ASP B O 1
ATOM 5795 N N . LEU B 1 89 ? 75.227 37.154 26.894 1.00 8.94 920 LEU B N 1
ATOM 5796 C CA . LEU B 1 89 ? 74.416 37.297 28.103 1.00 8.74 920 LEU B CA 1
ATOM 5797 C C . LEU B 1 89 ? 75.020 36.629 29.299 1.00 9.34 920 LEU B C 1
ATOM 5798 O O . LEU B 1 89 ? 75.134 37.260 30.352 1.00 9.35 920 LEU B O 1
ATOM 5814 N N . VAL B 1 90 ? 75.422 35.358 29.190 1.00 9.52 921 VAL B N 1
ATOM 5815 C CA . VAL B 1 90 ? 75.975 34.672 30.345 1.00 9.27 921 VAL B CA 1
ATOM 5816 C C . VAL B 1 90 ? 77.253 35.312 30.847 1.00 9.51 921 VAL B C 1
ATOM 5817 O O . VAL B 1 90 ? 77.428 35.476 32.071 1.00 10.15 921 VAL B O 1
ATOM 5830 N N . SER B 1 91 ? 78.168 35.643 29.950 1.00 9.23 922 SER B N 1
ATOM 5831 C CA . SER B 1 91 ? 79.412 36.276 30.370 1.00 9.09 922 SER B CA 1
ATOM 5832 C C . SER B 1 91 ? 79.132 37.582 31.075 1.00 9.62 922 SER B C 1
ATOM 5833 O O . SER B 1 91 ? 79.760 37.882 32.101 1.00 9.38 922 SER B O 1
ATOM 5841 N N . SER B 1 92 ? 78.199 38.385 30.539 1.00 8.68 923 SER B N 1
ATOM 5842 C CA . SER B 1 92 ? 77.896 39.686 31.122 1.00 8.91 923 SER B CA 1
ATOM 5843 C C . SER B 1 92 ? 77.206 39.573 32.464 1.00 9.72 923 SER B C 1
ATOM 5844 O O . SER B 1 92 ? 77.558 40.294 33.406 1.00 9.83 923 SER B O 1
ATOM 5852 N N . LEU B 1 93 ? 76.218 38.703 32.569 1.00 9.15 924 LEU B N 1
ATOM 5853 C CA . LEU B 1 93 ? 75.539 38.462 33.844 1.00 8.94 924 LEU B CA 1
ATOM 5854 C C . LEU B 1 93 ? 76.585 38.027 34.880 1.00 9.95 924 LEU B C 1
ATOM 5855 O O . LEU B 1 93 ? 76.588 38.553 36.006 1.00 9.90 924 LEU B O 1
ATOM 5871 N N A THR B 1 94 ? 77.422 37.045 34.514 0.43 8.87 925 THR B N 1
ATOM 5872 N N B THR B 1 94 ? 77.434 37.039 34.565 0.57 8.61 925 THR B N 1
ATOM 5873 C CA A THR B 1 94 ? 78.428 36.484 35.413 0.43 9.06 925 THR B CA 1
ATOM 5874 C CA B THR B 1 94 ? 78.365 36.519 35.577 0.57 8.33 925 THR B CA 1
ATOM 5875 C C A THR B 1 94 ? 79.394 37.548 35.913 0.43 11.12 925 THR B C 1
ATOM 5876 C C B THR B 1 94 ? 79.459 37.535 35.935 0.57 9.46 925 THR B C 1
ATOM 5877 O O A THR B 1 94 ? 79.737 37.566 37.096 0.43 11.22 925 THR B O 1
ATOM 5878 O O B THR B 1 94 ? 79.885 37.581 37.092 0.57 8.61 925 THR B O 1
ATOM 5899 N N . SER B 1 95 ? 79.856 38.419 35.018 1.00 9.31 926 SER B N 1
ATOM 5900 C CA . SER B 1 95 ? 80.804 39.466 35.383 1.00 8.32 926 SER B CA 1
ATOM 5901 C C . SER B 1 95 ? 80.231 40.321 36.506 1.00 10.38 926 SER B C 1
ATOM 5902 O O . SER B 1 95 ? 80.973 40.712 37.423 1.00 10.82 926 SER B O 1
ATOM 5910 N N . GLY B 1 96 ? 78.929 40.576 36.457 1.00 8.65 927 GLY B N 1
ATOM 5911 C CA . GLY B 1 96 ? 78.245 41.314 37.510 1.00 8.70 927 GLY B CA 1
ATOM 5912 C C . GLY B 1 96 ? 77.982 40.495 38.751 1.00 10.02 927 GLY B C 1
ATOM 5913 O O . GLY B 1 96 ? 78.150 40.977 39.877 1.00 9.94 927 GLY B O 1
ATOM 5917 N N . LEU B 1 97 ? 77.560 39.245 38.605 1.00 8.96 928 LEU B N 1
ATOM 5918 C CA . LEU B 1 97 ? 77.303 38.411 39.788 1.00 8.69 928 LEU B CA 1
ATOM 5919 C C . LEU B 1 97 ? 78.568 38.229 40.612 1.00 10.91 928 LEU B C 1
ATOM 5920 O O . LEU B 1 97 ? 78.496 38.126 41.843 1.00 9.57 928 LEU B O 1
ATOM 5936 N N . LEU B 1 98 ? 79.729 38.185 39.975 1.00 8.53 929 LEU B N 1
ATOM 5937 C CA . LEU B 1 98 ? 80.987 37.972 40.678 1.00 8.90 929 LEU B CA 1
ATOM 5938 C C . LEU B 1 98 ? 81.375 39.127 41.607 1.00 10.35 929 LEU B C 1
ATOM 5939 O O . LEU B 1 98 ? 82.267 38.926 42.447 1.00 11.27 929 LEU B O 1
ATOM 5955 N N . THR B 1 99 ? 80.666 40.260 41.559 1.00 8.70 930 THR B N 1
ATOM 5956 C CA . THR B 1 99 ? 80.894 41.336 42.524 1.00 8.54 930 THR B CA 1
ATOM 5957 C C . THR B 1 99 ? 80.143 41.109 43.829 1.00 10.14 930 THR B C 1
ATOM 5958 O O . THR B 1 99 ? 80.334 41.877 44.762 1.00 9.60 930 THR B O 1
ATOM 5969 N N . ILE B 1 100 ? 79.257 40.096 43.894 1.00 8.77 931 ILE B N 1
ATOM 5970 C CA . ILE B 1 100 ? 78.395 39.928 45.045 1.00 9.16 931 ILE B CA 1
ATOM 5971 C C . ILE B 1 100 ? 79.042 39.114 46.150 1.00 12.82 931 ILE B C 1
ATOM 5972 O O . ILE B 1 100 ? 79.573 38.027 45.876 1.00 12.51 931 ILE B O 1
ATOM 5988 N N . GLY B 1 101 ? 78.784 39.485 47.384 1.00 12.14 932 GLY B N 1
ATOM 5989 C CA . GLY B 1 101 ? 79.096 38.591 48.489 1.00 13.42 932 GLY B CA 1
ATOM 5990 C C . GLY B 1 101 ? 79.653 39.230 49.712 1.00 16.93 932 GLY B C 1
ATOM 5991 O O . GLY B 1 101 ? 79.566 38.645 50.791 1.00 17.36 932 GLY B O 1
ATOM 5995 N N . ASP B 1 102 ? 80.260 40.403 49.567 1.00 14.15 933 ASP B N 1
ATOM 5996 C CA . ASP B 1 102 ? 80.872 41.058 50.701 1.00 13.06 933 ASP B CA 1
ATOM 5997 C C . ASP B 1 102 ? 80.282 42.481 50.867 1.00 16.06 933 ASP B C 1
ATOM 5998 O O . ASP B 1 102 ? 79.167 42.615 51.375 1.00 18.56 933 ASP B O 1
ATOM 6007 N N . ARG B 1 103 ? 80.907 43.493 50.302 1.00 11.84 934 ARG B N 1
ATOM 6008 C CA . ARG B 1 103 ? 80.459 44.883 50.439 1.00 11.52 934 ARG B CA 1
ATOM 6009 C C . ARG B 1 103 ? 79.200 45.162 49.622 1.00 12.66 934 ARG B C 1
ATOM 6010 O O . ARG B 1 103 ? 78.513 46.155 49.849 1.00 12.75 934 ARG B O 1
ATOM 6031 N N . PHE B 1 104 ? 78.951 44.339 48.608 1.00 11.54 935 PHE B N 1
ATOM 6032 C CA . PHE B 1 104 ? 77.750 44.478 47.775 1.00 10.64 935 PHE B CA 1
ATOM 6033 C C . PHE B 1 104 ? 76.957 43.145 47.732 1.00 11.70 935 PHE B C 1
ATOM 6034 O O . PHE B 1 104 ? 77.506 42.130 47.316 1.00 10.99 935 PHE B O 1
ATOM 6051 N N . GLY B 1 105 ? 75.701 43.162 48.198 1.00 12.25 936 GLY B N 1
ATOM 6052 C CA . GLY B 1 105 ? 74.805 42.005 48.127 1.00 12.82 936 GLY B CA 1
ATOM 6053 C C . GLY B 1 105 ? 75.131 40.951 49.204 1.00 18.33 936 GLY B C 1
ATOM 6054 O O . GLY B 1 105 ? 74.484 39.913 49.265 1.00 22.07 936 GLY B O 1
ATOM 6058 N N . GLY B 1 106 ? 76.049 41.263 50.161 1.00 12.65 937 GLY B N 1
ATOM 6059 C CA . GLY B 1 106 ? 76.418 40.372 51.266 1.00 13.10 937 GLY B CA 1
ATOM 6060 C C . GLY B 1 106 ? 75.700 40.635 52.580 1.00 14.71 937 GLY B C 1
ATOM 6061 O O . GLY B 1 106 ? 75.799 39.805 53.497 1.00 13.43 937 GLY B O 1
ATOM 6065 N N . ALA B 1 107 ? 75.007 41.794 52.723 1.00 13.43 938 ALA B N 1
ATOM 6066 C CA . ALA B 1 107 ? 74.383 42.108 54.008 1.00 13.38 938 ALA B CA 1
ATOM 6067 C C . ALA B 1 107 ? 73.169 41.270 54.356 1.00 15.79 938 ALA B C 1
ATOM 6068 O O . ALA B 1 107 ? 72.855 41.222 55.558 1.00 14.08 938 ALA B O 1
ATOM 6075 N N . LEU B 1 108 ? 72.504 40.602 53.409 1.00 13.33 939 LEU B N 1
ATOM 6076 C CA . LEU B 1 108 ? 71.347 39.737 53.762 1.00 14.12 939 LEU B CA 1
ATOM 6077 C C . LEU B 1 108 ? 71.862 38.602 54.643 1.00 13.58 939 LEU B C 1
ATOM 6078 O O . LEU B 1 108 ? 71.370 38.350 55.748 1.00 13.44 939 LEU B O 1
ATOM 6094 N N . ASP B 1 109 ? 72.880 37.912 54.141 1.00 12.62 940 ASP B N 1
ATOM 6095 C CA . ASP B 1 109 ? 73.492 36.813 54.876 1.00 12.28 940 ASP B CA 1
ATOM 6096 C C . ASP B 1 109 ? 74.120 37.287 56.191 1.00 14.70 940 ASP B C 1
ATOM 6097 O O . ASP B 1 109 ? 74.010 36.640 57.231 1.00 13.88 940 ASP B O 1
ATOM 6106 N N . ALA B 1 110 ? 74.833 38.395 56.139 1.00 12.11 941 ALA B N 1
ATOM 6107 C CA . ALA B 1 110 ? 75.536 38.835 57.342 1.00 12.71 941 ALA B CA 1
ATOM 6108 C C . ALA B 1 110 ? 74.560 39.310 58.410 1.00 12.68 941 ALA B C 1
ATOM 6109 O O . ALA B 1 110 ? 74.808 39.075 59.581 1.00 13.97 941 ALA B O 1
ATOM 6116 N N . ALA B 1 111 ? 73.437 39.934 58.005 1.00 11.40 942 ALA B N 1
ATOM 6117 C CA . ALA B 1 111 ? 72.410 40.342 58.992 1.00 10.84 942 ALA B CA 1
ATOM 6118 C C . ALA B 1 111 ? 71.769 39.133 59.631 1.00 13.53 942 ALA B C 1
ATOM 6119 O O . ALA B 1 111 ? 71.605 39.089 60.843 1.00 12.90 942 ALA B O 1
ATOM 6126 N N . ALA B 1 112 ? 71.427 38.110 58.831 1.00 12.84 943 ALA B N 1
ATOM 6127 C CA . ALA B 1 112 ? 70.837 36.890 59.399 1.00 13.16 943 ALA B CA 1
ATOM 6128 C C . ALA B 1 112 ? 71.756 36.293 60.424 1.00 14.84 943 ALA B C 1
ATOM 6129 O O . ALA B 1 112 ? 71.320 35.948 61.514 1.00 14.50 943 ALA B O 1
ATOM 6136 N N . LYS B 1 113 ? 73.040 36.178 60.079 1.00 12.51 944 LYS B N 1
ATOM 6137 C CA . LYS B 1 113 ? 73.991 35.560 61.009 1.00 12.93 944 LYS B CA 1
ATOM 6138 C C . LYS B 1 113 ? 74.215 36.415 62.255 1.00 14.92 944 LYS B C 1
ATOM 6139 O O . LYS B 1 113 ? 74.275 35.905 63.370 1.00 14.46 944 LYS B O 1
ATOM 6158 N N . MET B 1 114 ? 74.351 37.728 62.076 1.00 13.53 945 MET B N 1
ATOM 6159 C CA . MET B 1 114 ? 74.649 38.597 63.217 1.00 13.05 945 MET B CA 1
ATOM 6160 C C . MET B 1 114 ? 73.476 38.704 64.184 1.00 14.72 945 MET B C 1
ATOM 6161 O O . MET B 1 114 ? 73.661 38.608 65.411 1.00 14.07 945 MET B O 1
ATOM 6175 N N . PHE B 1 115 ? 72.287 38.970 63.672 1.00 12.50 946 PHE B N 1
ATOM 6176 C CA . PHE B 1 115 ? 71.113 39.074 64.548 1.00 11.98 946 PHE B CA 1
ATOM 6177 C C . PHE B 1 115 ? 70.809 37.683 65.177 1.00 14.72 946 PHE B C 1
ATOM 6178 O O . PHE B 1 115 ? 70.439 37.630 66.348 1.00 13.51 946 PHE B O 1
ATOM 6195 N N . SER B 1 116 ? 70.995 36.529 64.432 1.00 13.45 947 SER B N 1
ATOM 6196 C CA . SER B 1 116 ? 70.739 35.199 65.009 1.00 13.81 947 SER B CA 1
ATOM 6197 C C . SER B 1 116 ? 71.716 34.915 66.136 1.00 14.62 947 SER B C 1
ATOM 6198 O O . SER B 1 116 ? 71.326 34.389 67.175 1.00 15.07 947 SER B O 1
ATOM 6206 N N . LYS B 1 117 ? 72.980 35.326 65.979 1.00 13.85 948 LYS B N 1
ATOM 6207 C CA . LYS B 1 117 ? 73.995 35.109 67.013 1.00 13.47 948 LYS B CA 1
ATOM 6208 C C . LYS B 1 117 ? 73.649 35.910 68.266 1.00 16.70 948 LYS B C 1
ATOM 6209 O O . LYS B 1 117 ? 73.715 35.386 69.387 1.00 15.70 948 LYS B O 1
ATOM 6228 N N . ALA B 1 118 ? 73.266 37.168 68.107 1.00 14.21 949 ALA B N 1
ATOM 6229 C CA . ALA B 1 118 ? 72.876 37.992 69.266 1.00 14.42 949 ALA B CA 1
ATOM 6230 C C . ALA B 1 118 ? 71.647 37.438 69.948 1.00 16.25 949 ALA B C 1
ATOM 6231 O O . ALA B 1 118 ? 71.648 37.227 71.160 1.00 15.94 949 ALA B O 1
ATOM 6238 N N . PHE B 1 119 ? 70.619 37.132 69.172 1.00 13.28 950 PHE B N 1
ATOM 6239 C CA . PHE B 1 119 ? 69.379 36.587 69.733 1.00 12.91 950 PHE B CA 1
ATOM 6240 C C . PHE B 1 119 ? 69.667 35.286 70.508 1.00 14.39 950 PHE B C 1
ATOM 6241 O O . PHE B 1 119 ? 69.271 35.143 71.663 1.00 13.73 950 PHE B O 1
ATOM 6258 N N . ASP B 1 120 ? 70.362 34.348 69.871 1.00 12.66 951 ASP B N 1
ATOM 6259 C CA . ASP B 1 120 ? 70.640 33.045 70.466 1.00 13.76 951 ASP B CA 1
ATOM 6260 C C . ASP B 1 120 ? 71.525 33.116 71.723 1.00 16.79 951 ASP B C 1
ATOM 6261 O O . ASP B 1 120 ? 71.435 32.235 72.599 1.00 17.38 951 ASP B O 1
ATOM 6270 N N . SER B 1 121 ? 72.352 34.174 71.847 1.00 14.01 952 SER B N 1
ATOM 6271 C CA . SER B 1 121 ? 73.215 34.337 73.015 1.00 14.93 952 SER B CA 1
ATOM 6272 C C . SER B 1 121 ? 72.447 34.811 74.235 1.00 17.80 952 SER B C 1
ATOM 6273 O O . SER B 1 121 ? 73.010 34.795 75.339 1.00 18.67 952 SER B O 1
ATOM 6281 N N . GLY B 1 122 ? 71.195 35.269 74.060 1.00 14.81 953 GLY B N 1
ATOM 6282 C CA . GLY B 1 122 ? 70.395 35.781 75.157 1.00 15.46 953 GLY B CA 1
ATOM 6283 C C . GLY B 1 122 ? 70.646 37.237 75.486 1.00 16.74 953 GLY B C 1
ATOM 6284 O O . GLY B 1 122 ? 70.009 37.781 76.392 1.00 17.76 953 GLY B O 1
ATOM 6288 N N . ILE B 1 123 ? 71.539 37.922 74.722 1.00 14.65 954 ILE B N 1
ATOM 6289 C CA . ILE B 1 123 ? 71.786 39.352 74.990 1.00 14.23 954 ILE B CA 1
ATOM 6290 C C . ILE B 1 123 ? 70.588 40.173 74.523 1.00 16.35 954 ILE B C 1
ATOM 6291 O O . ILE B 1 123 ? 70.129 39.960 73.414 1.00 14.90 954 ILE B O 1
ATOM 6307 N N . ILE B 1 124 ? 70.102 41.117 75.332 1.00 13.69 955 ILE B N 1
ATOM 6308 C CA . ILE B 1 124 ? 68.969 41.955 74.952 1.00 13.35 955 ILE B CA 1
ATOM 6309 C C . ILE B 1 124 ? 69.394 42.966 73.870 1.00 14.32 955 ILE B C 1
ATOM 6310 O O . ILE B 1 124 ? 70.576 43.297 73.766 1.00 14.92 955 ILE B O 1
ATOM 6326 N N . PRO B 1 125 ? 68.442 43.531 73.125 1.00 13.86 956 PRO B N 1
ATOM 6327 C CA . PRO B 1 125 ? 68.803 44.480 72.047 1.00 12.61 956 PRO B CA 1
ATOM 6328 C C . PRO B 1 125 ? 69.722 45.628 72.437 1.00 14.89 956 PRO B C 1
ATOM 6329 O O . PRO B 1 125 ? 70.693 45.916 71.738 1.00 14.96 956 PRO B O 1
ATOM 6340 N N . MET B 1 126 ? 69.393 46.306 73.557 1.00 14.66 957 MET B N 1
ATOM 6341 C CA . MET B 1 126 ? 70.184 47.455 73.974 1.00 14.96 957 MET B CA 1
ATOM 6342 C C . MET B 1 126 ? 71.616 47.087 74.265 1.00 16.00 957 MET B C 1
ATOM 6343 O O . MET B 1 126 ? 72.532 47.837 73.915 1.00 15.85 957 MET B O 1
ATOM 6357 N N . GLU B 1 127 ? 71.830 45.926 74.870 1.00 14.53 958 GLU B N 1
ATOM 6358 C CA . GLU B 1 127 ? 73.174 45.463 75.179 1.00 14.90 958 GLU B CA 1
ATOM 6359 C C . GLU B 1 127 ? 73.927 44.982 73.913 1.00 16.35 958 GLU B C 1
ATOM 6360 O O . GLU B 1 127 ? 75.126 45.231 73.828 1.00 17.42 958 GLU B O 1
ATOM 6372 N N . PHE B 1 128 ? 73.232 44.411 72.881 1.00 15.17 959 PHE B N 1
ATOM 6373 C CA . PHE B 1 128 ? 73.796 44.047 71.565 1.00 14.67 959 PHE B CA 1
ATOM 6374 C C . PHE B 1 128 ? 74.293 45.345 70.882 1.00 17.27 959 PHE B C 1
ATOM 6375 O O . PHE B 1 128 ? 75.421 45.400 70.417 1.00 17.25 959 PHE B O 1
ATOM 6392 N N . VAL B 1 129 ? 73.491 46.406 70.897 1.00 13.91 960 VAL B N 1
ATOM 6393 C CA . VAL B 1 129 ? 73.911 47.664 70.274 1.00 13.20 960 VAL B CA 1
ATOM 6394 C C . VAL B 1 129 ? 75.162 48.228 70.952 1.00 16.84 960 VAL B C 1
ATOM 6395 O O . VAL B 1 129 ? 76.105 48.624 70.281 1.00 16.34 960 VAL B O 1
ATOM 6408 N N . ASN B 1 130 ? 75.176 48.262 72.282 1.00 14.92 961 ASN B N 1
ATOM 6409 C CA . ASN B 1 130 ? 76.333 48.790 72.992 1.00 16.49 961 ASN B CA 1
ATOM 6410 C C . ASN B 1 130 ? 77.587 47.949 72.782 1.00 20.06 961 ASN B C 1
ATOM 6411 O O . ASN B 1 130 ? 78.671 48.524 72.677 1.00 21.16 961 ASN B O 1
ATOM 6422 N N . LYS B 1 131 ? 77.443 46.621 72.717 1.00 17.91 962 LYS B N 1
ATOM 6423 C CA . LYS B 1 131 ? 78.558 45.694 72.490 1.00 18.66 962 LYS B CA 1
ATOM 6424 C C . LYS B 1 131 ? 79.168 45.915 71.117 1.00 22.81 962 LYS B C 1
ATOM 6425 O O . LYS B 1 131 ? 80.393 45.961 70.985 1.00 23.65 962 LYS B O 1
ATOM 6444 N N . MET B 1 132 ? 78.325 46.059 70.097 1.00 18.76 963 MET B N 1
ATOM 6445 C CA . MET B 1 132 ? 78.805 46.264 68.742 1.00 17.94 963 MET B CA 1
ATOM 6446 C C . MET B 1 132 ? 79.516 47.597 68.653 1.00 21.21 963 MET B C 1
ATOM 6447 O O . MET B 1 132 ? 80.570 47.668 68.024 1.00 21.14 963 MET B O 1
ATOM 6461 N N . LYS B 1 133 ? 78.999 48.629 69.316 1.00 19.72 964 LYS B N 1
ATOM 6462 C CA . LYS B 1 133 ? 79.656 49.929 69.281 1.00 20.56 964 LYS B CA 1
ATOM 6463 C C . LYS B 1 133 ? 81.027 49.852 69.966 1.00 27.11 964 LYS B C 1
ATOM 6464 O O . LYS B 1 133 ? 81.988 50.417 69.429 1.00 28.23 964 LYS B O 1
ATOM 6483 N N . LYS B 1 134 ? 81.142 49.110 71.078 1.00 24.57 965 LYS B N 1
ATOM 6484 C CA . LYS B 1 134 ? 82.433 48.959 71.779 1.00 25.76 965 LYS B CA 1
ATOM 6485 C C . LYS B 1 134 ? 83.454 48.174 70.955 1.00 30.31 965 LYS B C 1
ATOM 6486 O O . LYS B 1 134 ? 84.649 48.478 71.014 1.00 31.18 965 LYS B O 1
ATOM 6505 N N . GLU B 1 135 ? 82.996 47.181 70.191 1.00 26.11 966 GLU B N 1
ATOM 6506 C CA . GLU B 1 135 ? 83.863 46.383 69.319 1.00 27.09 966 GLU B CA 1
ATOM 6507 C C . GLU B 1 135 ? 84.218 47.090 67.996 1.00 31.30 966 GLU B C 1
ATOM 6508 O O . GLU B 1 135 ? 85.065 46.588 67.262 1.00 32.36 966 GLU B O 1
ATOM 6520 N N . GLY B 1 136 ? 83.559 48.209 67.690 1.00 29.39 967 GLY B N 1
ATOM 6521 C CA . GLY B 1 136 ? 83.769 48.946 66.445 1.00 28.88 967 GLY B CA 1
ATOM 6522 C C . GLY B 1 136 ? 83.186 48.223 65.245 1.00 29.73 967 GLY B C 1
ATOM 6523 O O . GLY B 1 136 ? 83.710 48.346 64.134 1.00 29.35 967 GLY B O 1
ATOM 6527 N N . LYS B 1 137 ? 82.091 47.463 65.457 1.00 22.41 968 LYS B N 1
ATOM 6528 C CA . LYS B 1 137 ? 81.446 46.667 64.422 1.00 21.64 968 LYS B CA 1
ATOM 6529 C C . LYS B 1 137 ? 80.123 47.266 64.055 1.00 20.21 968 LYS B C 1
ATOM 6530 O O . LYS B 1 137 ? 79.279 47.451 64.923 1.00 19.61 968 LYS B O 1
ATOM 6549 N N . LEU B 1 138 ? 79.908 47.523 62.767 1.00 16.47 969 LEU B N 1
ATOM 6550 C CA . LEU B 1 138 ? 78.632 47.996 62.302 1.00 15.43 969 LEU B CA 1
ATOM 6551 C C . LEU B 1 138 ? 77.606 46.866 62.396 1.00 16.87 969 LEU B C 1
ATOM 6552 O O . LEU B 1 138 ? 77.932 45.695 62.202 1.00 16.21 969 LEU B O 1
ATOM 6568 N N . ILE B 1 139 ? 76.354 47.216 62.687 1.00 14.40 970 ILE B N 1
ATOM 6569 C CA . ILE B 1 139 ? 75.268 46.256 62.730 1.00 12.73 970 ILE B CA 1
ATOM 6570 C C . ILE B 1 139 ? 74.808 46.001 61.290 1.00 14.43 970 ILE B C 1
ATOM 6571 O O . ILE B 1 139 ? 74.280 46.905 60.615 1.00 13.58 970 ILE B O 1
ATOM 6587 N N . MET B 1 140 ? 74.952 44.750 60.833 1.00 12.97 971 MET B N 1
ATOM 6588 C CA . MET B 1 140 ? 74.561 44.390 59.472 1.00 12.35 971 MET B CA 1
ATOM 6589 C C . MET B 1 140 ? 73.064 44.403 59.315 1.00 14.57 971 MET B C 1
ATOM 6590 O O . MET B 1 140 ? 72.350 43.878 60.173 1.00 14.57 971 MET B O 1
ATOM 6604 N N . GLY B 1 141 ? 72.581 45.015 58.240 1.00 13.13 972 GLY B N 1
ATOM 6605 C CA . GLY B 1 141 ? 71.149 45.125 58.025 1.00 12.33 972 GLY B CA 1
ATOM 6606 C C . GLY B 1 141 ? 70.540 46.369 58.637 1.00 14.25 972 GLY B C 1
ATOM 6607 O O . GLY B 1 141 ? 69.324 46.562 58.532 1.00 12.93 972 GLY B O 1
ATOM 6611 N N . ILE B 1 142 ? 71.378 47.238 59.234 1.00 12.38 973 ILE B N 1
ATOM 6612 C CA . ILE B 1 142 ? 70.968 48.554 59.749 1.00 12.21 973 ILE B CA 1
ATOM 6613 C C . ILE B 1 142 ? 71.692 49.603 58.919 1.00 15.91 973 ILE B C 1
ATOM 6614 O O . ILE B 1 142 ? 72.884 49.430 58.593 1.00 14.56 973 ILE B O 1
ATOM 6630 N N . GLY B 1 143 ? 70.989 50.692 58.662 1.00 13.03 974 GLY B N 1
ATOM 6631 C CA . GLY B 1 143 ? 71.529 51.842 57.971 1.00 12.33 974 GLY B CA 1
ATOM 6632 C C . GLY B 1 143 ? 71.065 51.970 56.550 1.00 15.03 974 GLY B C 1
ATOM 6633 O O . GLY B 1 143 ? 70.821 50.982 55.853 1.00 14.52 974 GLY B O 1
ATOM 6637 N N . HIS B 1 144 ? 70.982 53.202 56.095 1.00 14.33 975 HIS B N 1
ATOM 6638 C CA . HIS B 1 144 ? 70.549 53.466 54.734 1.00 15.08 975 HIS B CA 1
ATOM 6639 C C . HIS B 1 144 ? 71.176 54.713 54.268 1.00 18.79 975 HIS B C 1
ATOM 6640 O O . HIS B 1 144 ? 71.275 55.694 55.023 1.00 18.21 975 HIS B O 1
ATOM 6654 N N . ARG B 1 145 ? 71.642 54.662 53.027 1.00 18.63 976 ARG B N 1
ATOM 6655 C CA . ARG B 1 145 ? 72.298 55.790 52.403 1.00 20.64 976 ARG B CA 1
ATOM 6656 C C . ARG B 1 145 ? 71.338 56.965 52.164 1.00 22.06 976 ARG B C 1
ATOM 6657 O O . ARG B 1 145 ? 71.818 58.085 52.183 1.00 21.36 976 ARG B O 1
ATOM 6678 N N . VAL B 1 146 ? 70.003 56.721 51.925 1.00 17.62 977 VAL B N 1
ATOM 6679 C CA . VAL B 1 146 ? 69.077 57.818 51.618 1.00 17.75 977 VAL B CA 1
ATOM 6680 C C . VAL B 1 146 ? 67.786 57.870 52.459 1.00 20.98 977 VAL B C 1
ATOM 6681 O O . VAL B 1 146 ? 67.265 58.979 52.595 1.00 20.59 977 VAL B O 1
ATOM 6694 N N . LYS B 1 147 ? 67.278 56.750 53.012 1.00 15.00 978 LYS B N 1
ATOM 6695 C CA . LYS B 1 147 ? 66.031 56.742 53.805 1.00 13.69 978 LYS B CA 1
ATOM 6696 C C . LYS B 1 147 ? 66.278 56.806 55.311 1.00 17.1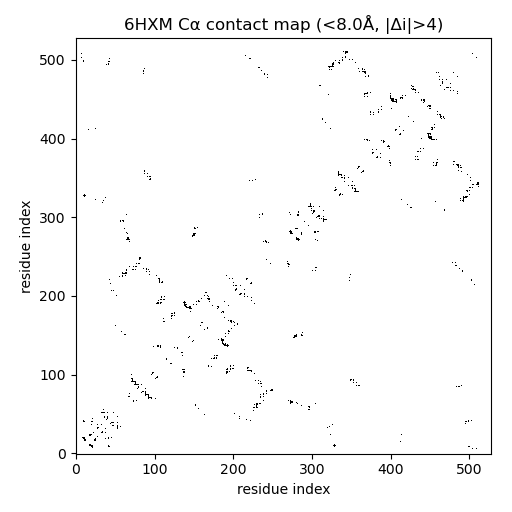5 978 LYS B C 1
ATOM 6697 O O . LYS B 1 147 ? 67.443 56.738 55.739 1.00 17.00 978 LYS B O 1
ATOM 6716 N N . SER B 1 148 ? 65.182 56.965 56.101 1.00 14.64 979 SER B N 1
ATOM 6717 C CA . SER B 1 148 ? 65.298 57.212 57.524 1.00 14.94 979 SER B CA 1
ATOM 6718 C C . SER B 1 148 ? 63.961 57.030 58.231 1.00 16.12 979 SER B C 1
ATOM 6719 O O . SER B 1 148 ? 62.930 56.677 57.609 1.00 16.22 979 SER B O 1
ATOM 6727 N N . ILE B 1 149 ? 63.994 57.215 59.553 1.00 16.40 980 ILE B N 1
ATOM 6728 C CA . ILE B 1 149 ? 62.849 56.904 60.391 1.00 15.94 980 ILE B CA 1
ATOM 6729 C C . ILE B 1 149 ? 61.531 57.531 59.917 1.00 20.28 980 ILE B C 1
ATOM 6730 O O . ILE B 1 149 ? 60.521 56.837 59.966 1.00 21.64 980 ILE B O 1
ATOM 6746 N N . ASN B 1 150 ? 61.526 58.797 59.461 1.00 15.13 981 ASN B N 1
ATOM 6747 C CA . ASN B 1 150 ? 60.296 59.437 58.993 1.00 15.37 981 ASN B CA 1
ATOM 6748 C C . ASN B 1 150 ? 60.268 59.528 57.453 1.00 16.21 981 ASN B C 1
ATOM 6749 O O . ASN B 1 150 ? 59.422 60.244 56.900 1.00 17.72 981 ASN B O 1
ATOM 6760 N N . ASN B 1 151 ? 61.190 58.828 56.760 1.00 14.59 982 ASN B N 1
ATOM 6761 C CA . ASN B 1 151 ? 61.241 58.822 55.304 1.00 13.26 982 ASN B CA 1
ATOM 6762 C C . ASN B 1 151 ? 61.527 57.340 54.962 1.00 15.63 982 ASN B C 1
ATOM 6763 O O . ASN B 1 151 ? 62.653 56.951 54.626 1.00 14.13 982 ASN B O 1
ATOM 6774 N N . PRO B 1 152 ? 60.527 56.480 55.120 1.00 14.08 983 PRO B N 1
ATOM 6775 C CA . PRO B 1 152 ? 60.781 55.039 55.060 1.00 14.28 983 PRO B CA 1
ATOM 6776 C C . PRO B 1 152 ? 61.074 54.486 53.710 1.00 15.11 983 PRO B C 1
ATOM 6777 O O . PRO B 1 152 ? 60.725 55.053 52.673 1.00 14.98 983 PRO B O 1
ATOM 6788 N N . ASP B 1 153 ? 61.676 53.276 53.749 1.00 14.50 984 ASP B N 1
ATOM 6789 C CA . ASP B 1 153 ? 61.952 52.504 52.565 1.00 14.38 984 ASP B CA 1
ATOM 6790 C C . ASP B 1 153 ? 60.711 51.675 52.269 1.00 16.58 984 ASP B C 1
ATOM 6791 O O . ASP B 1 153 ? 60.287 50.873 53.106 1.00 16.53 984 ASP B O 1
ATOM 6800 N N . MET B 1 154 ? 60.154 51.821 51.062 1.00 14.34 985 MET B N 1
ATOM 6801 C CA . MET B 1 154 ? 58.917 51.140 50.700 1.00 14.20 985 MET B CA 1
ATOM 6802 C C . MET B 1 154 ? 59.062 49.659 50.511 1.00 15.57 985 MET B C 1
ATOM 6803 O O . MET B 1 154 ? 58.099 48.938 50.749 1.00 15.10 985 MET B O 1
ATOM 6817 N N . ARG B 1 155 ? 60.232 49.187 50.090 1.00 13.55 986 ARG B N 1
ATOM 6818 C CA . ARG B 1 155 ? 60.436 47.733 49.991 1.00 13.23 986 ARG B CA 1
ATOM 6819 C C . ARG B 1 155 ? 60.394 47.113 51.384 1.00 13.88 986 ARG B C 1
ATOM 6820 O O . ARG B 1 155 ? 59.784 46.061 51.570 1.00 14.02 986 ARG B O 1
ATOM 6841 N N . VAL B 1 156 ? 60.987 47.796 52.377 1.00 13.00 987 VAL B N 1
ATOM 6842 C CA . VAL B 1 156 ? 60.938 47.329 53.748 1.00 11.53 987 VAL B CA 1
ATOM 6843 C C . VAL B 1 156 ? 59.468 47.309 54.204 1.00 15.76 987 VAL B C 1
ATOM 6844 O O . VAL B 1 156 ? 59.019 46.328 54.812 1.00 15.04 987 VAL B O 1
ATOM 6857 N N . GLN B 1 157 ? 58.723 48.392 53.932 1.00 15.61 988 GLN B N 1
ATOM 6858 C CA . GLN B 1 157 ? 57.349 48.478 54.385 1.00 15.65 988 GLN B CA 1
ATOM 6859 C C . GLN B 1 157 ? 56.475 47.367 53.789 1.00 16.40 988 GLN B C 1
ATOM 6860 O O . GLN B 1 157 ? 55.717 46.720 54.508 1.00 16.68 988 GLN B O 1
ATOM 6874 N N . ILE B 1 158 ? 56.617 47.098 52.500 1.00 13.62 989 ILE B N 1
ATOM 6875 C CA . ILE B 1 158 ? 55.801 46.050 51.870 1.00 14.19 989 ILE B CA 1
ATOM 6876 C C . ILE B 1 158 ? 56.116 44.680 52.436 1.00 16.08 989 ILE B C 1
ATOM 6877 O O . ILE B 1 158 ? 55.210 43.895 52.767 1.00 16.14 989 ILE B O 1
ATOM 6893 N N A LEU B 1 159 ? 57.399 44.350 52.512 0.50 15.16 990 LEU B N 1
ATOM 6894 N N B LEU B 1 159 ? 57.382 44.374 52.503 0.50 13.23 990 LEU B N 1
ATOM 6895 C CA A LEU B 1 159 ? 57.781 43.028 53.016 0.50 15.59 990 LEU B CA 1
ATOM 6896 C CA B LEU B 1 159 ? 57.776 43.056 52.960 0.50 12.79 990 LEU B CA 1
ATOM 6897 C C A LEU B 1 159 ? 57.413 42.871 54.474 0.50 17.52 990 LEU B C 1
ATOM 6898 C C B LEU B 1 159 ? 57.489 42.857 54.457 0.50 16.70 990 LEU B C 1
ATOM 6899 O O A LEU B 1 159 ? 56.849 41.842 54.864 0.50 16.75 990 LEU B O 1
ATOM 6900 O O B LEU B 1 159 ? 56.971 41.803 54.837 0.50 16.72 990 LEU B O 1
ATOM 6931 N N . LYS B 1 160 ? 57.729 43.881 55.291 1.00 14.17 991 LYS B N 1
ATOM 6932 C CA . LYS B 1 160 ? 57.443 43.794 56.722 1.00 14.05 991 LYS B CA 1
ATOM 6933 C C . LYS B 1 160 ? 55.958 43.623 56.972 1.00 16.69 991 LYS B C 1
ATOM 6934 O O . LYS B 1 160 ? 55.565 42.795 57.796 1.00 17.54 991 LYS B O 1
ATOM 6953 N N . ASP B 1 161 ? 55.130 44.333 56.219 1.00 14.55 992 ASP B N 1
ATOM 6954 C CA . ASP B 1 161 ? 53.683 44.219 56.362 1.00 16.23 992 ASP B CA 1
ATOM 6955 C C . ASP B 1 161 ? 53.228 42.779 56.047 1.00 18.07 992 ASP B C 1
ATOM 6956 O O . ASP B 1 161 ? 52.426 42.189 56.775 1.00 16.57 992 ASP B O 1
ATOM 6965 N N . TYR B 1 162 ? 53.767 42.191 54.985 1.00 14.93 993 TYR B N 1
ATOM 6966 C CA . TYR B 1 162 ? 53.404 40.822 54.644 1.00 15.13 993 TYR B CA 1
ATOM 6967 C C . TYR B 1 162 ? 53.773 39.857 55.763 1.00 16.64 993 TYR B C 1
ATOM 6968 O O . TYR B 1 162 ? 52.964 39.033 56.177 1.00 15.95 993 TYR B O 1
ATOM 6986 N N . VAL B 1 163 ? 54.999 39.963 56.234 1.00 14.65 994 VAL B N 1
ATOM 6987 C CA . VAL B 1 163 ? 55.493 39.066 57.285 1.00 14.85 994 VAL B CA 1
ATOM 6988 C C . VAL B 1 163 ? 54.656 39.171 58.540 1.00 18.48 994 VAL B C 1
ATOM 6989 O O . VAL B 1 163 ? 54.223 38.160 59.083 1.00 17.58 994 VAL B O 1
ATOM 7002 N N . ARG B 1 164 ? 54.394 40.368 58.971 1.00 17.13 995 ARG B N 1
ATOM 7003 C CA . ARG B 1 164 ? 53.637 40.523 60.186 1.00 18.28 995 ARG B CA 1
ATOM 7004 C C . ARG B 1 164 ? 52.198 40.055 60.047 1.00 20.38 995 ARG B C 1
ATOM 7005 O O . ARG B 1 164 ? 51.682 39.503 61.020 1.00 21.53 995 ARG B O 1
ATOM 7026 N N . GLN B 1 165 ? 51.587 40.151 58.854 1.00 17.53 996 GLN B N 1
ATOM 7027 C CA . GLN B 1 165 ? 50.217 39.689 58.632 1.00 18.51 996 GLN B CA 1
ATOM 7028 C C . GLN B 1 165 ? 50.086 38.180 58.464 1.00 20.72 996 GLN B C 1
ATOM 7029 O O . GLN B 1 165 ? 49.020 37.637 58.745 1.00 22.97 996 GLN B O 1
ATOM 7043 N N . HIS B 1 166 ? 51.146 37.489 57.976 1.00 17.17 997 HIS B N 1
ATOM 7044 C CA . HIS B 1 166 ? 51.055 36.073 57.671 1.00 15.51 997 HIS B CA 1
ATOM 7045 C C . HIS B 1 166 ? 51.877 35.137 58.525 1.00 17.70 997 HIS B C 1
ATOM 7046 O O . HIS B 1 166 ? 51.498 33.965 58.655 1.00 18.21 997 HIS B O 1
ATOM 7060 N N . PHE B 1 167 ? 53.003 35.581 59.066 1.00 16.07 998 PHE B N 1
ATOM 7061 C CA . PHE B 1 167 ? 53.819 34.650 59.825 1.00 15.39 998 PHE B CA 1
ATOM 7062 C C . PHE B 1 167 ? 53.261 34.475 61.244 1.00 20.73 998 PHE B C 1
ATOM 7063 O O . PHE B 1 167 ? 53.078 35.482 61.922 1.00 20.57 998 PHE B O 1
ATOM 7080 N N A PRO B 1 168 ? 53.027 33.282 61.767 0.97 20.83 999 PRO B N 1
ATOM 7081 N N B PRO B 1 168 ? 53.050 33.235 61.740 0.03 17.52 999 PRO B N 1
ATOM 7082 C CA A PRO B 1 168 ? 52.514 33.202 63.150 0.97 22.28 999 PRO B CA 1
ATOM 7083 C CA B PRO B 1 168 ? 52.554 33.076 63.119 0.03 17.89 999 PRO B CA 1
ATOM 7084 C C A PRO B 1 168 ? 53.528 33.644 64.213 0.97 24.62 999 PRO B C 1
ATOM 7085 C C B PRO B 1 168 ? 53.540 33.493 64.222 0.03 21.49 999 PRO B C 1
ATOM 7086 O O A PRO B 1 168 ? 53.086 34.061 65.293 0.97 26.35 999 PRO B O 1
ATOM 7087 O O B PRO B 1 168 ? 53.090 33.715 65.345 0.03 21.66 999 PRO B O 1
ATOM 7108 N N . ALA B 1 169 ? 54.863 33.589 63.931 1.00 17.22 1000 ALA B N 1
ATOM 7109 C CA . ALA B 1 169 ? 55.857 33.991 64.925 1.00 17.18 1000 ALA B CA 1
ATOM 7110 C C . ALA B 1 169 ? 57.041 34.620 64.210 1.00 17.18 1000 ALA B C 1
ATOM 7111 O O . ALA B 1 169 ? 57.505 34.106 63.184 1.00 16.49 1000 ALA B O 1
ATOM 7118 N N . THR B 1 170 ? 57.495 35.754 64.706 1.00 14.77 1001 THR B N 1
ATOM 7119 C CA . THR B 1 170 ? 58.600 36.468 64.084 1.00 13.78 1001 THR B CA 1
ATOM 7120 C C . THR B 1 170 ? 59.563 36.940 65.144 1.00 14.28 1001 THR B C 1
ATOM 7121 O O . THR B 1 170 ? 59.824 38.136 65.222 1.00 15.26 1001 THR B O 1
ATOM 7132 N N . PRO B 1 171 ? 60.114 36.050 65.984 1.00 13.38 1002 PRO B N 1
ATOM 7133 C CA . PRO B 1 171 ? 60.965 36.510 67.088 1.00 14.01 1002 PRO B CA 1
ATOM 7134 C C . PRO B 1 171 ? 62.225 37.246 66.661 1.00 15.33 1002 PRO B C 1
ATOM 7135 O O . PRO B 1 171 ? 62.595 38.205 67.332 1.00 15.63 1002 PRO B O 1
ATOM 7146 N N . LEU B 1 172 ? 62.867 36.859 65.573 1.00 13.49 1003 LEU B N 1
ATOM 7147 C CA . LEU B 1 172 ? 64.080 37.554 65.159 1.00 12.58 1003 LEU B CA 1
ATOM 7148 C C . LEU B 1 172 ? 63.764 38.912 64.536 1.00 14.68 1003 LEU B C 1
ATOM 7149 O O . LEU B 1 172 ? 64.462 39.890 64.807 1.00 13.69 1003 LEU B O 1
ATOM 7165 N N . LEU B 1 173 ? 62.696 38.998 63.748 1.00 13.48 1004 LEU B N 1
ATOM 7166 C CA . LEU B 1 173 ? 62.275 40.296 63.235 1.00 12.52 1004 LEU B CA 1
ATOM 7167 C C . LEU B 1 173 ? 61.914 41.217 64.427 1.00 13.76 1004 LEU B C 1
ATOM 7168 O O . LEU B 1 173 ? 62.281 42.392 64.432 1.00 14.39 1004 LEU B O 1
ATOM 7184 N N . ASP B 1 174 ? 61.226 40.692 65.440 1.00 13.46 1005 ASP B N 1
ATOM 7185 C CA . ASP B 1 174 ? 60.851 41.495 66.607 1.00 13.34 1005 ASP B CA 1
ATOM 7186 C C . ASP B 1 174 ? 62.103 42.027 67.282 1.00 15.21 1005 ASP B C 1
ATOM 7187 O O . ASP B 1 174 ? 62.155 43.201 67.634 1.00 14.74 1005 ASP B O 1
ATOM 7196 N N . TYR B 1 175 ? 63.124 41.199 67.426 1.00 13.34 1006 TYR B N 1
ATOM 7197 C CA . TYR B 1 175 ? 64.394 41.576 68.015 1.00 13.62 1006 TYR B CA 1
ATOM 7198 C C . TYR B 1 175 ? 65.038 42.670 67.159 1.00 14.11 1006 TYR B C 1
ATOM 7199 O O . TYR B 1 175 ? 65.467 43.689 67.686 1.00 13.33 1006 TYR B O 1
ATOM 7217 N N . ALA B 1 176 ? 65.086 42.485 65.843 1.00 12.12 1007 ALA B N 1
ATOM 7218 C CA . ALA B 1 176 ? 65.689 43.468 64.961 1.00 11.80 1007 ALA B CA 1
ATOM 7219 C C . ALA B 1 176 ? 64.941 44.806 64.997 1.00 13.12 1007 ALA B C 1
ATOM 7220 O O . ALA B 1 176 ? 65.569 45.856 64.932 1.00 13.38 1007 ALA B O 1
ATOM 7227 N N . LEU B 1 177 ? 63.617 44.784 65.129 1.00 13.15 1008 LEU B N 1
ATOM 7228 C CA . LEU B 1 177 ? 62.830 46.004 65.248 1.00 13.63 1008 LEU B CA 1
ATOM 7229 C C . LEU B 1 177 ? 63.113 46.712 66.574 1.00 14.71 1008 LEU B C 1
ATOM 7230 O O . LEU B 1 177 ? 63.089 47.949 66.606 1.00 14.14 1008 LEU B O 1
ATOM 7246 N N . GLU B 1 178 ? 63.446 45.977 67.643 1.00 13.21 1009 GLU B N 1
ATOM 7247 C CA . GLU B 1 178 ? 63.822 46.628 68.896 1.00 13.46 1009 GLU B CA 1
ATOM 7248 C C . GLU B 1 178 ? 65.174 47.269 68.708 1.00 14.56 1009 GLU B C 1
ATOM 7249 O O . GLU B 1 178 ? 65.396 48.382 69.181 1.00 14.88 1009 GLU B O 1
ATOM 7261 N N . VAL B 1 179 ? 66.077 46.596 68.013 1.00 12.95 1010 VAL B N 1
ATOM 7262 C CA . VAL B 1 179 ? 67.383 47.177 67.740 1.00 11.81 1010 VAL B CA 1
ATOM 7263 C C . VAL B 1 179 ? 67.203 48.489 66.948 1.00 14.27 1010 VAL B C 1
ATOM 7264 O O . VAL B 1 179 ? 67.839 49.499 67.260 1.00 14.36 1010 VAL B O 1
ATOM 7277 N N . GLU B 1 180 ? 66.318 48.483 65.926 1.00 12.72 1011 GLU B N 1
ATOM 7278 C CA . GLU B 1 180 ? 66.041 49.669 65.116 1.00 12.93 1011 GLU B CA 1
ATOM 7279 C C . GLU B 1 180 ? 65.520 50.831 65.957 1.00 15.93 1011 GLU B C 1
ATOM 7280 O O . GLU B 1 180 ? 65.868 51.978 65.673 1.00 16.14 1011 GLU B O 1
ATOM 7292 N N . LYS B 1 181 ? 64.660 50.570 66.944 1.00 14.52 1012 LYS B N 1
ATOM 7293 C CA . LYS B 1 181 ? 64.173 51.656 67.796 1.00 15.88 1012 LYS B CA 1
ATOM 7294 C C . LYS B 1 181 ? 65.345 52.321 68.487 1.00 17.80 1012 LYS B C 1
ATOM 7295 O O . LYS B 1 181 ? 65.357 53.538 68.664 1.00 18.70 1012 LYS B O 1
ATOM 7314 N N . ILE B 1 182 ? 66.326 51.537 68.922 1.00 14.99 1013 ILE B N 1
ATOM 7315 C CA . ILE B 1 182 ? 67.488 52.060 69.604 1.00 15.46 1013 ILE B CA 1
ATOM 7316 C C . ILE B 1 182 ? 68.431 52.771 68.632 1.00 17.61 1013 ILE B C 1
ATOM 7317 O O . ILE B 1 182 ? 68.880 53.882 68.905 1.00 17.61 1013 ILE B O 1
ATOM 7333 N N . THR B 1 183 ? 68.781 52.150 67.491 1.00 14.63 1014 THR B N 1
ATOM 7334 C CA . THR B 1 183 ? 69.755 52.781 66.581 1.00 14.73 1014 THR B CA 1
ATOM 7335 C C . THR B 1 183 ? 69.236 54.078 65.985 1.00 17.57 1014 THR B C 1
ATOM 7336 O O . THR B 1 183 ? 70.027 55.023 65.822 1.00 18.14 1014 THR B O 1
ATOM 7347 N N . THR B 1 184 ? 67.922 54.167 65.697 1.00 15.14 1015 THR B N 1
ATOM 7348 C CA . THR B 1 184 ? 67.363 55.393 65.134 1.00 16.13 1015 THR B CA 1
ATOM 7349 C C . THR B 1 184 ? 67.405 56.549 66.177 1.00 20.79 1015 THR B C 1
ATOM 7350 O O . THR B 1 184 ? 67.216 57.709 65.788 1.00 20.39 1015 THR B O 1
ATOM 7361 N N . SER B 1 185 ? 67.674 56.248 67.482 1.00 19.88 1016 SER B N 1
ATOM 7362 C CA . SER B 1 185 ? 67.858 57.272 68.542 1.00 20.54 1016 SER B CA 1
ATOM 7363 C C . SER B 1 185 ? 69.291 57.826 68.561 1.00 26.58 1016 SER B C 1
ATOM 7364 O O . SER B 1 185 ? 69.556 58.784 69.296 1.00 30.80 1016 SER B O 1
ATOM 7372 N N . LYS B 1 186 ? 70.225 57.224 67.835 1.00 24.10 1017 LYS B N 1
ATOM 7373 C CA . LYS B 1 186 ? 71.574 57.753 67.668 1.00 24.20 1017 LYS B CA 1
ATOM 7374 C C . LYS B 1 186 ? 71.574 58.604 66.374 1.00 25.51 1017 LYS B C 1
ATOM 7375 O O . LYS B 1 186 ? 72.012 59.756 66.373 1.00 24.23 1017 LYS B O 1
ATOM 7394 N N . LYS B 1 187 ? 71.091 58.020 65.267 1.00 21.32 1018 LYS B N 1
ATOM 7395 C CA . LYS B 1 187 ? 71.017 58.701 63.992 1.00 19.34 1018 LYS B CA 1
ATOM 7396 C C . LYS B 1 187 ? 69.748 58.220 63.258 1.00 18.53 1018 LYS B C 1
ATOM 7397 O O . LYS B 1 187 ? 69.519 57.011 63.138 1.00 17.24 1018 LYS B O 1
ATOM 7416 N N . PRO B 1 188 ? 68.937 59.152 62.721 1.00 17.21 1019 PRO B N 1
ATOM 7417 C CA . PRO B 1 188 ? 67.675 58.755 62.095 1.00 17.11 1019 PRO B CA 1
ATOM 7418 C C . PRO B 1 188 ? 67.759 57.827 60.899 1.00 16.38 1019 PRO B C 1
ATOM 7419 O O . PRO B 1 188 ? 66.756 57.159 60.623 1.00 15.53 1019 PRO B O 1
ATOM 7430 N N . ASN B 1 189 ? 68.916 57.746 60.233 1.00 16.21 1020 ASN B N 1
ATOM 7431 C CA . ASN B 1 189 ? 69.084 56.882 59.058 1.00 15.39 1020 ASN B CA 1
ATOM 7432 C C . ASN B 1 189 ? 69.479 55.470 59.442 1.00 15.98 1020 ASN B C 1
ATOM 7433 O O . ASN B 1 189 ? 69.631 54.628 58.538 1.00 14.64 1020 ASN B O 1
ATOM 7444 N N . LEU B 1 190 ? 69.630 55.164 60.745 1.00 13.99 1021 LEU B N 1
ATOM 7445 C CA . LEU B 1 190 ? 69.969 53.809 61.159 1.00 13.21 1021 LEU B CA 1
ATOM 7446 C C . LEU B 1 190 ? 68.737 52.931 61.260 1.00 14.39 1021 LEU B C 1
ATOM 7447 O O . LEU B 1 190 ? 68.469 52.299 62.284 1.00 13.51 1021 LEU B O 1
ATOM 7463 N N . ILE B 1 191 ? 67.992 52.874 60.163 1.00 11.68 1022 ILE B N 1
ATOM 7464 C CA . ILE B 1 191 ? 66.803 52.060 60.044 1.00 11.66 1022 ILE B CA 1
ATOM 7465 C C . ILE B 1 191 ? 67.166 50.614 59.725 1.00 14.75 1022 ILE B C 1
ATOM 7466 O O . ILE B 1 191 ? 68.270 50.327 59.234 1.00 13.36 1022 ILE B O 1
ATOM 7482 N N . LEU B 1 192 ? 66.170 49.736 59.846 1.00 13.22 1023 LEU B N 1
ATOM 7483 C CA . LEU B 1 192 ? 66.288 48.368 59.349 1.00 11.79 1023 LEU B CA 1
ATOM 7484 C C . LEU B 1 192 ? 66.122 48.451 57.833 1.00 13.32 1023 LEU B C 1
ATOM 7485 O O . LEU B 1 192 ? 65.103 48.977 57.348 1.00 14.95 1023 LEU B O 1
ATOM 7501 N N . ASN B 1 193 ? 67.138 48.026 57.086 1.00 12.05 1024 ASN B N 1
ATOM 7502 C CA . ASN B 1 193 ? 67.124 48.149 55.648 1.00 11.78 1024 ASN B CA 1
ATOM 7503 C C . ASN B 1 193 ? 66.571 46.857 55.015 1.00 13.65 1024 ASN B C 1
ATOM 7504 O O . ASN B 1 193 ? 66.270 45.901 55.727 1.00 12.65 1024 ASN B O 1
ATOM 7515 N N A VAL B 1 194 ? 66.397 46.834 53.698 0.67 12.69 1025 VAL B N 1
ATOM 7516 N N B VAL B 1 194 ? 66.403 46.835 53.671 0.33 12.03 1025 VAL B N 1
ATOM 7517 C CA A VAL B 1 194 ? 65.787 45.678 53.055 0.67 13.19 1025 VAL B CA 1
ATOM 7518 C CA B VAL B 1 194 ? 65.850 45.672 52.956 0.33 12.41 1025 VAL B CA 1
ATOM 7519 C C A VAL B 1 194 ? 66.632 44.416 53.225 0.67 13.36 1025 VAL B C 1
ATOM 7520 C C B VAL B 1 194 ? 66.641 44.417 53.259 0.33 15.25 1025 VAL B C 1
ATOM 7521 O O A VAL B 1 194 ? 66.063 43.342 53.351 0.67 12.57 1025 VAL B O 1
ATOM 7522 O O B VAL B 1 194 ? 66.052 43.356 53.451 0.33 14.92 1025 VAL B O 1
ATOM 7547 N N . ASP B 1 195 ? 67.966 44.529 53.287 1.00 13.38 1026 ASP B N 1
ATOM 7548 C CA . ASP B 1 195 ? 68.832 43.376 53.527 1.00 13.65 1026 ASP B CA 1
ATOM 7549 C C . ASP B 1 195 ? 68.639 42.841 54.933 1.00 14.82 1026 ASP B C 1
ATOM 7550 O O . ASP B 1 195 ? 68.488 41.613 55.108 1.00 13.94 1026 ASP B O 1
ATOM 7559 N N . GLY B 1 196 ? 68.535 43.733 55.921 1.00 12.59 1027 GLY B N 1
ATOM 7560 C CA . GLY B 1 196 ? 68.262 43.330 57.294 1.00 12.57 1027 GLY B CA 1
ATOM 7561 C C . GLY B 1 196 ? 66.904 42.678 57.429 1.00 13.53 1027 GLY B C 1
ATOM 7562 O O . GLY B 1 196 ? 66.779 41.638 58.083 1.00 13.41 1027 GLY B O 1
ATOM 7566 N N A LEU B 1 197 ? 65.888 43.265 56.778 0.31 11.78 1028 LEU B N 1
ATOM 7567 N N B LEU B 1 197 ? 65.875 43.237 56.784 0.69 11.78 1028 LEU B N 1
ATOM 7568 C CA A LEU B 1 197 ? 64.518 42.769 56.835 0.31 12.56 1028 LEU B CA 1
ATOM 7569 C CA B LEU B 1 197 ? 64.537 42.666 56.880 0.69 12.79 1028 LEU B CA 1
ATOM 7570 C C A LEU B 1 197 ? 64.414 41.372 56.217 0.31 15.21 1028 LEU B C 1
ATOM 7571 C C B LEU B 1 197 ? 64.486 41.286 56.250 0.69 12.62 1028 LEU B C 1
ATOM 7572 O O A LEU B 1 197 ? 63.829 40.486 56.846 0.31 15.00 1028 LEU B O 1
ATOM 7573 O O B LEU B 1 197 ? 63.993 40.326 56.873 0.69 11.18 1028 LEU B O 1
ATOM 7604 N N . ILE B 1 198 ? 64.983 41.160 55.009 1.00 12.81 1029 ILE B N 1
ATOM 7605 C CA . ILE B 1 198 ? 64.933 39.856 54.372 1.00 12.32 1029 ILE B CA 1
ATOM 7606 C C . ILE B 1 198 ? 65.716 38.853 55.211 1.00 13.02 1029 ILE B C 1
ATOM 7607 O O . ILE B 1 198 ? 65.264 37.726 55.405 1.00 12.61 1029 ILE B O 1
ATOM 7623 N N . GLY B 1 199 ? 66.875 39.252 55.683 1.00 11.78 1030 GLY B N 1
ATOM 7624 C CA . GLY B 1 199 ? 67.701 38.338 56.435 1.00 11.77 1030 GLY B CA 1
ATOM 7625 C C . GLY B 1 199 ? 67.011 37.788 57.659 1.00 11.52 1030 GLY B C 1
ATOM 7626 O O . GLY B 1 199 ? 66.955 36.555 57.855 1.00 12.41 1030 GLY B O 1
ATOM 7630 N N . VAL B 1 200 ? 66.463 38.683 58.489 1.00 11.11 1031 VAL B N 1
ATOM 7631 C CA . VAL B 1 200 ? 65.833 38.213 59.698 1.00 10.91 1031 VAL B CA 1
ATOM 7632 C C . VAL B 1 200 ? 64.504 37.521 59.452 1.00 13.60 1031 VAL B C 1
ATOM 7633 O O . VAL B 1 200 ? 64.189 36.538 60.151 1.00 12.79 1031 VAL B O 1
ATOM 7646 N N . ALA B 1 201 ? 63.745 37.983 58.445 1.00 11.07 1032 ALA B N 1
ATOM 7647 C CA . ALA B 1 201 ? 62.470 37.342 58.158 1.00 11.78 1032 ALA B CA 1
ATOM 7648 C C . ALA B 1 201 ? 62.685 35.936 57.592 1.00 12.68 1032 ALA B C 1
ATOM 7649 O O . ALA B 1 201 ? 61.902 35.016 57.856 1.00 12.60 1032 ALA B O 1
ATOM 7656 N N . PHE B 1 202 ? 63.769 35.765 56.837 1.00 11.23 1033 PHE B N 1
ATOM 7657 C CA . PHE B 1 202 ? 64.094 34.448 56.284 1.00 11.53 1033 PHE B CA 1
ATOM 7658 C C . PHE B 1 202 ? 64.457 33.450 57.411 1.00 13.41 1033 PHE B C 1
ATOM 7659 O O . PHE B 1 202 ? 64.019 32.297 57.389 1.00 13.50 1033 PHE B O 1
ATOM 7676 N N . VAL B 1 203 ? 65.186 33.899 58.435 1.00 11.47 1034 VAL B N 1
ATOM 7677 C CA . VAL B 1 203 ? 65.489 33.084 59.612 1.00 11.67 1034 VAL B CA 1
ATOM 7678 C C . VAL B 1 203 ? 64.184 32.740 60.325 1.00 14.36 1034 VAL B C 1
ATOM 7679 O O . VAL B 1 203 ? 63.974 31.587 60.705 1.00 14.37 1034 VAL B O 1
ATOM 7692 N N . ASP B 1 204 ? 63.285 33.736 60.496 1.00 11.89 1035 ASP B N 1
ATOM 7693 C CA . ASP B 1 204 ? 62.000 33.472 61.135 1.00 12.06 1035 ASP B CA 1
ATOM 7694 C C . ASP B 1 204 ? 61.209 32.450 60.361 1.00 13.65 1035 ASP B C 1
ATOM 7695 O O . ASP B 1 204 ? 60.599 31.577 60.973 1.00 14.44 1035 ASP B O 1
ATOM 7704 N N . MET B 1 205 ? 61.267 32.479 59.024 1.00 12.37 1036 MET B N 1
ATOM 7705 C CA . MET B 1 205 ? 60.576 31.455 58.227 1.00 13.63 1036 MET B CA 1
ATOM 7706 C C . MET B 1 205 ? 61.173 30.082 58.482 1.00 14.86 1036 MET B C 1
ATOM 7707 O O . MET B 1 205 ? 60.475 29.113 58.792 1.00 15.54 1036 MET B O 1
ATOM 7721 N N . LEU B 1 206 ? 62.469 29.978 58.331 1.00 12.69 1037 LEU B N 1
ATOM 7722 C CA . LEU B 1 206 ? 63.075 28.658 58.489 1.00 14.17 1037 LEU B CA 1
ATOM 7723 C C . LEU B 1 206 ? 62.852 28.087 59.885 1.00 16.59 1037 LEU B C 1
ATOM 7724 O O . LEU B 1 206 ? 62.543 26.902 60.039 1.00 16.23 1037 LEU B O 1
ATOM 7740 N N . ARG B 1 207 ? 62.991 28.923 60.913 1.00 14.20 1038 ARG B N 1
ATOM 7741 C CA . ARG B 1 207 ? 62.867 28.422 62.276 1.00 15.26 1038 ARG B CA 1
ATOM 7742 C C . ARG B 1 207 ? 61.449 28.121 62.709 1.00 19.74 1038 ARG B C 1
ATOM 7743 O O . ARG B 1 207 ? 61.258 27.300 63.601 1.00 20.02 1038 ARG B O 1
ATOM 7764 N N . ASN B 1 208 ? 60.462 28.837 62.181 1.00 15.79 1039 ASN B N 1
ATOM 7765 C CA . ASN B 1 208 ? 59.094 28.728 62.702 1.00 17.74 1039 ASN B CA 1
ATOM 7766 C C . ASN B 1 208 ? 58.010 28.296 61.732 1.00 19.43 1039 ASN B C 1
ATOM 7767 O O . ASN B 1 208 ? 56.875 28.105 62.195 1.00 20.30 1039 ASN B O 1
ATOM 7778 N N . CYS B 1 209 ? 58.312 28.060 60.425 1.00 16.26 1040 CYS B N 1
ATOM 7779 C CA . CYS B 1 209 ? 57.233 27.659 59.512 1.00 16.17 1040 CYS B CA 1
ATOM 7780 C C . CYS B 1 209 ? 56.740 26.238 59.762 1.00 20.63 1040 CYS B C 1
ATOM 7781 O O . CYS B 1 209 ? 55.678 25.890 59.262 1.00 22.71 1040 CYS B O 1
ATOM 7789 N N . GLY B 1 210 ? 57.506 25.445 60.494 1.00 18.45 1041 GLY B N 1
ATOM 7790 C CA . GLY B 1 210 ? 57.138 24.079 60.840 1.00 17.71 1041 GLY B CA 1
ATOM 7791 C C . GLY B 1 210 ? 57.788 23.015 59.985 1.00 21.63 1041 GLY B C 1
ATOM 7792 O O . GLY B 1 210 ? 57.669 21.837 60.313 1.00 21.71 1041 GLY B O 1
ATOM 7796 N N . SER B 1 211 ? 58.481 23.396 58.892 1.00 17.23 1042 SER B N 1
ATOM 7797 C CA . SER B 1 211 ? 59.127 22.426 57.999 1.00 16.34 1042 SER B CA 1
ATOM 7798 C C . SER B 1 211 ? 60.564 22.051 58.383 1.00 20.29 1042 SER B C 1
ATOM 7799 O O . SER B 1 211 ? 61.075 21.068 57.848 1.00 20.87 1042 SER B O 1
ATOM 7807 N N . PHE B 1 212 ? 61.233 22.813 59.255 1.00 16.45 1043 PHE B N 1
ATOM 7808 C CA . PHE B 1 212 ? 62.634 22.597 59.620 1.00 15.21 1043 PHE B CA 1
ATOM 7809 C C . PHE B 1 212 ? 62.851 22.433 61.107 1.00 18.88 1043 PHE B C 1
ATOM 7810 O O . PHE B 1 212 ? 62.202 23.115 61.908 1.00 19.40 1043 PHE B O 1
ATOM 7827 N N . THR B 1 213 ? 63.855 21.620 61.480 1.00 18.35 1044 THR B N 1
ATOM 7828 C CA . THR B 1 213 ? 64.319 21.568 62.855 1.00 19.35 1044 THR B CA 1
ATOM 7829 C C . THR B 1 213 ? 65.253 22.793 62.986 1.00 21.18 1044 THR B C 1
ATOM 7830 O O . THR B 1 213 ? 65.677 23.356 61.982 1.00 18.63 1044 THR B O 1
ATOM 7841 N N . ARG B 1 214 ? 65.626 23.173 64.214 1.00 19.05 1045 ARG B N 1
ATOM 7842 C CA . ARG B 1 214 ? 66.542 24.297 64.412 1.00 18.16 1045 ARG B CA 1
ATOM 7843 C C . ARG B 1 214 ? 67.898 24.021 63.738 1.00 19.42 1045 ARG B C 1
ATOM 7844 O O . ARG B 1 214 ? 68.505 24.917 63.151 1.00 17.84 1045 ARG B O 1
ATOM 7865 N N . GLU B 1 215 ? 68.349 22.768 63.819 1.00 19.20 1046 GLU B N 1
ATOM 7866 C CA . GLU B 1 215 ? 69.628 22.360 63.243 1.00 19.05 1046 GLU B CA 1
ATOM 7867 C C . GLU B 1 215 ? 69.605 22.542 61.737 1.00 18.49 1046 GLU B C 1
ATOM 7868 O O . GLU B 1 215 ? 70.557 23.078 61.154 1.00 17.63 1046 GLU B O 1
ATOM 7880 N N . GLU B 1 216 ? 68.490 22.153 61.113 1.00 17.92 1047 GLU B N 1
ATOM 7881 C CA . GLU B 1 216 ? 68.354 22.339 59.683 1.00 15.29 1047 GLU B CA 1
ATOM 7882 C C . GLU B 1 216 ? 68.306 23.828 59.303 1.00 16.39 1047 GLU B C 1
ATOM 7883 O O . GLU B 1 216 ? 68.922 24.246 58.318 1.00 15.21 1047 GLU B O 1
ATOM 7895 N N . ALA B 1 217 ? 67.524 24.601 60.029 1.00 15.86 1048 ALA B N 1
ATOM 7896 C CA . ALA B 1 217 ? 67.438 26.041 59.760 1.00 15.30 1048 ALA B CA 1
ATOM 7897 C C . ALA B 1 217 ? 68.813 26.705 59.872 1.00 16.14 1048 ALA B C 1
ATOM 7898 O O . ALA B 1 217 ? 69.228 27.430 58.965 1.00 16.68 1048 ALA B O 1
ATOM 7905 N N . ASP B 1 218 ? 69.554 26.397 60.947 1.00 14.68 1049 ASP B N 1
ATOM 7906 C CA . ASP B 1 218 ? 70.885 26.974 61.156 1.00 14.99 1049 ASP B CA 1
ATOM 7907 C C . ASP B 1 218 ? 71.861 26.577 60.062 1.00 15.21 1049 ASP B C 1
ATOM 7908 O O . ASP B 1 218 ? 72.681 27.402 59.619 1.00 15.50 1049 ASP B O 1
ATOM 7917 N N A GLU B 1 219 ? 71.762 25.323 59.589 0.56 14.56 1050 GLU B N 1
ATOM 7918 N N B GLU B 1 219 ? 71.754 25.311 59.602 0.44 14.45 1050 GLU B N 1
ATOM 7919 C CA A GLU B 1 219 ? 72.650 24.878 58.520 0.56 14.24 1050 GLU B CA 1
ATOM 7920 C CA B GLU B 1 219 ? 72.604 24.784 58.533 0.44 14.40 1050 GLU B CA 1
ATOM 7921 C C A GLU B 1 219 ? 72.369 25.596 57.205 0.56 14.33 1050 GLU B C 1
ATOM 7922 C C B GLU B 1 219 ? 72.360 25.521 57.209 0.44 15.50 1050 GLU B C 1
ATOM 7923 O O A GLU B 1 219 ? 73.307 25.998 56.534 0.56 14.35 1050 GLU B O 1
ATOM 7924 O O B GLU B 1 219 ? 73.322 25.881 56.549 0.44 15.53 1050 GLU B O 1
ATOM 7947 N N . TYR B 1 220 ? 71.091 25.766 56.833 1.00 13.49 1051 TYR B N 1
ATOM 7948 C CA . TYR B 1 220 ? 70.793 26.477 55.590 1.00 12.74 1051 TYR B CA 1
ATOM 7949 C C . TYR B 1 220 ? 71.301 27.916 55.616 1.00 14.48 1051 TYR B C 1
ATOM 7950 O O . TYR B 1 220 ? 71.771 28.403 54.601 1.00 15.67 1051 TYR B O 1
ATOM 7968 N N . ILE B 1 221 ? 71.264 28.570 56.765 1.00 13.06 1052 ILE B N 1
ATOM 7969 C CA . ILE B 1 221 ? 71.819 29.931 56.882 1.00 12.94 1052 ILE B CA 1
ATOM 7970 C C . ILE B 1 221 ? 73.340 29.873 56.740 1.00 15.50 1052 ILE B C 1
ATOM 7971 O O . ILE B 1 221 ? 73.911 30.613 55.946 1.00 16.78 1052 ILE B O 1
ATOM 7987 N N . ASP B 1 222 ? 73.983 28.934 57.428 1.00 14.29 1053 ASP B N 1
ATOM 7988 C CA . ASP B 1 222 ? 75.443 28.817 57.407 1.00 15.42 1053 ASP B CA 1
ATOM 7989 C C . ASP B 1 222 ? 76.001 28.521 56.028 1.00 18.63 1053 ASP B C 1
ATOM 7990 O O . ASP B 1 222 ? 77.051 29.054 55.684 1.00 20.38 1053 ASP B O 1
ATOM 7999 N N . ILE B 1 223 ? 75.309 27.681 55.240 1.00 15.58 1054 ILE B N 1
ATOM 8000 C CA . ILE B 1 223 ? 75.820 27.298 53.913 1.00 14.26 1054 ILE B CA 1
ATOM 8001 C C . ILE B 1 223 ? 75.503 28.316 52.804 1.00 17.64 1054 ILE B C 1
ATOM 8002 O O . ILE B 1 223 ? 75.947 28.132 51.663 1.00 18.12 1054 ILE B O 1
ATOM 8018 N N . GLY B 1 224 ? 74.758 29.360 53.117 1.00 15.80 1055 GLY B N 1
ATOM 8019 C CA . GLY B 1 224 ? 74.554 30.454 52.187 1.00 16.18 1055 GLY B CA 1
ATOM 8020 C C . GLY B 1 224 ? 73.240 30.587 51.480 1.00 16.25 1055 GLY B C 1
ATOM 8021 O O . GLY B 1 224 ? 73.175 31.343 50.502 1.00 15.03 1055 GLY B O 1
ATOM 8025 N N . ALA B 1 225 ? 72.140 30.069 52.044 1.00 13.80 1056 ALA B N 1
ATOM 8026 C CA . ALA B 1 225 ? 70.822 30.260 51.406 1.00 14.22 1056 ALA B CA 1
ATOM 8027 C C . ALA B 1 225 ? 70.466 31.714 51.144 1.00 15.75 1056 ALA B C 1
ATOM 8028 O O . ALA B 1 225 ? 69.875 31.996 50.105 1.00 13.74 1056 ALA B O 1
ATOM 8035 N N . LEU B 1 226 ? 70.827 32.657 52.030 1.00 12.60 1057 LEU B N 1
ATOM 8036 C CA . LEU B 1 226 ? 70.488 34.074 51.786 1.00 13.20 1057 LEU B CA 1
ATOM 8037 C C . LEU B 1 226 ? 71.305 34.720 50.699 1.00 13.19 1057 LEU B C 1
ATOM 8038 O O . LEU B 1 226 ? 70.788 35.586 49.975 1.00 13.58 1057 LEU B O 1
ATOM 8054 N N . ASN B 1 227 ? 72.560 34.263 50.524 1.00 12.83 1058 ASN B N 1
ATOM 8055 C CA . ASN B 1 227 ? 73.343 34.684 49.378 1.00 13.06 1058 ASN B CA 1
ATOM 8056 C C . ASN B 1 227 ? 72.600 34.207 48.129 1.00 14.31 1058 ASN B C 1
ATOM 8057 O O . ASN B 1 227 ? 72.549 34.927 47.122 1.00 12.45 1058 ASN B O 1
ATOM 8068 N N . GLY B 1 228 ? 71.974 33.011 48.193 1.00 10.96 1059 GLY B N 1
ATOM 8069 C CA . GLY B 1 228 ? 71.228 32.557 47.055 1.00 10.92 1059 GLY B CA 1
ATOM 8070 C C . GLY B 1 228 ? 70.018 33.404 46.743 1.00 11.24 1059 GLY B C 1
ATOM 8071 O O . GLY B 1 228 ? 69.754 33.647 45.552 1.00 10.19 1059 GLY B O 1
ATOM 8075 N N . ILE B 1 229 ? 69.264 33.856 47.746 1.00 11.03 1060 ILE B N 1
ATOM 8076 C CA . ILE B 1 229 ? 68.074 34.666 47.488 1.00 10.22 1060 ILE B CA 1
ATOM 8077 C C . ILE B 1 229 ? 68.453 35.954 46.760 1.00 11.56 1060 ILE B C 1
ATOM 8078 O O . ILE B 1 229 ? 67.821 36.336 45.761 1.00 11.02 1060 ILE B O 1
ATOM 8094 N N . PHE B 1 230 ? 69.498 36.646 47.236 1.00 10.18 1061 PHE B N 1
ATOM 8095 C CA . PHE B 1 230 ? 69.888 37.903 46.578 1.00 9.53 1061 PHE B CA 1
ATOM 8096 C C . PHE B 1 230 ? 70.427 37.623 45.181 1.00 9.81 1061 PHE B C 1
ATOM 8097 O O . PHE B 1 230 ? 70.119 38.362 44.247 1.00 9.74 1061 PHE B O 1
ATOM 8114 N N . VAL B 1 231 ? 71.269 36.603 45.026 1.00 9.20 1062 VAL B N 1
ATOM 8115 C CA . VAL B 1 231 ? 71.828 36.274 43.715 1.00 9.14 1062 VAL B CA 1
ATOM 8116 C C . VAL B 1 231 ? 70.745 35.945 42.721 1.00 10.99 1062 VAL B C 1
ATOM 8117 O O . VAL B 1 231 ? 70.753 36.448 41.581 1.00 10.33 1062 VAL B O 1
ATOM 8130 N N . LEU B 1 232 ? 69.783 35.087 43.107 1.00 9.65 1063 LEU B N 1
ATOM 8131 C CA . LEU B 1 232 ? 68.733 34.701 42.179 1.00 9.29 1063 LEU B CA 1
ATOM 8132 C C . LEU B 1 232 ? 67.827 35.904 41.869 1.00 9.80 1063 LEU B C 1
ATOM 8133 O O . LEU B 1 232 ? 67.438 36.085 40.718 1.00 10.82 1063 LEU B O 1
ATOM 8149 N N . GLY B 1 233 ? 67.529 36.712 42.864 1.00 9.29 1064 GLY B N 1
ATOM 8150 C CA . GLY B 1 233 ? 66.668 37.849 42.640 1.00 9.39 1064 GLY B CA 1
ATOM 8151 C C . GLY B 1 233 ? 67.310 38.881 41.732 1.00 9.79 1064 GLY B C 1
ATOM 8152 O O . GLY B 1 233 ? 66.753 39.283 40.705 1.00 10.16 1064 GLY B O 1
ATOM 8156 N N . ARG B 1 234 ? 68.520 39.274 42.074 1.00 8.72 1065 ARG B N 1
ATOM 8157 C CA . ARG B 1 234 ? 69.219 40.339 41.330 1.00 8.46 1065 ARG B CA 1
ATOM 8158 C C . ARG B 1 234 ? 69.682 39.900 39.942 1.00 10.20 1065 ARG B C 1
ATOM 8159 O O . ARG B 1 234 ? 69.866 40.757 39.067 1.00 9.61 1065 ARG B O 1
ATOM 8180 N N . SER B 1 235 ? 69.777 38.590 39.699 1.00 8.44 1066 SER B N 1
ATOM 8181 C CA . SER B 1 235 ? 70.057 38.101 38.343 1.00 8.80 1066 SER B CA 1
ATOM 8182 C C . SER B 1 235 ? 69.002 38.615 37.361 1.00 10.02 1066 SER B C 1
ATOM 8183 O O . SER B 1 235 ? 69.327 38.858 36.190 1.00 10.03 1066 SER B O 1
ATOM 8191 N N A MET B 1 236 ? 67.736 38.756 37.779 0.55 8.91 1067 MET B N 1
ATOM 8192 N N B MET B 1 236 ? 67.738 38.774 37.813 0.45 8.44 1067 MET B N 1
ATOM 8193 C CA A MET B 1 236 ? 66.746 39.279 36.846 0.55 8.49 1067 MET B CA 1
ATOM 8194 C CA B MET B 1 236 ? 66.654 39.326 36.990 0.45 7.99 1067 MET B CA 1
ATOM 8195 C C A MET B 1 236 ? 67.106 40.707 36.399 0.55 9.64 1067 MET B C 1
ATOM 8196 C C B MET B 1 236 ? 67.052 40.697 36.442 0.45 10.47 1067 MET B C 1
ATOM 8197 O O A MET B 1 236 ? 67.100 40.994 35.202 0.55 8.50 1067 MET B O 1
ATOM 8198 O O B MET B 1 236 ? 66.976 40.946 35.240 0.45 10.66 1067 MET B O 1
ATOM 8225 N N . GLY B 1 237 ? 67.477 41.570 37.337 1.00 8.71 1068 GLY B N 1
ATOM 8226 C CA . GLY B 1 237 ? 67.862 42.913 36.960 1.00 8.53 1068 GLY B CA 1
ATOM 8227 C C . GLY B 1 237 ? 69.121 42.965 36.130 1.00 8.95 1068 GLY B C 1
ATOM 8228 O O . GLY B 1 237 ? 69.175 43.719 35.164 1.00 9.00 1068 GLY B O 1
ATOM 8232 N N . PHE B 1 238 ? 70.141 42.157 36.467 1.00 7.70 1069 PHE B N 1
ATOM 8233 C CA . PHE B 1 238 ? 71.364 42.187 35.673 1.00 8.23 1069 PHE B CA 1
ATOM 8234 C C . PHE B 1 238 ? 71.105 41.718 34.251 1.00 9.54 1069 PHE B C 1
ATOM 8235 O O . PHE B 1 238 ? 71.636 42.297 33.300 1.00 9.10 1069 PHE B O 1
ATOM 8252 N N . ILE B 1 239 ? 70.269 40.679 34.055 1.00 8.69 1070 ILE B N 1
ATOM 8253 C CA . ILE B 1 239 ? 69.921 40.316 32.677 1.00 8.43 1070 ILE B CA 1
ATOM 8254 C C . ILE B 1 239 ? 69.180 41.474 31.993 1.00 9.47 1070 ILE B C 1
ATOM 8255 O O . ILE B 1 239 ? 69.438 41.777 30.821 1.00 9.59 1070 ILE B O 1
ATOM 8271 N N . GLY B 1 240 ? 68.283 42.133 32.720 1.00 8.57 1071 GLY B N 1
ATOM 8272 C CA . GLY B 1 240 ? 67.598 43.309 32.192 1.00 8.80 1071 GLY B CA 1
ATOM 8273 C C . GLY B 1 240 ? 68.573 44.378 31.724 1.00 10.26 1071 GLY B C 1
ATOM 8274 O O . GLY B 1 240 ? 68.396 44.971 30.663 1.00 10.22 1071 GLY B O 1
ATOM 8278 N N . HIS B 1 241 ? 69.627 44.649 32.514 1.00 8.86 1072 HIS B N 1
ATOM 8279 C CA . HIS B 1 241 ? 70.627 45.640 32.144 1.00 8.27 1072 HIS B CA 1
ATOM 8280 C C . HIS B 1 241 ? 71.409 45.225 30.908 1.00 9.59 1072 HIS B C 1
ATOM 8281 O O . HIS B 1 241 ? 71.682 46.062 30.033 1.00 10.20 1072 HIS B O 1
ATOM 8295 N N . TYR B 1 242 ? 71.758 43.940 30.804 1.00 8.54 1073 TYR B N 1
ATOM 8296 C CA . TYR B 1 242 ? 72.418 43.442 29.592 1.00 8.35 1073 TYR B CA 1
ATOM 8297 C C . TYR B 1 242 ? 71.550 43.731 28.358 1.00 8.95 1073 TYR B C 1
ATOM 8298 O O . TYR B 1 242 ? 72.027 44.259 27.343 1.00 9.89 1073 TYR B O 1
ATOM 8316 N N . LEU B 1 243 ? 70.259 43.346 28.434 1.00 8.89 1074 LEU B N 1
ATOM 8317 C CA . LEU B 1 243 ? 69.362 43.534 27.303 1.00 9.74 1074 LEU B CA 1
ATOM 8318 C C . LEU B 1 243 ? 69.187 45.019 26.952 1.00 10.98 1074 LEU B C 1
ATOM 8319 O O . LEU B 1 243 ? 69.159 45.424 25.800 1.00 11.29 1074 LEU B O 1
ATOM 8335 N N . ASP B 1 244 ? 69.105 45.849 27.995 1.00 10.07 1075 ASP B N 1
ATOM 8336 C CA . ASP B 1 244 ? 68.902 47.286 27.824 1.00 10.67 1075 ASP B CA 1
ATOM 8337 C C . ASP B 1 244 ? 70.072 47.910 27.094 1.00 11.35 1075 ASP B C 1
ATOM 8338 O O . ASP B 1 244 ? 69.877 48.744 26.205 1.00 12.15 1075 ASP B O 1
ATOM 8347 N N . GLN B 1 245 ? 71.297 47.558 27.463 1.00 9.93 1076 GLN B N 1
ATOM 8348 C CA . GLN B 1 245 ? 72.461 48.148 26.815 1.00 9.94 1076 GLN B CA 1
ATOM 8349 C C . GLN B 1 245 ? 72.513 47.780 25.343 1.00 13.31 1076 GLN B C 1
ATOM 8350 O O . GLN B 1 245 ? 72.907 48.615 24.519 1.00 13.88 1076 GLN B O 1
ATOM 8364 N N . LYS B 1 246 ? 72.046 46.581 24.987 1.00 12.03 1077 LYS B N 1
ATOM 8365 C CA . LYS B 1 246 ? 71.987 46.191 23.588 1.00 13.30 1077 LYS B CA 1
ATOM 8366 C C . LYS B 1 246 ? 70.853 46.908 22.860 1.00 15.43 1077 LYS B C 1
ATOM 8367 O O . LYS B 1 246 ? 71.063 47.412 21.744 1.00 17.21 1077 LYS B O 1
ATOM 8386 N N . ARG B 1 247 ? 69.680 47.058 23.521 1.00 13.62 1078 ARG B N 1
ATOM 8387 C CA . ARG B 1 247 ? 68.525 47.794 22.965 1.00 15.48 1078 ARG B CA 1
ATOM 8388 C C . ARG B 1 247 ? 68.911 49.254 22.695 1.00 18.83 1078 ARG B C 1
ATOM 8389 O O . ARG B 1 247 ? 68.468 49.834 21.687 1.00 19.65 1078 ARG B O 1
ATOM 8410 N N . LEU B 1 248 ? 69.751 49.839 23.572 1.00 14.49 1079 LEU B N 1
ATOM 8411 C CA . LEU B 1 248 ? 70.204 51.240 23.492 1.00 14.86 1079 LEU B CA 1
ATOM 8412 C C . LEU B 1 248 ? 71.435 51.421 22.602 1.00 17.50 1079 LEU B C 1
ATOM 8413 O O . LEU B 1 248 ? 71.892 52.553 22.444 1.00 18.09 1079 LEU B O 1
ATOM 8429 N N . LYS B 1 249 ? 71.957 50.341 22.013 1.00 16.37 1080 LYS B N 1
ATOM 8430 C CA . LYS B 1 249 ? 73.089 50.344 21.084 1.00 17.92 1080 LYS B CA 1
ATOM 8431 C C . LYS B 1 249 ? 74.281 51.039 21.675 1.00 19.38 1080 LYS B C 1
ATOM 8432 O O . LYS B 1 249 ? 74.931 51.881 21.033 1.00 20.33 1080 LYS B O 1
ATOM 8451 N N . GLN B 1 250 ? 74.570 50.696 22.937 1.00 14.09 1081 GLN B N 1
ATOM 8452 C CA . GLN B 1 250 ? 75.666 51.317 23.662 1.00 13.19 1081 GLN B CA 1
ATOM 8453 C C . GLN B 1 250 ? 77.004 50.673 23.276 1.00 15.99 1081 GLN B C 1
ATOM 8454 O O . GLN B 1 250 ? 77.147 49.443 23.311 1.00 16.68 1081 GLN B O 1
ATOM 8468 N N . GLY B 1 251 ? 77.958 51.514 22.903 1.00 14.31 1082 GLY B N 1
ATOM 8469 C CA . GLY B 1 251 ? 79.273 51.095 22.435 1.00 15.58 1082 GLY B CA 1
ATOM 8470 C C . GLY B 1 251 ? 80.266 50.850 23.541 1.00 14.54 1082 GLY B C 1
ATOM 8471 O O . GLY B 1 251 ? 80.018 51.113 24.721 1.00 12.94 1082 GLY B O 1
ATOM 8475 N N . LEU B 1 252 ? 81.455 50.433 23.140 1.00 12.20 1083 LEU B N 1
ATOM 8476 C CA . LEU B 1 252 ? 82.539 50.096 24.054 1.00 11.37 1083 LEU B CA 1
ATOM 8477 C C . LEU B 1 252 ? 82.833 51.238 25.037 1.00 13.45 1083 LEU B C 1
ATOM 8478 O O . LEU B 1 252 ? 83.001 52.405 24.615 1.00 15.95 1083 LEU B O 1
ATOM 8494 N N . TYR B 1 253 ? 82.886 50.919 26.322 1.00 10.68 1084 TYR B N 1
ATOM 8495 C CA . TYR B 1 253 ? 83.204 51.890 27.359 1.00 11.06 1084 TYR B CA 1
ATOM 8496 C C . TYR B 1 253 ? 84.686 51.870 27.686 1.00 11.90 1084 TYR B C 1
ATOM 8497 O O . TYR B 1 253 ? 85.323 50.817 27.715 1.00 12.52 1084 TYR B O 1
ATOM 8515 N N . ARG B 1 254 ? 85.241 53.040 27.991 1.00 11.81 1085 ARG B N 1
ATOM 8516 C CA . ARG B 1 254 ? 86.600 53.191 28.504 1.00 12.92 1085 ARG B CA 1
ATOM 8517 C C . ARG B 1 254 ? 86.491 54.278 29.549 1.00 14.67 1085 ARG B C 1
ATOM 8518 O O . ARG B 1 254 ? 85.933 55.342 29.251 1.00 15.34 1085 ARG B O 1
ATOM 8539 N N . HIS B 1 255 ? 86.948 54.027 30.778 1.00 12.04 1086 HIS B N 1
ATOM 8540 C CA . HIS B 1 255 ? 86.782 55.019 31.832 1.00 12.30 1086 HIS B CA 1
ATOM 8541 C C . HIS B 1 255 ? 87.645 56.254 31.575 1.00 16.34 1086 HIS B C 1
ATOM 8542 O O . HIS B 1 255 ? 88.796 56.128 31.139 1.00 14.39 1086 HIS B O 1
ATOM 8556 N N . PRO B 1 256 ? 87.151 57.455 31.871 1.00 15.36 1087 PRO B N 1
ATOM 8557 C CA . PRO B 1 256 ? 87.954 58.656 31.594 1.00 14.66 1087 PRO B CA 1
ATOM 8558 C C . PRO B 1 256 ? 89.147 58.819 32.498 1.00 16.35 1087 PRO B C 1
ATOM 8559 O O . PRO B 1 256 ? 89.032 58.675 33.710 1.00 15.78 1087 PRO B O 1
ATOM 8570 N N . TRP B 1 257 ? 90.274 59.206 31.908 1.00 14.45 1088 TRP B N 1
ATOM 8571 C CA . TRP B 1 257 ? 91.489 59.465 32.675 1.00 15.56 1088 TRP B CA 1
ATOM 8572 C C . TRP B 1 257 ? 91.308 60.555 33.729 1.00 18.93 1088 TRP B C 1
ATOM 8573 O O . TRP B 1 257 ? 91.944 60.468 34.787 1.00 17.71 1088 TRP B O 1
ATOM 8594 N N . ASP B 1 258 ? 90.443 61.555 33.489 1.00 17.65 1089 ASP B N 1
ATOM 8595 C CA . ASP B 1 258 ? 90.271 62.604 34.489 1.00 19.18 1089 ASP B CA 1
ATOM 8596 C C . ASP B 1 258 ? 89.687 62.118 35.798 1.00 22.30 1089 ASP B C 1
ATOM 8597 O O . ASP B 1 258 ? 89.775 62.832 36.792 1.00 24.38 1089 ASP B O 1
ATOM 8606 N N . ASP B 1 259 ? 89.111 60.929 35.825 1.00 16.09 1090 ASP B N 1
ATOM 8607 C CA . ASP B 1 259 ? 88.559 60.371 37.048 1.00 16.51 1090 ASP B CA 1
ATOM 8608 C C . ASP B 1 259 ? 89.495 59.335 37.672 1.00 17.68 1090 ASP B C 1
ATOM 8609 O O . ASP B 1 259 ? 89.063 58.611 38.588 1.00 17.62 1090 ASP B O 1
ATOM 8618 N N . ILE B 1 260 ? 90.760 59.265 37.212 1.00 14.32 1091 ILE B N 1
ATOM 8619 C CA . ILE B 1 260 ? 91.712 58.293 37.712 1.00 13.43 1091 ILE B CA 1
ATOM 8620 C C . ILE B 1 260 ? 92.974 59.017 38.146 1.00 15.34 1091 ILE B C 1
ATOM 8621 O O . ILE B 1 260 ? 93.546 59.796 37.374 1.00 16.62 1091 ILE B O 1
ATOM 8637 N N . SER B 1 261 ? 93.416 58.765 39.382 1.00 13.92 1092 SER B N 1
ATOM 8638 C CA . SER B 1 261 ? 94.661 59.306 39.909 1.00 13.64 1092 SER B CA 1
ATOM 8639 C C . SER B 1 261 ? 95.762 58.254 39.731 1.00 15.82 1092 SER B C 1
ATOM 8640 O O . SER B 1 261 ? 95.698 57.187 40.358 1.00 15.42 1092 SER B O 1
ATOM 8648 N N . TYR B 1 262 ? 96.706 58.498 38.828 1.00 14.12 1093 TYR B N 1
ATOM 8649 C CA . TYR B 1 262 ? 97.840 57.619 38.572 1.00 12.62 1093 TYR B CA 1
ATOM 8650 C C . TYR B 1 262 ? 98.963 58.024 39.497 1.00 16.35 1093 TYR B C 1
ATOM 8651 O O . TYR B 1 262 ? 99.490 59.142 39.364 1.00 17.79 1093 TYR B O 1
ATOM 8669 N N . VAL B 1 263 ? 99.352 57.137 40.445 1.00 13.50 1094 VAL B N 1
ATOM 8670 C CA . VAL B 1 263 ? 100.414 57.411 41.416 1.00 15.80 1094 VAL B CA 1
ATOM 8671 C C . VAL B 1 263 ? 101.394 56.240 41.387 1.00 16.38 1094 VAL B C 1
ATOM 8672 O O . VAL B 1 263 ? 101.483 55.465 42.318 1.00 16.62 1094 VAL B O 1
ATOM 8685 N N . LEU B 1 264 ? 102.200 56.154 40.329 1.00 15.79 1095 LEU B N 1
ATOM 8686 C CA . LEU B 1 264 ? 103.136 55.050 40.159 1.00 14.43 1095 LEU B CA 1
ATOM 8687 C C . LEU B 1 264 ? 104.409 55.294 40.965 1.00 16.35 1095 LEU B C 1
ATOM 8688 O O . LEU B 1 264 ? 104.770 56.433 41.286 1.00 15.64 1095 LEU B O 1
ATOM 8704 N N . PRO B 1 265 ? 105.134 54.224 41.283 1.00 15.03 1096 PRO B N 1
ATOM 8705 C CA . PRO B 1 265 ? 106.423 54.403 41.958 1.00 16.12 1096 PRO B CA 1
ATOM 8706 C C . PRO B 1 265 ? 107.415 55.179 41.122 1.00 18.41 1096 PRO B C 1
ATOM 8707 O O . PRO B 1 265 ? 107.358 55.175 39.896 1.00 19.01 1096 PRO B O 1
ATOM 8718 N N . GLU B 1 266 ? 108.362 55.782 41.808 1.00 18.55 1097 GLU B N 1
ATOM 8719 C CA . GLU B 1 266 ? 109.442 56.523 41.186 1.00 20.19 1097 GLU B CA 1
ATOM 8720 C C . GLU B 1 266 ? 110.371 55.605 40.366 1.00 24.46 1097 GLU B C 1
ATOM 8721 O O . GLU B 1 266 ? 110.655 54.482 40.791 1.00 25.55 1097 GLU B O 1
ATOM 8733 N N . HIS B 1 267 ? 110.802 56.062 39.174 1.00 20.68 1098 HIS B N 1
ATOM 8734 C CA . HIS B 1 267 ? 111.754 55.333 38.322 1.00 21.60 1098 HIS B CA 1
ATOM 8735 C C . HIS B 1 267 ? 113.011 54.929 39.107 1.00 28.43 1098 HIS B C 1
ATOM 8736 O O . HIS B 1 267 ? 113.488 53.804 38.954 1.00 29.27 1098 HIS B O 1
ATOM 8750 N N . MET B 1 268 ? 113.546 55.826 39.946 1.00 29.75 1099 MET B N 1
ATOM 8751 C CA . MET B 1 268 ? 114.761 55.520 40.711 1.00 30.49 1099 MET B CA 1
ATOM 8752 C C . MET B 1 268 ? 114.514 54.763 42.028 1.00 37.18 1099 MET B C 1
ATOM 8753 O O . MET B 1 268 ? 115.492 54.439 42.697 1.00 39.10 1099 MET B O 1
ATOM 8767 N N . SER B 1 269 ? 113.263 54.369 42.351 1.00 33.78 1100 SER B N 1
ATOM 8768 C CA . SER B 1 269 ? 112.997 53.563 43.553 1.00 37.69 1100 SER B CA 1
ATOM 8769 C C . SER B 1 269 ? 113.056 52.071 43.203 1.00 70.66 1100 SER B C 1
ATOM 8770 O O . SER B 1 269 ? 113.287 51.716 42.046 1.00 35.95 1100 SER B O 1
#

Foldseek 3Di:
DDDDPDDDQAWDPPDPAIAGQPRGPVVCVVVPCPPLQSCCRRQVSDRFDPLSSVLLVLLLQLLQDDDCPDQLLVQLLLCLQAVDDLVVSLVSSLVVDDQPHLQLLLVLLVLLVVCVVVPHALVCSVVVCVVVVHDRRQWFDPPDFQVHHDVSLVVSVVSLVVPAPDQVSLVRVVVNQVVVCVVPGRGHRHSSNSQNSSLLSCQPGSPGDDNVSSVVSSVVRVSSVSSSSSHSNVSSVSSVVSVVVVRHNDDDDPVVDDDDDDD/DDDPDDDQAWDPPDPFTDGLNRTPVRCVVVVCPPLQSCCRRQPSWRFDPLSSVLLVLLLQLLQADDCPDQLLVQLLQCLQVVDDLVVSLVSSLVVDDPPHLNLLLVLLVLLCVCVVVVHALVRSVVVCVVVVHDRRQWFDPPAFDVRDDVSLVVSVVSLVVPPPDQVSVVRVVVNQVVVCVVPGRRHRHSSNSNNSSLLSRQPRSPGHDNVSSVVCSVVQVSSVSSSSSHSNVSSVSSVVSVVVVRHNDDDDPVVDDDDDDDPVD

B-factor: mean 18.11, std 11.44, range [3.94, 106.94]

Radius of gyration: 24.23 Å; Cα contacts (8 Å, |Δi|>4): 918; chains: 2; bounding box: 70×70×72 Å

Sequence (528 aa):
MKPASFMTSICDERGQELIIYAAGGMMPITEEVFKEEMMGIGGVLGLLWFQKKRLPKYSCQFIEMCLMVTADHGPAVSGAHNTIIICCARAGKDLVSSLTTSGLLTIGDRFGGALDAAAKMFSSKAFDSGIIPMEEFVNKMKKEGKLIMMGIGHRVKSINNPDMRVQILKDYVRQHFPATPLLDYALEVEKITTSSKKPNNLILNVVDGLIGVAFVDMLRNCGSFTREEADEYIDIGALNGIFVLGRSMMGFIGHYLDQKKRRLKQGLYRHPWDDISYVLPEKPASFMMTSICDERGQELIYAGMMPITEEVFKEEMMGIGGVLGLLWFQKRLPKYSCQFIEMMCLMVTADHGPAVSGAHNTIIICCARAGKDLVSSLTTSGLLTIGDRFGGALDAAAKMFSKAFDSGIIPMEFVNKMKKEGKLIMGIGHRVKSINNPDMRVQILLKDYVRQHFPPATPLLDYALEVEKITTSKKPNLILNVVDGLLIGVAFVDMLRNCGSFTREEADEEYIDIGALNGIFVLGRSMMGFIGHYLDQKRLKQGLYRHPWDDISYVLPEHMS

Nearest PDB structures (foldseek):
  6hxm-assembly1_B  TM=9.697E-01  e=1.147E-37  Homo sapiens
  6qfb-assembly2_D-3  TM=9.597E-01  e=6.089E-38  Homo sapiens
  6qfb-assembly1_A-2  TM=9.598E-01  e=1.265E-37  Homo sapiens
  6qfb-assembly2_C-3  TM=9.459E-01  e=1.394E-37  Homo sapiens
  6hxh-assembly2_G  TM=9.424E-01  e=1.328E-37  Homo sapiens